Protein AF-A0A085WPI4-F1 (afdb_monomer)

Secondary structure (DSSP, 8-state):
---HHHHHHHHHHHHHTT-HHHHHHHHHHHHHHHHHTT-HHHHHHHHHHHHHH-TT-HHHHHHHHHHHHTTS-----PPPPPP-------------PPPPHHHHHHHHHHHHHHHHTT--S-PPPHHHHHHT-----TT-PPPHHHHHHHHHHHHHHHHHHHHHHHTTS----------------------------------------------------------------------------------------------------------------------EEPPTTS--B-TTT--BHHHH--EEEPTTS-EEEHHHHHHHHHHHT--------------SSTTSSSPPPPS-HHHHHHHHHHHHTT--EEEEEE-TTSSHHHHHHHHHHTTS-EE--HHHHHTT-S-SEEEE--GGGS-HHHHHHHHHHHHH-TTSEEEEEEE--PPPPSEEEEETTEEEEE--HHHHHHHTTT-S-HHHHTT-SEEEEPPPPPHHHHHHHHHHHHGGGTTTEEE-HHHHHHHHHHHHHSTTTHHHHHHHHHHSPSEEE------S--------PPPPP---------------

Mean predicted aligned error: 23.07 Å

Radius of gyration: 43.55 Å; Cα contacts (8 Å, |Δi|>4): 488; chains: 1; bounding box: 149×111×118 Å

Organism: NCBI:txid394096

InterPro domains:
  IPR010603 ATP-dependent Clp protease ATP-binding subunit ClpX, zinc ribbon domain [PF06689] (297-330)
  IPR010603 ATP-dependent Clp protease ATP-binding subunit ClpX, zinc ribbon domain [SM00994] (295-335)
  IPR011990 Tetratricopeptide-like helical domain superfamily [SSF48452] (3-64)
  IPR027417 P-loop containing nucleoside triphosphate hydrolase [SSF52540] (354-553)
  IPR038366 Zinc finger, ClpX C4-type superfamily [G3DSA:6.20.220.10] (290-332)
  IPR059188 ClpX-like, zinc ribbon domain [PS51902] (285-340)

Sequence (592 aa):
MSNPREHIRAAQAAELRGDKPGAIAELRRASALYRRAGNPARAIQLLRHAQSLDPSREDVAAELRRVEGLAVPSLQQTLPGEESEASEGAVVLELRPAPDELTERQRLIEEALRQASGSEEGGPSQEEGARWQVEAPPGGGLQPVDIQEASRRAFEWARKHLQDQEERAPREWSVEEEEGTSGGLEMRPVEEPEPQANATHEGHVHLRARPADVGLEVKALVAQDMTALVAEVISPTAASEEAPQGYRLSPGDFRAYEEQVSPSAHEEPPARNEARSEERALIERGPTRADPAIDAWCSFCCRPRAEVGELVAGPTGSFICATCVGESSGLLGLEEAAPGRARPSRRKETQAEVAGLVGQQEARELLERALQVGARRVLVVGPVGTGKSAWFRQLERQERGTLMTLETLEQGAGGPVVLVENVDRLSPEAQERLSSFLARHPERTVLMSARGSLGAPKLLLQGAEGSLPVLSTRALSEGVLNSVSVSLLEQIQLAIPLQVPTREEFMEIARQLLGPRAPLLALSDDLLAAIASEAAVSPRAGHELLALLARVPEGSWSLVTAGKGTAAQKKKKSAPKPKARSAGRGRRKGTK

Nearest PDB structures (foldseek):
  1pc2-assembly1_A  TM=5.134E-01  e=1.630E+00  Homo sapiens

Foldseek 3Di:
DDDLVVLCVQLVVCVVVVNLVRNLVSLQVSLVVCVVVVNLVSSLVSLVVNCVSPVVPVVSVVVSVVSVVVPPPDPDDDDDDDDDDDDDDDDDPPPPDDDDPVVVVVVVVVVVVVVVVPPPPDDDDVVVVVVLDPDDDVPDDDDPVSVVVSVVVVVVVVVVVVVVVVVVPDPDDDDDDPPDDDDDDDDDDDDDDDDDDDDDDDDDDDDDDDDDDDDDDDDDDDDDDDDDDDDDDDDDDDDDDDDDDDDDDDDDDDDDDDDDDDDDDDDDDDDDDDDDPDDPPPPCPDFAKDDPVDFAAQPPPRHTCVPQPTWTADPVRHTHGPVVVVVVCVVVVVPDPDDDDDDPPDDPPVLLQFDAQFDPPVLVVQVVLCVVVPFQFEEEEEFAQLCPVVHLSVCVVVVVWDEDDLVCVVVVDIDLEYEYEALLPDDQVSLVSVLVSCVVCVRGRYYYYAYFAADDAPDWDADPSGIAGDDDLVRVCVRRVVSHDSSNSVSHPHYGYRDQDDLVSQLVSLCRSCVVVVVFEAEDSQVSSVLSVVLSPDSNRNVSSVVVSVPDDTDYDYDDDPDDDDDDPPDPDDDDDDDDDDDDDDDDDDDD

Structure (mmCIF, N/CA/C/O backbone):
data_AF-A0A085WPI4-F1
#
_entry.id   AF-A0A085WPI4-F1
#
loop_
_atom_site.group_PDB
_atom_site.id
_atom_site.type_symbol
_atom_site.label_atom_id
_atom_site.label_alt_id
_atom_site.label_comp_id
_atom_site.label_asym_id
_atom_site.label_entity_id
_atom_site.label_seq_id
_atom_site.pdbx_PDB_ins_code
_atom_site.Cartn_x
_atom_site.Cartn_y
_atom_site.Cartn_z
_atom_site.occupancy
_atom_site.B_iso_or_equiv
_atom_site.auth_seq_id
_atom_site.auth_comp_id
_atom_site.auth_asym_id
_atom_site.auth_atom_id
_atom_site.pdbx_PDB_model_num
ATOM 1 N N . MET A 1 1 ? -21.046 40.110 -10.459 1.00 60.25 1 MET A N 1
ATOM 2 C CA . MET A 1 1 ? -19.700 39.708 -9.982 1.00 60.25 1 MET A CA 1
ATOM 3 C C . MET A 1 1 ? -19.045 38.896 -11.090 1.00 60.25 1 MET A C 1
ATOM 5 O O . MET A 1 1 ? -19.745 38.069 -11.657 1.00 60.25 1 MET A O 1
ATOM 9 N N . SER A 1 2 ? -17.777 39.139 -11.436 1.00 80.62 2 SER A N 1
ATOM 10 C CA . SER A 1 2 ? -17.108 38.429 -12.543 1.00 80.62 2 SER A CA 1
ATOM 11 C C . SER A 1 2 ? -16.937 36.937 -12.247 1.00 80.62 2 SER A C 1
ATOM 13 O O . SER A 1 2 ? -16.614 36.562 -11.118 1.00 80.62 2 SER A O 1
ATOM 15 N N . ASN A 1 3 ? -17.147 36.080 -13.248 1.00 93.94 3 ASN A N 1
ATOM 16 C CA . ASN A 1 3 ? -17.117 34.631 -13.067 1.00 93.94 3 ASN A CA 1
ATOM 17 C C . ASN A 1 3 ? -15.666 34.103 -13.134 1.00 93.94 3 ASN A C 1
ATOM 19 O O . ASN A 1 3 ? -14.992 34.320 -14.144 1.00 93.94 3 ASN A O 1
ATOM 23 N N . PRO A 1 4 ? -15.165 33.337 -12.141 1.00 94.00 4 PRO A N 1
ATOM 24 C CA . PRO A 1 4 ? -13.816 32.759 -12.194 1.00 94.00 4 PRO A CA 1
ATOM 25 C C . PRO A 1 4 ? -13.545 31.921 -13.456 1.00 94.00 4 PRO A C 1
ATOM 27 O O . PRO A 1 4 ? -12.412 31.859 -13.934 1.00 94.00 4 PRO A O 1
ATOM 30 N N . ARG A 1 5 ? -14.586 31.298 -14.032 1.00 94.75 5 ARG A N 1
ATOM 31 C CA . ARG A 1 5 ? -14.493 30.493 -15.264 1.00 94.75 5 ARG A CA 1
ATOM 32 C C . ARG A 1 5 ? -14.294 31.330 -16.532 1.00 94.75 5 ARG A C 1
ATOM 34 O O . ARG A 1 5 ? -13.882 30.784 -17.552 1.00 94.75 5 ARG A O 1
ATOM 41 N N . GLU A 1 6 ? -14.603 32.624 -16.517 1.00 97.19 6 GLU A N 1
ATOM 42 C CA . GLU A 1 6 ? -14.316 33.530 -17.642 1.00 97.19 6 GLU A CA 1
ATOM 43 C C . GLU A 1 6 ? -12.833 33.877 -17.677 1.00 97.19 6 GLU A C 1
ATOM 45 O O . GLU A 1 6 ? -12.202 33.697 -18.712 1.00 97.19 6 GLU A O 1
ATOM 50 N N . HIS A 1 7 ? -12.252 34.225 -16.527 1.00 97.56 7 HIS A N 1
ATOM 51 C CA . HIS A 1 7 ? -10.814 34.463 -16.394 1.00 97.56 7 HIS A CA 1
ATOM 52 C C . HIS A 1 7 ? -9.978 33.225 -16.767 1.00 97.56 7 HIS A C 1
ATOM 54 O O . HIS A 1 7 ? -9.003 33.350 -17.497 1.00 97.56 7 HIS A O 1
ATOM 60 N N . ILE A 1 8 ? -10.385 32.008 -16.377 1.00 97.25 8 ILE A N 1
ATOM 61 C CA . ILE A 1 8 ? -9.679 30.781 -16.807 1.00 97.25 8 ILE A CA 1
ATOM 62 C C . ILE A 1 8 ? -9.741 30.592 -18.335 1.00 97.25 8 ILE A C 1
ATOM 64 O O . ILE A 1 8 ? -8.718 30.299 -18.950 1.00 97.25 8 ILE A O 1
ATOM 68 N N . ARG A 1 9 ? -10.906 30.800 -18.967 1.00 97.69 9 ARG A N 1
ATOM 69 C CA . ARG A 1 9 ? -11.042 30.703 -20.434 1.00 97.69 9 ARG A CA 1
ATOM 70 C C . ARG A 1 9 ? -10.246 31.793 -21.159 1.00 97.69 9 ARG A C 1
ATOM 72 O O . ARG A 1 9 ? -9.628 31.514 -22.182 1.00 97.69 9 ARG A O 1
ATOM 79 N N . ALA A 1 10 ? -10.219 33.011 -20.618 1.00 97.19 10 ALA A N 1
ATOM 80 C CA . ALA A 1 10 ? -9.412 34.112 -21.137 1.00 97.19 10 ALA A CA 1
ATOM 81 C C . ALA A 1 10 ? -7.907 33.815 -21.028 1.00 97.19 10 ALA A C 1
ATOM 83 O O . ALA A 1 10 ? -7.179 34.054 -21.991 1.00 97.19 10 ALA A O 1
ATOM 84 N N . ALA A 1 11 ? -7.460 33.219 -19.915 1.00 98.06 11 ALA A N 1
ATOM 85 C CA . ALA A 1 11 ? -6.078 32.784 -19.732 1.00 98.06 11 ALA A CA 1
ATOM 86 C C . ALA A 1 11 ? -5.658 31.748 -20.785 1.00 98.06 11 ALA A C 1
ATOM 88 O O . ALA A 1 11 ? -4.660 31.946 -21.470 1.00 98.06 11 ALA A O 1
ATOM 89 N N . GLN A 1 12 ? -6.463 30.695 -20.973 1.00 97.69 12 GLN A N 1
ATOM 90 C CA . GLN A 1 12 ? -6.222 29.662 -21.990 1.00 97.69 12 GLN A CA 1
ATOM 91 C C . GLN A 1 12 ? -6.200 30.249 -23.409 1.00 97.69 12 GLN A C 1
ATOM 93 O O . GLN A 1 12 ? -5.351 29.896 -24.222 1.00 97.69 12 GLN A O 1
ATOM 98 N N . ALA A 1 13 ? -7.100 31.188 -23.714 1.00 97.38 13 ALA A N 1
ATOM 99 C CA . ALA A 1 13 ? -7.123 31.859 -25.010 1.00 97.38 13 ALA A CA 1
ATOM 100 C C . ALA A 1 13 ? -5.902 32.774 -25.235 1.00 97.38 13 ALA A C 1
ATOM 102 O O . ALA A 1 13 ? -5.471 32.930 -26.375 1.00 97.38 13 ALA A O 1
ATOM 103 N N . ALA A 1 14 ? -5.347 33.384 -24.183 1.00 97.19 14 ALA A N 1
ATOM 104 C CA . ALA A 1 14 ? -4.103 34.151 -24.257 1.00 97.19 14 ALA A CA 1
ATOM 105 C C . ALA A 1 14 ? -2.884 33.230 -24.436 1.00 97.19 14 ALA A C 1
ATOM 107 O O . ALA A 1 14 ? -2.060 33.474 -25.315 1.00 97.19 14 ALA A O 1
ATOM 108 N N . GLU A 1 15 ? -2.830 32.119 -23.699 1.00 97.56 15 GLU A N 1
ATOM 109 C CA . GLU A 1 15 ? -1.790 31.090 -23.810 1.00 97.56 15 GLU A CA 1
ATOM 110 C C . GLU A 1 15 ? -1.718 30.494 -25.228 1.00 97.56 15 GLU A C 1
ATOM 112 O O . GLU A 1 15 ? -0.643 30.458 -25.823 1.00 97.56 15 GLU A O 1
ATOM 117 N N . LEU A 1 16 ? -2.866 30.150 -25.828 1.00 97.25 16 LEU A N 1
ATOM 118 C CA . LEU A 1 16 ? -2.960 29.681 -27.221 1.00 97.25 16 LEU A CA 1
ATOM 119 C C . LEU A 1 16 ? -2.498 30.719 -28.261 1.00 97.25 16 LEU A C 1
ATOM 121 O O . LEU A 1 16 ? -2.109 30.344 -29.364 1.00 97.25 16 LEU A O 1
ATOM 125 N N . ARG A 1 17 ? -2.527 32.016 -27.929 1.00 97.44 17 ARG A N 1
ATOM 126 C CA . ARG A 1 17 ? -1.981 33.102 -28.766 1.00 97.44 17 ARG A CA 1
ATOM 127 C C . ARG A 1 17 ? -0.504 33.405 -28.479 1.00 97.44 17 ARG A C 1
ATOM 129 O O . ARG A 1 17 ? 0.049 34.310 -29.094 1.00 97.44 17 ARG A O 1
ATOM 136 N N . GLY A 1 18 ? 0.129 32.698 -27.539 1.00 97.19 18 GLY A N 1
ATOM 137 C CA . GLY A 1 18 ? 1.488 32.984 -27.067 1.00 97.19 18 GLY A CA 1
ATOM 138 C C . GLY A 1 18 ? 1.598 34.190 -26.121 1.00 97.19 18 GLY A C 1
ATOM 139 O O . GLY A 1 18 ? 2.701 34.536 -25.699 1.00 97.19 18 GLY A O 1
ATOM 140 N N . ASP A 1 19 ? 0.478 34.812 -25.742 1.00 98.06 19 ASP A N 1
ATOM 141 C CA . ASP A 1 19 ? 0.416 35.946 -24.814 1.00 98.06 19 ASP A CA 1
ATOM 142 C C . ASP A 1 19 ? 0.514 35.457 -23.358 1.00 98.06 19 ASP A C 1
ATOM 144 O O . ASP A 1 19 ? -0.460 35.404 -22.601 1.00 98.06 19 ASP A O 1
ATOM 148 N N . LYS A 1 20 ? 1.733 35.066 -22.967 1.00 97.62 20 LYS A N 1
ATOM 149 C CA . LYS A 1 20 ? 2.050 34.658 -21.592 1.00 97.62 20 LYS A CA 1
ATOM 150 C C . LYS A 1 20 ? 1.724 35.746 -20.551 1.00 97.62 20 LYS A C 1
ATOM 152 O O . LYS A 1 20 ? 1.133 35.387 -19.530 1.00 97.62 20 LYS A O 1
ATOM 157 N N . PRO A 1 21 ? 2.042 37.045 -20.756 1.00 97.88 21 PRO A N 1
ATOM 158 C CA . PRO A 1 21 ? 1.683 38.091 -19.796 1.00 97.88 21 PRO A CA 1
ATOM 159 C C . PRO A 1 21 ? 0.169 38.211 -19.579 1.00 97.88 21 PRO A C 1
ATOM 161 O O . PRO A 1 21 ? -0.275 38.298 -18.431 1.00 97.88 21 PRO A O 1
ATOM 164 N N . GLY A 1 22 ? -0.629 38.154 -20.652 1.00 97.31 22 GLY A N 1
ATOM 165 C CA . GLY A 1 22 ? -2.089 38.135 -20.575 1.00 97.31 22 GLY A CA 1
ATOM 166 C C . GLY A 1 22 ? -2.620 36.905 -19.838 1.00 97.31 22 GLY A C 1
ATOM 167 O O . GLY A 1 22 ? -3.445 37.041 -18.930 1.00 97.31 22 GLY A O 1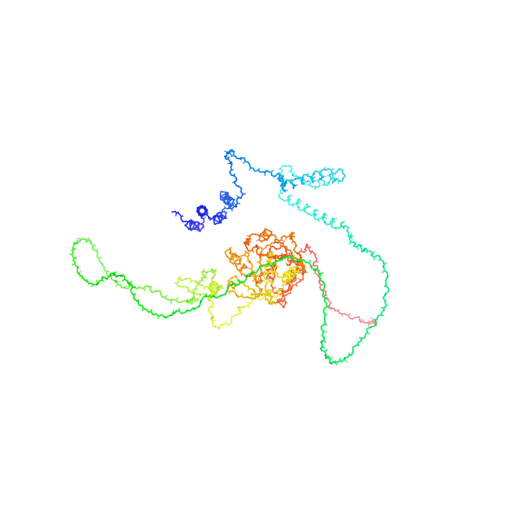
ATOM 168 N N . ALA A 1 23 ? -2.091 35.716 -20.143 1.00 98.06 23 ALA A N 1
ATOM 169 C CA . ALA A 1 23 ? -2.467 34.475 -19.464 1.00 98.06 23 ALA A CA 1
ATOM 170 C C . ALA A 1 23 ? -2.200 34.532 -17.948 1.00 98.06 23 ALA A C 1
ATOM 172 O O . ALA A 1 23 ? -3.081 34.218 -17.144 1.00 98.06 23 ALA A O 1
ATOM 173 N N . ILE A 1 24 ? -1.021 35.014 -17.543 1.00 98.19 24 ILE A N 1
ATOM 174 C CA . ILE A 1 24 ? -0.636 35.195 -16.134 1.00 98.19 24 ILE A CA 1
ATOM 175 C C . ILE A 1 24 ? -1.561 36.198 -15.427 1.00 98.19 24 ILE A C 1
ATOM 177 O O . ILE A 1 24 ? -2.008 35.939 -14.305 1.00 98.19 24 ILE A O 1
ATOM 181 N N . ALA A 1 25 ? -1.890 37.323 -16.069 1.00 98.06 25 ALA A N 1
ATOM 182 C CA . ALA A 1 25 ? -2.790 38.326 -15.500 1.00 98.06 25 ALA A CA 1
ATOM 183 C C . ALA A 1 25 ? -4.198 37.761 -15.232 1.00 98.06 25 ALA A C 1
ATOM 185 O O . ALA A 1 25 ? -4.779 38.018 -14.174 1.00 98.06 25 ALA A O 1
ATOM 186 N N . GLU A 1 26 ? -4.731 36.951 -16.150 1.00 98.31 26 GLU A N 1
ATOM 187 C CA . GLU A 1 26 ? -6.036 36.308 -15.981 1.00 98.31 26 GLU A CA 1
ATOM 188 C C . GLU A 1 26 ? -6.026 35.183 -14.932 1.00 98.31 26 GLU A C 1
ATOM 190 O O . GLU A 1 26 ? -6.950 35.095 -14.119 1.00 98.31 26 GLU A O 1
ATOM 195 N N . LEU A 1 27 ? -4.965 34.369 -14.860 1.00 98.00 27 LEU A N 1
ATOM 196 C CA . LEU A 1 27 ? -4.816 33.345 -13.813 1.00 98.00 27 LEU A CA 1
ATOM 197 C C . LEU A 1 27 ? -4.781 33.960 -12.405 1.00 98.00 27 LEU A C 1
ATOM 199 O O . LEU A 1 27 ? -5.393 33.416 -11.481 1.00 98.00 27 LEU A O 1
ATOM 203 N N . ARG A 1 28 ? -4.139 35.124 -12.234 1.00 98.12 28 ARG A N 1
ATOM 204 C CA . ARG A 1 28 ? -4.151 35.874 -10.964 1.00 98.12 28 ARG A CA 1
ATOM 205 C C . ARG A 1 28 ? -5.535 36.427 -10.628 1.00 98.12 28 ARG A C 1
ATOM 207 O O . ARG A 1 28 ? -5.972 36.292 -9.485 1.00 98.12 28 ARG A O 1
ATOM 214 N N . ARG A 1 29 ? -6.269 36.970 -11.611 1.00 98.12 29 ARG A N 1
ATOM 215 C CA . ARG A 1 29 ? -7.673 37.393 -11.426 1.00 98.12 29 ARG A CA 1
ATOM 216 C C . ARG A 1 29 ? -8.561 36.225 -10.983 1.00 98.12 29 ARG A C 1
ATOM 218 O O . ARG A 1 29 ? -9.291 36.356 -10.001 1.00 98.12 29 ARG A O 1
ATOM 225 N N . ALA A 1 30 ? -8.442 35.066 -11.633 1.00 97.88 30 ALA A N 1
ATOM 226 C CA . ALA A 1 30 ? -9.151 33.850 -11.236 1.00 97.88 30 ALA A CA 1
ATOM 227 C C . ALA A 1 30 ? -8.775 33.397 -9.810 1.00 97.88 30 ALA A C 1
ATOM 229 O O . ALA A 1 30 ? -9.661 33.112 -9.003 1.00 97.88 30 ALA A O 1
ATOM 230 N N . SER A 1 31 ? -7.480 33.381 -9.474 1.00 97.88 31 SER A N 1
ATOM 231 C CA . SER A 1 31 ? -6.977 33.023 -8.140 1.00 97.88 31 SER A CA 1
ATOM 232 C C . SER A 1 31 ? -7.552 33.922 -7.038 1.00 97.88 31 SER A C 1
ATOM 234 O O . SER A 1 31 ? -8.085 33.423 -6.044 1.00 97.88 31 SER A O 1
ATOM 236 N N . ALA A 1 32 ? -7.551 35.244 -7.240 1.00 97.38 32 ALA A N 1
ATOM 237 C CA . ALA A 1 32 ? -8.115 36.201 -6.290 1.00 97.38 32 ALA A CA 1
ATOM 238 C C . ALA A 1 32 ? -9.617 35.972 -6.023 1.00 97.38 32 ALA A C 1
ATOM 240 O O . ALA A 1 32 ? -10.066 36.121 -4.884 1.00 97.38 32 ALA A O 1
ATOM 241 N N . LEU A 1 33 ? -10.390 35.569 -7.038 1.00 97.06 33 LEU A N 1
ATOM 242 C CA . LEU A 1 33 ? -11.804 35.221 -6.868 1.00 97.06 33 LEU A CA 1
ATOM 243 C C . LEU A 1 33 ? -11.989 33.907 -6.092 1.00 97.06 33 LEU A C 1
ATOM 245 O O . LEU A 1 33 ? -12.811 33.865 -5.181 1.00 97.06 33 LEU A O 1
ATOM 249 N N . TYR A 1 34 ? -11.198 32.864 -6.378 1.00 96.31 34 TYR A N 1
ATOM 250 C CA . TYR A 1 34 ? -11.249 31.608 -5.612 1.00 96.31 34 TYR A CA 1
ATOM 251 C C . TYR A 1 34 ? -10.852 31.792 -4.140 1.00 96.31 34 TYR A C 1
ATOM 253 O O . TYR A 1 34 ? -11.477 31.191 -3.269 1.00 96.31 34 TYR A O 1
ATOM 261 N N . ARG A 1 35 ? -9.894 32.682 -3.841 1.00 95.56 35 ARG A N 1
ATOM 262 C CA . ARG A 1 35 ? -9.556 33.068 -2.457 1.00 95.56 35 ARG A CA 1
ATOM 263 C C . ARG A 1 35 ? -10.734 33.721 -1.738 1.00 95.56 35 ARG A C 1
ATOM 265 O O . ARG A 1 35 ? -11.046 33.327 -0.621 1.00 95.56 35 ARG A O 1
ATOM 272 N N . ARG A 1 36 ? -11.408 34.686 -2.379 1.00 96.12 36 ARG A N 1
ATOM 273 C CA . ARG A 1 36 ? -12.607 35.344 -1.819 1.00 96.12 36 ARG A CA 1
ATOM 274 C C . ARG A 1 36 ? -13.774 34.373 -1.615 1.00 96.12 36 ARG A C 1
ATOM 276 O O . ARG A 1 36 ? -14.568 34.580 -0.711 1.00 96.12 36 ARG A O 1
ATOM 283 N N . ALA A 1 37 ? -13.851 33.319 -2.425 1.00 93.75 37 ALA A N 1
ATOM 284 C CA . ALA A 1 37 ? -14.834 32.243 -2.305 1.00 93.75 37 ALA A CA 1
ATOM 285 C C . ALA A 1 37 ? -14.426 31.120 -1.322 1.00 93.75 37 ALA A C 1
ATOM 287 O O . ALA A 1 37 ? -15.033 30.053 -1.344 1.00 93.75 37 ALA A O 1
ATOM 288 N N . GLY A 1 38 ? -13.386 31.312 -0.499 1.00 93.19 38 GLY A N 1
ATOM 289 C CA . GLY A 1 38 ? -12.975 30.333 0.515 1.00 93.19 38 GLY A CA 1
ATOM 290 C C . GLY A 1 38 ? -12.280 29.076 -0.027 1.00 93.19 38 GLY A C 1
ATOM 291 O O . GLY A 1 38 ? -12.172 28.090 0.692 1.00 93.19 38 GLY A O 1
ATOM 292 N N . ASN A 1 39 ? -11.788 29.083 -1.273 1.00 94.19 39 ASN A N 1
ATOM 293 C CA . ASN A 1 39 ? -11.096 27.942 -1.885 1.00 94.19 39 ASN A CA 1
ATOM 294 C C . ASN A 1 39 ? -9.602 28.254 -2.146 1.00 94.19 39 ASN A C 1
ATOM 296 O O . ASN A 1 39 ? -9.210 28.557 -3.282 1.00 94.19 39 ASN A O 1
ATOM 300 N N . PRO A 1 40 ? -8.741 28.201 -1.106 1.00 93.56 40 PRO A N 1
ATOM 301 C CA . PRO A 1 40 ? -7.319 28.516 -1.236 1.00 93.56 40 PRO A CA 1
ATOM 302 C C . PRO A 1 40 ? -6.561 27.480 -2.077 1.00 93.56 40 PRO A C 1
ATOM 304 O O . PRO A 1 40 ? -5.682 27.856 -2.849 1.00 93.56 40 PRO A O 1
ATOM 307 N N . ALA A 1 41 ? -6.933 26.197 -2.015 1.00 90.94 41 ALA A N 1
ATOM 308 C CA . ALA A 1 41 ? -6.273 25.133 -2.774 1.00 90.94 41 ALA A CA 1
ATOM 309 C C . ALA A 1 41 ? -6.344 25.372 -4.295 1.00 90.94 41 ALA A C 1
ATOM 311 O O . ALA A 1 41 ? -5.330 25.289 -4.995 1.00 90.94 41 ALA A O 1
ATOM 312 N N . ARG A 1 42 ? -7.520 25.755 -4.819 1.00 95.94 42 ARG A N 1
ATOM 313 C CA . ARG A 1 42 ? -7.672 26.082 -6.245 1.00 95.94 42 ARG A CA 1
ATOM 314 C C . ARG A 1 42 ? -6.933 27.365 -6.629 1.00 95.94 42 ARG A C 1
ATOM 316 O O . ARG A 1 42 ? -6.399 27.449 -7.733 1.00 95.94 42 ARG A O 1
ATOM 323 N N . ALA A 1 43 ? -6.863 28.342 -5.728 1.00 96.94 43 ALA A N 1
ATOM 324 C CA . ALA A 1 43 ? -6.108 29.574 -5.938 1.00 96.94 43 ALA A CA 1
ATOM 325 C C . ALA A 1 43 ? -4.586 29.339 -6.023 1.00 96.94 43 ALA A C 1
ATOM 327 O O . ALA A 1 43 ? -3.932 29.881 -6.916 1.00 96.94 43 ALA A O 1
ATOM 328 N N . ILE A 1 44 ? -4.040 28.482 -5.152 1.00 96.69 44 ILE A N 1
ATOM 329 C CA . ILE A 1 44 ? -2.636 28.036 -5.171 1.00 96.69 44 ILE A CA 1
ATOM 330 C C . ILE A 1 44 ? -2.320 27.332 -6.496 1.00 96.69 44 ILE A C 1
ATOM 332 O O . ILE A 1 44 ? -1.329 27.659 -7.146 1.00 96.69 44 ILE A O 1
ATOM 336 N N . GLN A 1 45 ? -3.193 26.428 -6.956 1.00 97.25 45 GLN A N 1
ATOM 337 C CA . GLN A 1 45 ? -3.017 25.737 -8.239 1.00 97.25 45 GLN A CA 1
ATOM 338 C C . GLN A 1 45 ? -2.923 26.712 -9.429 1.00 97.25 45 GLN A C 1
ATOM 340 O O . GLN A 1 45 ? -2.075 26.535 -10.302 1.00 97.25 45 GLN A O 1
ATOM 345 N N . LEU A 1 46 ? -3.762 27.754 -9.457 1.00 97.75 46 LEU A N 1
ATOM 346 C CA . LEU A 1 46 ? -3.741 28.775 -10.513 1.00 97.75 46 LEU A CA 1
ATOM 347 C C . LEU A 1 46 ? -2.470 29.641 -10.466 1.00 97.75 46 LEU A C 1
ATOM 349 O O . LEU A 1 46 ? -1.939 29.989 -11.519 1.00 97.75 46 LEU A O 1
ATOM 353 N N . LEU A 1 47 ? -1.951 29.948 -9.272 1.00 97.75 47 LEU A N 1
ATOM 354 C CA . LEU A 1 47 ? -0.694 30.691 -9.107 1.00 97.75 47 LEU A CA 1
ATOM 355 C C . LEU A 1 47 ? 0.535 29.856 -9.494 1.00 97.75 47 LEU A C 1
ATOM 357 O O . LEU A 1 47 ? 1.425 30.377 -10.160 1.00 97.75 47 LEU A O 1
ATOM 361 N N . ARG A 1 48 ? 0.559 28.554 -9.175 1.00 97.75 48 ARG A N 1
ATOM 362 C CA . ARG A 1 48 ? 1.605 27.631 -9.656 1.00 97.75 48 ARG A CA 1
ATOM 363 C C . ARG A 1 48 ? 1.606 27.523 -11.184 1.00 97.75 48 ARG A C 1
ATOM 365 O O . ARG A 1 48 ? 2.674 27.544 -11.785 1.00 97.75 48 ARG A O 1
ATOM 372 N N . HIS A 1 49 ? 0.428 27.486 -11.816 1.00 97.94 49 HIS A N 1
ATOM 373 C CA . HIS A 1 49 ? 0.326 27.508 -13.279 1.00 97.94 49 HIS A CA 1
ATOM 374 C C . HIS A 1 49 ? 0.833 28.836 -13.874 1.00 97.94 49 HIS A C 1
ATOM 376 O O . HIS A 1 49 ? 1.602 28.835 -14.834 1.00 97.94 49 HIS A O 1
ATOM 382 N N . ALA A 1 50 ? 0.487 29.973 -13.262 1.00 98.00 50 ALA A N 1
ATOM 383 C CA . ALA A 1 50 ? 1.024 31.271 -13.667 1.00 98.00 50 ALA A CA 1
ATOM 384 C C . ALA A 1 50 ? 2.563 31.324 -13.548 1.00 98.00 50 ALA A C 1
ATOM 386 O O . ALA A 1 50 ? 3.227 31.842 -14.442 1.00 98.00 50 ALA A O 1
ATOM 387 N N . GLN A 1 51 ? 3.135 30.733 -12.493 1.00 97.50 51 GLN A N 1
ATOM 388 C CA . GLN A 1 51 ? 4.586 30.658 -12.300 1.00 97.50 51 GLN A CA 1
ATOM 389 C C . GLN A 1 51 ? 5.279 29.726 -13.309 1.00 97.50 51 GLN A C 1
ATOM 391 O O . GLN A 1 51 ? 6.404 30.004 -13.712 1.00 97.50 51 GLN A O 1
ATOM 396 N N . SER A 1 52 ? 4.635 28.643 -13.764 1.00 97.69 52 SER A N 1
ATOM 397 C CA . SER A 1 52 ? 5.223 27.771 -14.794 1.00 97.69 52 SER A CA 1
ATOM 398 C C . SER A 1 52 ? 5.231 28.394 -16.195 1.00 97.69 52 SER A C 1
ATOM 400 O O . SER A 1 52 ? 6.068 28.022 -17.015 1.00 97.69 52 SER A O 1
ATOM 402 N N . LEU A 1 53 ? 4.335 29.349 -16.482 1.00 97.06 53 LEU A N 1
ATOM 403 C CA . LEU A 1 53 ? 4.328 30.074 -17.760 1.00 97.06 53 LEU A CA 1
ATOM 404 C C . LEU A 1 53 ? 5.527 31.031 -17.888 1.00 97.06 53 LEU A C 1
ATOM 406 O O . LEU A 1 53 ? 6.097 31.148 -18.982 1.00 97.06 53 LEU A O 1
ATOM 410 N N . ASP A 1 54 ? 5.921 31.670 -16.782 1.00 97.00 54 ASP A N 1
ATOM 411 C CA . ASP A 1 54 ? 7.110 32.520 -16.669 1.00 97.00 54 ASP A CA 1
ATOM 412 C C . ASP A 1 54 ? 7.749 32.426 -15.261 1.00 97.00 54 ASP A C 1
ATOM 414 O O . ASP A 1 54 ? 7.343 33.145 -14.340 1.00 97.00 54 ASP A O 1
ATOM 418 N N . PRO A 1 55 ? 8.778 31.572 -15.084 1.00 95.81 55 PRO A N 1
ATOM 419 C CA . PRO A 1 55 ? 9.472 31.413 -13.806 1.00 95.81 55 PRO A CA 1
ATOM 420 C C . PRO A 1 55 ? 10.236 32.655 -13.323 1.00 95.81 55 PRO A C 1
ATOM 422 O O . PRO A 1 55 ? 10.604 32.705 -12.151 1.00 95.81 55 PRO A O 1
ATOM 425 N N . SER A 1 56 ? 10.484 33.648 -14.190 1.00 95.56 56 SER A N 1
ATOM 426 C CA . SER A 1 56 ? 11.232 34.867 -13.836 1.00 95.56 56 SER A CA 1
ATOM 427 C C . SER A 1 56 ? 10.393 35.902 -13.072 1.00 95.56 56 SER A C 1
ATOM 429 O O . SER A 1 56 ? 10.925 36.863 -12.515 1.00 95.56 56 SER A O 1
ATOM 431 N N . ARG A 1 57 ? 9.068 35.708 -13.007 1.00 94.75 57 ARG A N 1
ATOM 432 C CA . ARG A 1 57 ? 8.119 36.622 -12.358 1.00 94.75 57 ARG A CA 1
ATOM 433 C C . ARG A 1 57 ? 8.102 36.455 -10.838 1.00 94.75 57 ARG A C 1
ATOM 435 O O . ARG A 1 57 ? 7.250 35.765 -10.271 1.00 94.75 57 ARG A O 1
ATOM 442 N N . GLU A 1 58 ? 9.007 37.161 -10.162 1.00 94.44 58 GLU A N 1
ATOM 443 C CA . GLU A 1 58 ? 9.081 37.191 -8.694 1.00 94.44 58 GLU A CA 1
ATOM 444 C C . GLU A 1 58 ? 7.769 37.612 -8.015 1.00 94.44 58 GLU A C 1
ATOM 446 O O . GLU A 1 58 ? 7.468 37.134 -6.923 1.00 94.44 58 GLU A O 1
ATOM 451 N N . ASP A 1 59 ? 6.954 38.459 -8.651 1.00 95.75 59 ASP A N 1
ATOM 452 C CA . ASP A 1 59 ? 5.676 38.914 -8.098 1.00 95.75 59 ASP A CA 1
ATOM 453 C C . ASP A 1 59 ? 4.623 37.795 -8.022 1.00 95.75 59 ASP A C 1
ATOM 455 O O . ASP A 1 59 ? 3.845 37.746 -7.067 1.00 95.75 59 ASP A O 1
ATOM 459 N N . VAL A 1 60 ? 4.635 36.860 -8.978 1.00 95.69 60 VAL A N 1
ATOM 460 C CA . VAL A 1 60 ? 3.806 35.644 -8.945 1.00 95.69 60 VAL A CA 1
ATOM 461 C C . VAL A 1 60 ? 4.306 34.697 -7.853 1.00 95.69 60 VAL A C 1
ATOM 463 O O . VAL A 1 60 ? 3.505 34.182 -7.075 1.00 95.69 60 VAL A O 1
ATOM 466 N N . ALA A 1 61 ? 5.626 34.517 -7.737 1.00 94.62 61 ALA A N 1
ATOM 467 C CA . ALA A 1 61 ? 6.233 33.676 -6.705 1.00 94.62 61 ALA A CA 1
ATOM 468 C C . ALA A 1 61 ? 6.003 34.227 -5.281 1.00 94.62 61 ALA A C 1
ATOM 470 O O . ALA A 1 61 ? 5.745 33.468 -4.346 1.00 94.62 61 ALA A O 1
ATOM 471 N N . ALA A 1 62 ? 6.059 35.550 -5.103 1.00 95.12 62 ALA A N 1
ATOM 472 C CA . ALA A 1 62 ? 5.773 36.218 -3.837 1.00 95.12 62 ALA A CA 1
ATOM 473 C C . ALA A 1 62 ? 4.284 36.135 -3.459 1.00 95.12 62 ALA A C 1
ATOM 475 O O . ALA A 1 62 ? 3.963 35.957 -2.282 1.00 95.12 62 ALA A O 1
ATOM 476 N N . GLU A 1 63 ? 3.372 36.224 -4.434 1.00 95.88 63 GLU A N 1
ATOM 477 C CA . GLU A 1 63 ? 1.944 35.999 -4.192 1.00 95.88 63 GLU A CA 1
ATOM 478 C C . GLU A 1 63 ? 1.656 34.532 -3.843 1.00 95.88 63 GLU A C 1
ATOM 480 O O . GLU A 1 63 ? 0.931 34.281 -2.882 1.00 95.88 63 GLU A O 1
ATOM 485 N N . LEU A 1 64 ? 2.274 33.571 -4.541 1.00 96.88 64 LEU A N 1
ATOM 486 C CA . LEU A 1 64 ? 2.151 32.144 -4.231 1.00 96.88 64 LEU A CA 1
ATOM 487 C C . LEU A 1 64 ? 2.581 31.845 -2.788 1.00 96.88 64 LEU A C 1
ATOM 489 O O . LEU A 1 64 ? 1.768 31.333 -2.022 1.00 96.88 64 LEU A O 1
ATOM 493 N N . ARG A 1 65 ? 3.793 32.259 -2.384 1.00 96.69 65 ARG A N 1
ATOM 494 C CA . ARG A 1 65 ? 4.291 32.085 -1.004 1.00 96.69 65 ARG A CA 1
ATOM 495 C C . ARG A 1 65 ? 3.349 32.690 0.041 1.00 96.69 65 ARG A C 1
ATOM 497 O O . ARG A 1 65 ? 3.120 32.087 1.085 1.00 96.69 65 ARG A O 1
ATOM 504 N N . ARG A 1 66 ? 2.766 33.862 -0.241 1.00 95.25 66 ARG A N 1
ATOM 505 C CA . ARG A 1 66 ? 1.799 34.519 0.656 1.00 95.25 66 ARG A CA 1
ATOM 506 C C . ARG A 1 66 ? 0.509 33.710 0.805 1.00 95.25 66 ARG A C 1
ATOM 508 O O . ARG A 1 66 ? -0.027 33.632 1.904 1.00 95.25 66 ARG A O 1
ATOM 515 N N . VAL A 1 67 ? -0.013 33.138 -0.280 1.00 91.75 67 VAL A N 1
ATOM 516 C CA . VAL A 1 67 ? -1.256 32.348 -0.243 1.00 91.75 67 VAL A CA 1
ATOM 517 C C . VAL A 1 67 ? -1.019 30.965 0.368 1.00 91.75 67 VAL A C 1
ATOM 519 O O . VAL A 1 67 ? -1.870 30.497 1.117 1.00 91.75 67 VAL A O 1
ATOM 522 N N . GLU A 1 68 ? 0.133 30.342 0.116 1.00 90.88 68 GLU A N 1
ATOM 523 C CA . GLU A 1 68 ? 0.529 29.077 0.748 1.00 90.88 68 GLU A CA 1
ATOM 524 C C . GLU A 1 68 ? 0.741 29.242 2.262 1.00 90.88 68 GLU A C 1
ATOM 526 O O . GLU A 1 68 ? 0.213 28.445 3.032 1.00 90.88 68 GLU A O 1
ATOM 531 N N . GLY A 1 69 ? 1.401 30.319 2.709 1.00 82.06 69 GLY A N 1
ATOM 532 C CA . GLY A 1 69 ? 1.567 30.618 4.139 1.00 82.06 69 GLY A CA 1
ATOM 533 C C . GLY A 1 69 ? 0.252 30.892 4.883 1.00 82.06 69 GLY A C 1
ATOM 534 O O . GLY A 1 69 ? 0.123 30.530 6.046 1.00 82.06 69 GLY A O 1
ATOM 535 N N . LEU A 1 70 ? -0.752 31.464 4.207 1.00 72.50 70 LEU A N 1
ATOM 536 C CA . LEU A 1 70 ? -2.103 31.664 4.758 1.00 72.50 70 LEU A CA 1
ATOM 537 C C . LEU A 1 70 ? -2.977 30.396 4.737 1.00 72.50 70 LEU A C 1
ATOM 539 O O . LEU A 1 70 ? -4.054 30.398 5.328 1.00 72.50 70 LEU A O 1
ATOM 543 N N . ALA A 1 71 ? -2.557 29.339 4.036 1.00 57.78 71 ALA A N 1
ATOM 544 C CA . ALA A 1 71 ? -3.271 28.062 3.979 1.00 57.78 71 ALA A CA 1
ATOM 545 C C . ALA A 1 71 ? -2.823 27.072 5.071 1.00 57.78 71 ALA A C 1
ATOM 547 O O . ALA A 1 71 ? -3.428 26.009 5.214 1.00 57.78 71 ALA A O 1
ATOM 548 N N . VAL A 1 72 ? -1.793 27.416 5.851 1.00 46.81 72 VAL A N 1
ATOM 549 C CA . VAL A 1 72 ? -1.428 26.700 7.078 1.00 46.81 72 VAL A CA 1
ATOM 550 C C . VAL A 1 72 ? -2.348 27.184 8.208 1.00 46.81 72 VAL A C 1
ATOM 552 O O . VAL A 1 72 ? -2.412 28.394 8.440 1.00 46.81 72 VAL A O 1
ATOM 555 N N . PRO A 1 73 ? -3.057 26.298 8.935 1.00 41.47 73 PRO A N 1
ATOM 556 C CA . PRO A 1 73 ? -3.845 26.700 10.096 1.00 41.47 73 PRO A CA 1
ATOM 557 C C . PRO A 1 73 ? -2.910 27.128 11.235 1.00 41.47 73 PRO A C 1
ATOM 559 O O . PRO A 1 73 ? -2.425 26.311 12.015 1.00 41.47 73 PRO A O 1
ATOM 562 N N . SER A 1 74 ? -2.638 28.431 11.311 1.00 37.50 74 SER A N 1
ATOM 563 C CA . SER A 1 74 ? -1.785 29.024 12.339 1.00 37.50 74 SER A CA 1
ATOM 564 C C . SER A 1 74 ? -2.507 29.060 13.688 1.00 37.50 74 SER A C 1
ATOM 566 O O . SER A 1 74 ? -3.142 30.054 14.043 1.00 37.50 74 SER A O 1
ATOM 568 N N . LEU A 1 75 ? -2.373 27.981 14.461 1.00 44.28 75 LEU A N 1
ATOM 569 C CA . LEU A 1 75 ? -2.639 27.949 15.902 1.00 44.28 75 LEU A CA 1
ATOM 570 C C . LEU A 1 75 ? -1.630 28.843 16.648 1.00 44.28 75 LEU A C 1
ATOM 572 O O . LEU A 1 75 ? -0.715 28.331 17.279 1.00 44.28 75 LEU A O 1
ATOM 576 N N . GLN A 1 76 ? -1.781 30.168 16.529 1.00 42.75 76 GLN A N 1
ATOM 577 C CA . GLN A 1 76 ? -1.230 31.207 17.416 1.00 42.75 76 GLN A CA 1
ATOM 578 C C . GLN A 1 76 ? -1.575 32.603 16.865 1.00 42.75 76 GLN A C 1
ATOM 580 O O . GLN A 1 76 ? -0.832 33.178 16.073 1.00 42.75 76 GLN A O 1
ATOM 585 N N . GLN A 1 77 ? -2.698 33.165 17.316 1.00 36.72 77 GLN A N 1
ATOM 586 C CA . GLN A 1 77 ? -2.875 34.615 17.454 1.00 36.72 77 GLN A CA 1
ATOM 587 C C . GLN A 1 77 ? -3.638 34.885 18.752 1.00 36.72 77 GLN A C 1
ATOM 589 O O . GLN A 1 77 ? -4.861 35.000 18.774 1.00 36.72 77 GLN A O 1
ATOM 594 N N . THR A 1 78 ? -2.896 34.954 19.855 1.00 35.09 78 THR A N 1
ATOM 595 C CA . THR A 1 78 ? -3.368 35.574 21.093 1.00 35.09 78 THR A CA 1
ATOM 596 C C . THR A 1 78 ? -3.446 37.084 20.881 1.00 35.09 78 THR A C 1
ATOM 598 O O . THR A 1 78 ? -2.441 37.713 20.546 1.00 35.09 78 THR A O 1
ATOM 601 N N . LEU A 1 79 ? -4.632 37.660 21.070 1.00 35.53 79 LEU A N 1
ATOM 602 C CA . LEU A 1 79 ? -4.819 39.110 21.121 1.00 35.53 79 LEU A CA 1
ATOM 603 C C . LEU A 1 79 ? -4.101 39.682 22.362 1.00 35.53 79 LEU A C 1
ATOM 605 O O . LEU A 1 79 ? -4.098 39.017 23.401 1.00 35.53 79 LEU A O 1
ATOM 609 N N . PRO A 1 80 ? -3.507 40.889 22.294 1.00 42.28 80 PRO A N 1
ATOM 610 C CA . PRO A 1 80 ? -3.054 41.591 23.490 1.00 42.28 80 PRO A CA 1
ATOM 611 C C . PRO A 1 80 ? -4.275 42.037 24.308 1.00 42.28 80 PRO A C 1
ATOM 613 O O . PRO A 1 80 ? -5.273 42.479 23.740 1.00 42.28 80 PRO A O 1
ATOM 616 N N . GLY A 1 81 ? -4.207 41.867 25.628 1.00 34.59 81 GLY A N 1
ATOM 617 C CA . GLY A 1 81 ? -5.347 42.077 26.519 1.00 34.59 81 GLY A CA 1
ATOM 618 C C . GLY A 1 81 ? -5.652 43.545 26.813 1.00 34.59 81 GLY A C 1
ATOM 619 O O . GLY A 1 81 ? -4.753 44.384 26.849 1.00 34.59 81 GLY A O 1
ATOM 620 N N . GLU A 1 82 ? -6.925 43.816 27.093 1.00 37.19 82 GLU A N 1
ATOM 621 C CA . GLU A 1 82 ? -7.351 44.979 27.871 1.00 37.19 82 GLU A CA 1
ATOM 622 C C . GLU A 1 82 ? -7.436 44.570 29.348 1.00 37.19 82 GLU A C 1
ATOM 624 O O . GLU A 1 82 ? -7.884 43.469 29.681 1.00 37.19 82 GLU A O 1
ATOM 629 N N . GLU A 1 83 ? -6.955 45.439 30.232 1.00 48.75 83 GLU A N 1
ATOM 630 C CA . GLU A 1 83 ? -6.856 45.181 31.668 1.00 48.75 83 GLU A CA 1
ATOM 631 C C . GLU A 1 83 ? -8.230 45.313 32.344 1.00 48.75 83 GLU A C 1
ATOM 633 O O . GLU A 1 83 ? -8.952 46.289 32.135 1.00 48.75 83 GLU A O 1
ATOM 638 N N . SER A 1 84 ? -8.590 44.355 33.203 1.00 34.78 84 SER A N 1
ATOM 639 C CA . SER A 1 84 ? -9.716 44.505 34.128 1.00 34.78 84 SER A CA 1
ATOM 640 C C . SER A 1 84 ? -9.417 43.768 35.431 1.00 34.78 84 SER A C 1
ATOM 642 O O . SER A 1 84 ? -9.173 42.561 35.439 1.00 34.78 84 SER A O 1
ATOM 644 N N . GLU A 1 85 ? -9.365 44.527 36.523 1.00 47.41 85 GLU A N 1
ATOM 645 C CA . GLU A 1 85 ? -9.064 44.036 37.866 1.00 47.41 85 GLU A CA 1
ATOM 646 C C . GLU A 1 85 ? -10.280 43.376 38.547 1.00 47.41 85 GLU A C 1
ATOM 648 O O . GLU A 1 85 ? -11.425 43.558 38.141 1.00 47.41 85 GLU A O 1
ATOM 653 N N . ALA A 1 86 ? -9.994 42.708 39.671 1.00 37.53 86 ALA A N 1
ATOM 654 C CA . ALA A 1 86 ? -10.922 42.255 40.713 1.00 37.53 86 ALA A CA 1
ATOM 655 C C . ALA A 1 86 ? -11.830 41.038 40.420 1.00 37.53 86 ALA A C 1
ATOM 657 O O . ALA A 1 86 ? -12.934 41.154 39.898 1.00 37.53 86 ALA A O 1
ATOM 658 N N . SER A 1 87 ? -11.435 39.883 40.970 1.00 33.84 87 SER A N 1
ATOM 659 C CA . SER A 1 87 ? -12.282 39.131 41.916 1.00 33.84 87 SER A CA 1
ATOM 660 C C . SER A 1 87 ? -11.445 38.094 42.678 1.00 33.84 87 SER A C 1
ATOM 662 O O . SER A 1 87 ? -10.616 37.401 42.091 1.00 33.84 87 SER A O 1
ATOM 664 N N . GLU A 1 88 ? -11.645 37.997 43.989 1.00 39.38 88 GLU A N 1
ATOM 665 C CA . GLU A 1 88 ? -10.899 37.109 44.888 1.00 39.38 88 GLU A CA 1
ATOM 666 C C . GLU A 1 88 ? -11.426 35.659 44.867 1.00 39.38 88 GLU A C 1
ATOM 668 O O . GLU A 1 88 ? -12.594 35.409 44.571 1.00 39.38 88 GLU A O 1
ATOM 673 N N . GLY A 1 89 ? -10.592 34.706 45.309 1.00 45.62 89 GLY A N 1
ATOM 674 C CA . GLY A 1 89 ? -11.087 33.462 45.918 1.00 45.62 89 GLY A CA 1
ATOM 675 C C . GLY A 1 89 ? -10.979 32.165 45.106 1.00 45.62 89 GLY A C 1
ATOM 676 O O . GLY A 1 89 ? -11.988 31.510 44.860 1.00 45.62 89 GLY A O 1
ATOM 677 N N . ALA A 1 90 ? -9.759 31.708 44.805 1.00 31.58 90 ALA A N 1
ATOM 678 C CA . ALA A 1 90 ? -9.504 30.299 44.479 1.00 31.58 90 ALA A CA 1
ATOM 679 C C . ALA A 1 90 ? -8.171 29.821 45.081 1.00 31.58 90 ALA A C 1
ATOM 681 O O . ALA A 1 90 ? -7.160 30.518 45.012 1.00 31.58 90 ALA A O 1
ATOM 682 N N . VAL A 1 91 ? -8.175 28.630 45.687 1.00 38.38 91 VAL A N 1
ATOM 683 C CA . VAL A 1 91 ? -6.997 28.031 46.333 1.00 38.38 91 VAL A CA 1
ATOM 684 C C . VAL A 1 91 ? -5.985 27.599 45.272 1.00 38.38 91 VAL A C 1
ATOM 686 O O . VAL A 1 91 ? -6.232 26.656 44.521 1.00 38.38 91 VAL A O 1
ATOM 689 N N . VAL A 1 92 ? -4.827 28.261 45.236 1.00 29.08 92 VAL A N 1
ATOM 690 C CA . VAL A 1 92 ? -3.703 27.865 44.381 1.00 29.08 92 VAL A CA 1
ATOM 691 C C . VAL A 1 92 ? -2.944 26.717 45.046 1.00 29.08 92 VAL A C 1
ATOM 693 O O . VAL A 1 92 ? -2.180 26.914 45.987 1.00 29.08 92 VAL A O 1
ATOM 696 N N . LEU A 1 93 ? -3.133 25.507 44.523 1.00 33.69 93 LEU A N 1
ATOM 697 C CA . LEU A 1 93 ? -2.123 24.457 44.618 1.00 33.69 93 LEU A CA 1
ATOM 698 C C . LEU A 1 93 ? -0.985 24.831 43.662 1.00 33.69 93 LEU A C 1
ATOM 700 O O . LEU A 1 93 ? -1.192 24.850 42.449 1.00 33.69 93 LEU A O 1
ATOM 704 N N . GLU A 1 94 ? 0.203 25.129 44.195 1.00 31.72 94 GLU A N 1
ATOM 705 C CA . GLU A 1 94 ? 1.403 25.411 43.396 1.00 31.72 94 GLU A CA 1
ATOM 706 C C . GLU A 1 94 ? 1.904 24.148 42.673 1.00 31.72 94 GLU A C 1
ATOM 708 O O . GLU A 1 94 ? 2.886 23.507 43.052 1.00 31.72 94 GLU A O 1
ATOM 713 N N . LEU A 1 95 ? 1.238 23.797 41.574 1.00 33.09 95 LEU A N 1
ATOM 714 C CA . LEU A 1 95 ? 1.788 22.913 40.557 1.00 33.09 95 LEU A CA 1
ATOM 715 C C . LEU A 1 95 ? 2.859 23.679 39.781 1.00 33.09 95 LEU A C 1
ATOM 717 O O . LEU A 1 95 ? 2.591 24.352 38.787 1.00 33.09 95 LEU A O 1
ATOM 721 N N . ARG A 1 96 ? 4.094 23.568 40.275 1.00 33.44 96 ARG A N 1
ATOM 722 C CA . ARG A 1 96 ? 5.311 24.013 39.594 1.00 33.44 96 ARG A CA 1
ATOM 723 C C . ARG A 1 96 ? 5.312 23.433 38.168 1.00 33.44 96 ARG A C 1
ATOM 725 O O . ARG A 1 96 ? 5.351 22.207 38.045 1.00 33.44 96 ARG A O 1
ATOM 732 N N . PRO A 1 97 ? 5.248 24.255 37.103 1.00 39.59 97 PRO A N 1
ATOM 733 C CA . PRO A 1 97 ? 5.227 23.731 35.744 1.00 39.59 97 PRO A CA 1
ATOM 734 C C . PRO A 1 97 ? 6.531 22.978 35.472 1.00 39.59 97 PRO A C 1
ATOM 736 O O . PRO A 1 97 ? 7.614 23.441 35.842 1.00 39.59 97 PRO A O 1
ATOM 739 N N . ALA A 1 98 ? 6.417 21.805 34.846 1.00 50.75 98 ALA A N 1
ATOM 740 C CA . ALA A 1 98 ? 7.580 21.080 34.352 1.00 50.75 98 ALA A CA 1
ATOM 741 C C . ALA A 1 98 ? 8.340 21.968 33.346 1.00 50.75 98 ALA A C 1
ATOM 743 O O . ALA A 1 98 ? 7.695 22.717 32.604 1.00 50.75 98 ALA A O 1
ATOM 744 N N . PRO A 1 99 ? 9.686 21.929 33.324 1.00 50.38 99 PRO A N 1
ATOM 745 C CA . PRO A 1 99 ? 10.446 22.667 32.326 1.00 50.38 99 PRO A CA 1
ATOM 746 C C . PRO A 1 99 ? 10.055 22.193 30.923 1.00 50.38 99 PRO A C 1
ATOM 748 O O . PRO A 1 99 ? 9.841 21.004 30.696 1.00 50.38 99 PRO A O 1
ATOM 751 N N . ASP A 1 100 ? 9.956 23.136 29.990 1.00 69.38 100 ASP A N 1
ATOM 752 C CA . ASP A 1 100 ? 9.682 22.848 28.58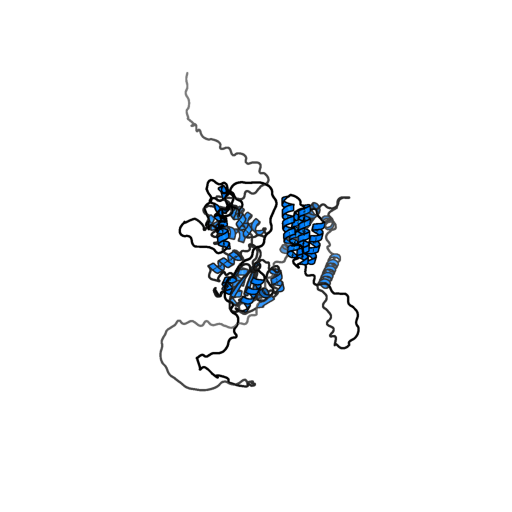4 1.00 69.38 100 ASP A CA 1
ATOM 753 C C . ASP A 1 100 ? 10.777 21.915 28.024 1.00 69.38 100 ASP A C 1
ATOM 755 O O . ASP A 1 100 ? 11.970 22.163 28.246 1.00 69.38 100 ASP A O 1
ATOM 759 N N . GLU A 1 101 ? 10.396 20.856 27.295 1.00 60.47 101 GLU A N 1
ATOM 760 C CA . GLU A 1 101 ? 11.333 19.884 26.696 1.00 60.47 101 GLU A CA 1
ATOM 761 C C . GLU A 1 101 ? 12.398 20.591 25.846 1.00 60.47 101 GLU A C 1
ATOM 763 O O . GLU A 1 101 ? 13.541 20.136 25.754 1.00 60.47 101 GLU A O 1
ATOM 768 N N . LEU A 1 102 ? 12.043 21.731 25.243 1.00 55.84 102 LEU A N 1
ATOM 769 C CA . LEU A 1 102 ? 12.968 22.570 24.491 1.00 55.84 102 LEU A CA 1
ATOM 770 C C . LEU A 1 102 ? 14.065 23.167 25.383 1.00 55.84 102 LEU A C 1
ATOM 772 O O . LEU A 1 102 ? 15.231 23.132 25.001 1.00 55.84 102 LEU A O 1
ATOM 776 N N . THR A 1 103 ? 13.728 23.653 26.581 1.00 71.12 103 THR A N 1
ATOM 777 C CA . THR A 1 103 ? 14.691 24.193 27.556 1.00 71.12 103 THR A CA 1
ATOM 778 C C . THR A 1 103 ? 15.588 23.099 28.133 1.00 71.12 103 THR A C 1
ATOM 780 O O . THR A 1 103 ? 16.796 23.303 28.262 1.00 71.12 103 THR A O 1
ATOM 783 N N . GLU A 1 104 ? 15.032 21.926 28.442 1.00 68.44 104 GLU A N 1
ATOM 784 C CA . GLU A 1 104 ? 15.820 20.791 28.934 1.00 68.44 104 GLU A CA 1
ATOM 785 C C . GLU A 1 104 ? 16.778 20.267 27.852 1.00 68.44 104 GLU A C 1
ATOM 787 O O . GLU A 1 104 ? 17.968 20.078 28.110 1.00 68.44 104 GLU A O 1
ATOM 792 N N . ARG A 1 105 ? 16.315 20.168 26.601 1.00 59.28 105 ARG A N 1
ATOM 793 C CA . ARG A 1 105 ? 17.158 19.840 25.444 1.00 59.28 105 ARG A CA 1
ATOM 794 C C . ARG A 1 105 ? 18.237 20.893 25.177 1.00 59.28 105 ARG A C 1
ATOM 796 O O . ARG A 1 105 ? 19.370 20.516 24.886 1.00 59.28 105 ARG A O 1
ATOM 803 N N . GLN A 1 106 ? 17.920 22.186 25.284 1.00 70.38 106 GLN A N 1
ATOM 804 C CA . GLN A 1 106 ? 18.896 23.275 25.138 1.00 70.38 106 GLN A CA 1
ATOM 805 C C . GLN A 1 106 ? 20.010 23.136 26.187 1.00 70.38 106 GLN A C 1
ATOM 807 O O . GLN A 1 106 ? 21.192 23.145 25.847 1.00 70.38 106 GLN A O 1
ATOM 812 N N . ARG A 1 107 ? 19.625 22.905 27.449 1.00 81.88 107 ARG A N 1
ATOM 813 C CA . ARG A 1 107 ? 20.552 22.705 28.566 1.00 81.88 107 ARG A CA 1
ATOM 814 C C . ARG A 1 107 ? 21.422 21.460 28.383 1.00 81.88 107 ARG A C 1
ATOM 816 O O . ARG A 1 107 ? 22.614 21.533 28.651 1.00 81.88 107 ARG A O 1
ATOM 823 N N . LEU A 1 108 ? 20.867 20.344 27.907 1.00 76.50 108 LEU A N 1
ATOM 824 C CA . LEU A 1 108 ? 21.637 19.127 27.611 1.00 76.50 108 LEU A CA 1
ATOM 825 C C . LEU A 1 108 ? 22.653 19.338 26.476 1.00 76.50 108 LEU A C 1
ATOM 827 O O . LEU A 1 108 ? 23.760 18.810 26.546 1.00 76.50 108 LEU A O 1
ATOM 831 N N . ILE A 1 109 ? 22.315 20.140 25.460 1.00 70.69 109 ILE A N 1
ATOM 832 C CA . ILE A 1 109 ? 23.249 20.520 24.387 1.00 70.69 109 ILE A CA 1
ATOM 833 C C . ILE A 1 109 ? 24.382 21.398 24.941 1.00 70.69 109 ILE A C 1
ATOM 835 O O . ILE A 1 109 ? 25.548 21.141 24.650 1.00 70.69 109 ILE A O 1
ATOM 839 N N . GLU A 1 110 ? 24.071 22.395 25.772 1.00 75.38 110 GLU A N 1
ATOM 840 C CA . GLU A 1 110 ? 25.082 23.245 26.417 1.00 75.38 110 GLU A CA 1
ATOM 841 C C . GLU A 1 110 ? 25.969 22.465 27.403 1.00 75.38 110 GLU A C 1
ATOM 843 O O . GLU A 1 110 ? 27.172 22.705 27.466 1.00 75.38 110 GLU A O 1
ATOM 848 N N . GLU A 1 111 ? 25.409 21.502 28.141 1.00 73.44 111 GLU A N 1
ATOM 849 C CA . GLU A 1 111 ? 26.145 20.582 29.019 1.00 73.44 111 GLU A CA 1
ATOM 850 C C . GLU A 1 111 ? 27.125 19.712 28.215 1.00 73.44 111 GLU A C 1
ATOM 852 O O . GLU A 1 111 ? 28.308 19.650 28.551 1.00 73.44 111 GLU A O 1
ATOM 857 N N . ALA A 1 112 ? 26.665 19.112 27.111 1.00 66.62 112 ALA A N 1
ATOM 858 C CA . ALA A 1 112 ? 27.489 18.281 26.234 1.00 66.62 112 ALA A CA 1
ATOM 859 C C . ALA A 1 112 ? 28.607 19.080 25.542 1.00 66.62 112 ALA A C 1
ATOM 861 O O . ALA A 1 112 ? 29.746 18.619 25.482 1.00 66.62 112 ALA A O 1
ATOM 862 N N . LEU A 1 113 ? 28.319 20.300 25.071 1.00 66.12 113 LEU A N 1
ATOM 863 C CA . LEU A 1 113 ? 29.333 21.197 24.504 1.00 66.12 113 LEU A CA 1
ATOM 864 C C . LEU A 1 113 ? 30.373 21.608 25.555 1.00 66.12 113 LEU A C 1
ATOM 866 O O . LEU A 1 113 ? 31.567 21.614 25.258 1.00 66.12 113 LEU A O 1
ATOM 870 N N . ARG A 1 114 ? 29.946 21.886 26.794 1.00 71.75 114 ARG A N 1
ATOM 871 C CA . ARG A 1 114 ? 30.852 22.221 27.903 1.00 71.75 114 ARG A CA 1
ATOM 872 C C . ARG A 1 114 ? 31.768 21.049 28.258 1.00 71.75 114 ARG A C 1
ATOM 874 O O . ARG A 1 114 ? 32.967 21.255 28.424 1.00 71.75 114 ARG A O 1
ATOM 881 N N . GLN A 1 115 ? 31.226 19.831 28.317 1.00 67.25 115 GLN A N 1
ATOM 882 C CA . GLN A 1 115 ? 32.002 18.607 28.552 1.00 67.25 115 GLN A CA 1
ATOM 883 C C . GLN A 1 115 ? 32.997 18.339 27.412 1.00 67.25 115 GLN A C 1
ATOM 885 O O . GLN A 1 115 ? 34.167 18.085 27.686 1.00 67.25 115 GLN A O 1
ATOM 890 N N . ALA A 1 116 ? 32.583 18.500 26.150 1.00 60.34 116 ALA A N 1
ATOM 891 C CA . ALA A 1 116 ? 33.468 18.376 24.989 1.00 60.34 116 ALA A CA 1
ATOM 892 C C . ALA A 1 116 ? 34.594 19.431 24.962 1.00 60.34 116 ALA A C 1
ATOM 894 O O . ALA A 1 116 ? 35.674 19.161 24.446 1.00 60.34 116 ALA A O 1
ATOM 895 N N . SER A 1 117 ? 34.368 20.620 25.536 1.00 62.56 117 SER A N 1
ATOM 896 C CA . SER A 1 117 ? 35.405 21.651 25.704 1.00 62.56 117 SER A CA 1
ATOM 897 C C . SER A 1 117 ? 36.282 21.487 26.954 1.00 62.56 117 SER A C 1
ATOM 899 O O . SER A 1 117 ? 37.252 22.226 27.101 1.00 62.56 117 SER A O 1
ATOM 901 N N . GLY A 1 118 ? 35.933 20.571 27.866 1.00 48.22 118 GLY A N 1
ATOM 902 C CA . GLY A 1 118 ? 36.527 20.466 29.205 1.00 48.22 118 GLY A CA 1
ATOM 903 C C . GLY A 1 118 ? 37.435 19.255 29.445 1.00 48.22 118 GLY A C 1
ATOM 904 O O . GLY A 1 118 ? 38.026 19.162 30.517 1.00 48.22 118 GLY A O 1
ATOM 905 N N . SER A 1 119 ? 37.557 18.319 28.498 1.00 42.78 119 SER A N 1
ATOM 906 C CA . SER A 1 119 ? 38.463 17.172 28.636 1.00 42.78 119 SER A CA 1
ATOM 907 C C . SER A 1 119 ? 39.899 17.549 28.244 1.00 42.78 119 SER A C 1
ATOM 909 O O . SER A 1 119 ? 40.282 17.428 27.079 1.00 42.78 119 SER A O 1
ATOM 911 N N . GLU A 1 120 ? 40.707 17.985 29.214 1.00 50.66 120 GLU A N 1
ATOM 912 C CA . GLU A 1 120 ? 42.129 18.323 28.995 1.00 50.66 120 GLU A CA 1
ATOM 913 C C . GLU A 1 120 ? 43.033 17.101 28.716 1.00 50.66 120 GLU A C 1
ATOM 915 O O . GLU A 1 120 ? 44.193 17.262 28.341 1.00 50.66 120 GLU A O 1
ATOM 920 N N . GLU A 1 121 ? 42.510 15.874 28.817 1.00 49.50 121 GLU A N 1
ATOM 921 C CA . GLU A 1 121 ? 43.232 14.642 28.483 1.00 49.50 121 GLU A CA 1
ATOM 922 C C . GLU A 1 121 ? 42.676 14.001 27.199 1.00 49.50 121 GLU A C 1
ATOM 924 O O . GLU A 1 121 ? 41.679 13.283 27.220 1.00 49.50 121 GLU A O 1
ATOM 929 N N . GLY A 1 122 ? 43.352 14.239 26.067 1.00 53.19 122 GLY A N 1
ATOM 930 C CA . GLY A 1 122 ? 43.118 13.491 24.821 1.00 53.19 122 GLY A CA 1
ATOM 931 C C . GLY A 1 122 ? 42.292 14.184 23.731 1.00 53.19 122 GLY A C 1
ATOM 932 O O . GLY A 1 122 ? 41.666 13.496 22.926 1.00 53.19 122 GLY A O 1
ATOM 933 N N . GLY A 1 123 ? 42.302 15.519 23.653 1.00 46.28 123 GLY A N 1
ATOM 934 C CA . GLY A 1 123 ? 41.787 16.221 22.469 1.00 46.28 123 GLY A CA 1
ATOM 935 C C . GLY A 1 123 ? 42.520 15.801 21.176 1.00 46.28 123 GLY A C 1
ATOM 936 O O . GLY A 1 123 ? 43.715 15.491 21.234 1.00 46.28 123 GLY A O 1
ATOM 937 N N . PRO A 1 124 ? 41.844 15.792 20.007 1.00 44.44 124 PRO A N 1
ATOM 938 C CA . PRO A 1 124 ? 42.482 15.482 18.727 1.00 44.44 124 PRO A CA 1
ATOM 939 C C . PRO A 1 124 ? 43.645 16.445 18.471 1.00 44.44 124 PRO A C 1
ATOM 941 O O . PRO A 1 124 ? 43.575 17.627 18.824 1.00 44.44 124 PRO A O 1
ATOM 944 N N . SER A 1 125 ? 44.728 15.950 17.867 1.00 52.12 125 SER A N 1
ATOM 945 C CA . SER A 1 125 ? 45.925 16.771 17.658 1.00 52.12 125 SER A CA 1
ATOM 946 C C . SER A 1 125 ? 45.604 18.001 16.795 1.00 52.12 125 SER A C 1
ATOM 948 O O . SER A 1 125 ? 44.683 17.984 15.973 1.00 52.12 125 SER A O 1
ATOM 950 N N . GLN A 1 126 ? 46.390 19.077 16.925 1.00 49.91 126 GLN A N 1
ATOM 951 C CA . GLN A 1 126 ? 46.225 20.256 16.059 1.00 49.91 126 GLN A CA 1
ATOM 952 C C . GLN A 1 126 ? 46.305 19.905 14.558 1.00 49.91 126 GLN A C 1
ATOM 954 O O . GLN A 1 126 ? 45.692 20.595 13.747 1.00 49.91 126 GLN A O 1
ATOM 959 N N . GLU A 1 127 ? 46.981 18.811 14.187 1.00 50.06 127 GLU A N 1
ATOM 960 C CA . GLU A 1 127 ? 47.001 18.284 12.817 1.00 50.06 127 GLU A CA 1
ATOM 961 C C . GLU A 1 127 ? 45.648 17.699 12.378 1.00 50.06 127 GLU A C 1
ATOM 963 O O . GLU A 1 127 ? 45.230 17.911 11.239 1.00 50.06 127 GLU A O 1
ATOM 968 N N . GLU A 1 128 ? 44.920 17.006 13.262 1.00 53.34 128 GLU A N 1
ATOM 969 C CA . GLU A 1 128 ? 43.562 16.539 12.960 1.00 53.34 128 GLU A CA 1
ATOM 970 C C . GLU A 1 128 ? 42.568 17.700 12.879 1.00 53.34 128 GLU A C 1
ATOM 972 O O . GLU A 1 128 ? 41.732 17.713 11.978 1.00 53.34 128 GLU A O 1
ATOM 977 N N . GLY A 1 129 ? 42.698 18.717 13.737 1.00 49.31 129 GLY A N 1
ATOM 978 C CA . GLY A 1 129 ? 41.911 19.951 13.630 1.00 49.31 129 GLY A CA 1
ATOM 979 C C . GLY A 1 129 ? 42.164 20.708 12.318 1.00 49.31 129 GLY A C 1
ATOM 980 O O . GLY A 1 129 ? 41.218 21.145 11.661 1.00 49.31 129 GLY A O 1
ATOM 981 N N . ALA A 1 130 ? 43.427 20.810 11.892 1.00 53.78 130 ALA A N 1
ATOM 982 C CA . ALA A 1 130 ? 43.809 21.434 10.624 1.00 53.78 130 ALA A CA 1
ATOM 983 C C . ALA A 1 130 ? 43.281 20.663 9.400 1.00 53.78 130 ALA A C 1
ATOM 985 O O . ALA A 1 130 ? 42.888 21.273 8.407 1.00 53.78 130 ALA A O 1
ATOM 986 N N . ARG A 1 131 ? 43.188 19.328 9.478 1.00 52.38 131 ARG A N 1
ATOM 987 C CA . ARG A 1 131 ? 42.685 18.462 8.395 1.00 52.38 131 ARG A CA 1
ATOM 988 C C . ARG A 1 131 ? 41.236 18.752 7.975 1.00 52.38 131 ARG A C 1
ATOM 990 O O . ARG A 1 131 ? 40.856 18.403 6.856 1.00 52.38 131 ARG A O 1
ATOM 997 N N . TRP A 1 132 ? 40.437 19.364 8.850 1.00 52.38 132 TRP A N 1
ATOM 998 C CA . TRP A 1 132 ? 39.025 19.682 8.606 1.00 52.38 132 TRP A CA 1
ATOM 999 C C . TRP A 1 132 ? 38.761 21.151 8.247 1.00 52.38 132 TRP A C 1
ATOM 1001 O O . TRP A 1 132 ? 37.620 21.503 7.944 1.00 52.38 132 TRP A O 1
ATOM 1011 N N . GLN A 1 133 ? 39.786 22.009 8.230 1.00 55.12 133 GLN A N 1
ATOM 1012 C CA . GLN A 1 133 ? 39.632 23.386 7.765 1.00 55.12 133 GLN A CA 1
ATOM 1013 C C . GLN A 1 133 ? 39.613 23.421 6.234 1.00 55.12 133 GLN A C 1
ATOM 1015 O O . GLN A 1 133 ? 40.608 23.145 5.568 1.00 55.12 133 GLN A O 1
ATOM 1020 N N . VAL A 1 134 ? 38.459 23.771 5.662 1.00 53.16 134 VAL A N 1
ATOM 1021 C CA . VAL A 1 134 ? 38.353 24.077 4.231 1.00 53.16 134 VAL A CA 1
ATOM 1022 C C . VAL A 1 134 ? 38.857 25.504 4.029 1.00 53.16 134 VAL A C 1
ATOM 1024 O O . VAL A 1 134 ? 38.116 26.464 4.238 1.00 53.16 134 VAL A O 1
ATOM 1027 N N . GLU A 1 135 ? 40.130 25.646 3.660 1.00 50.47 135 GLU A N 1
ATOM 1028 C CA . GLU A 1 135 ? 40.722 26.946 3.337 1.00 50.47 135 GLU A CA 1
ATOM 1029 C C . GLU A 1 135 ? 39.987 27.581 2.147 1.00 50.47 135 GLU A C 1
ATOM 1031 O O . GLU A 1 135 ? 40.085 27.124 1.007 1.00 50.47 135 GLU A O 1
ATOM 1036 N N . ALA A 1 136 ? 39.233 28.651 2.408 1.00 45.03 136 ALA A N 1
ATOM 1037 C CA . ALA A 1 136 ? 38.637 29.450 1.348 1.00 45.03 136 ALA A CA 1
ATOM 1038 C C . ALA A 1 136 ? 39.746 30.229 0.612 1.00 45.03 136 ALA A C 1
ATOM 1040 O O . ALA A 1 136 ? 40.560 30.886 1.270 1.00 45.03 136 ALA A O 1
ATOM 1041 N N . PRO A 1 137 ? 39.794 30.205 -0.733 1.00 50.66 137 PRO A N 1
ATOM 1042 C CA . PRO A 1 137 ? 40.807 30.944 -1.475 1.00 50.66 137 PRO A CA 1
ATOM 1043 C C . PRO A 1 137 ? 40.659 32.454 -1.213 1.00 50.66 137 PRO A C 1
ATOM 1045 O O . PRO A 1 137 ? 39.535 32.969 -1.209 1.00 50.66 137 PRO A O 1
ATOM 1048 N N . PRO A 1 138 ? 41.763 33.201 -1.020 1.00 45.97 138 PRO A N 1
ATOM 1049 C CA . PRO A 1 138 ? 41.694 34.620 -0.687 1.00 45.97 138 PRO A CA 1
ATOM 1050 C C . PRO A 1 138 ? 41.002 35.411 -1.808 1.00 45.97 138 PRO A C 1
ATOM 1052 O O . PRO A 1 138 ? 41.552 35.596 -2.892 1.00 45.97 138 PRO A O 1
ATOM 1055 N N . GLY A 1 139 ? 39.782 35.879 -1.529 1.00 58.16 139 GLY A N 1
ATOM 1056 C CA . GLY A 1 139 ? 38.945 36.644 -2.460 1.00 58.16 139 GLY A CA 1
ATOM 1057 C C . GLY A 1 139 ? 37.819 35.864 -3.155 1.00 58.16 139 GLY A C 1
ATOM 1058 O O . GLY A 1 139 ? 37.102 36.465 -3.953 1.00 58.16 139 GLY A O 1
ATOM 1059 N N . GLY A 1 140 ? 37.618 34.572 -2.864 1.00 55.69 140 GLY A N 1
ATOM 1060 C CA . GLY A 1 140 ? 36.537 33.764 -3.445 1.00 55.69 140 GLY A CA 1
ATOM 1061 C C . GLY A 1 140 ? 35.747 32.978 -2.398 1.00 55.69 140 GLY A C 1
ATOM 1062 O O . GLY A 1 140 ? 36.322 32.233 -1.610 1.00 55.69 140 GLY A O 1
ATOM 1063 N N . GLY A 1 141 ? 34.418 33.113 -2.404 1.00 53.66 141 GLY A N 1
ATOM 1064 C CA . GLY A 1 141 ? 33.545 32.259 -1.593 1.00 53.66 141 GLY A CA 1
ATOM 1065 C C . GLY A 1 141 ? 33.612 30.794 -2.041 1.00 53.66 141 GLY A C 1
ATOM 1066 O O . GLY A 1 141 ? 33.723 30.521 -3.242 1.00 53.66 141 GLY A O 1
ATOM 1067 N N . LEU A 1 142 ? 33.524 29.873 -1.073 1.00 56.72 142 LEU A N 1
ATOM 1068 C CA . LEU A 1 142 ? 33.539 28.421 -1.295 1.00 56.72 142 LEU A CA 1
ATOM 1069 C C . LEU A 1 142 ? 32.530 28.027 -2.380 1.00 56.72 142 LEU A C 1
ATOM 1071 O O . LEU A 1 142 ? 31.354 28.396 -2.303 1.00 56.72 142 LEU A O 1
ATOM 1075 N N . GLN A 1 143 ? 32.976 27.280 -3.390 1.00 73.12 143 GLN A N 1
ATOM 1076 C CA . GLN A 1 143 ? 32.073 26.814 -4.434 1.00 73.12 143 GLN A CA 1
ATOM 1077 C C . GLN A 1 143 ? 31.196 25.675 -3.891 1.00 73.12 143 GLN A C 1
ATOM 1079 O O . GLN A 1 143 ? 31.625 24.920 -3.014 1.00 73.12 143 GLN A O 1
ATOM 1084 N N . PRO A 1 144 ? 29.983 25.465 -4.440 1.00 61.94 144 PRO A N 1
ATOM 1085 C CA . PRO A 1 144 ? 29.122 24.351 -4.033 1.00 61.94 144 PRO A CA 1
ATOM 1086 C C . PRO A 1 144 ? 29.801 22.973 -4.121 1.00 61.94 144 PRO A C 1
ATOM 1088 O O . PRO A 1 144 ? 29.467 22.072 -3.356 1.00 61.94 144 PRO A O 1
ATOM 1091 N N . VAL A 1 145 ? 30.776 22.823 -5.025 1.00 65.38 145 VAL A N 1
ATOM 1092 C CA . VAL A 1 145 ? 31.578 21.601 -5.199 1.00 65.38 145 VAL A CA 1
ATOM 1093 C C . VAL A 1 145 ? 32.500 21.350 -3.999 1.00 65.38 145 VAL A C 1
ATOM 1095 O O . VAL A 1 145 ? 32.592 20.214 -3.540 1.00 65.38 145 VAL A O 1
ATOM 1098 N N . ASP A 1 146 ? 33.114 22.394 -3.435 1.00 69.69 146 ASP A N 1
ATOM 1099 C CA . ASP A 1 146 ? 34.012 22.282 -2.275 1.00 69.69 146 ASP A CA 1
ATOM 1100 C C . ASP A 1 146 ? 33.232 21.849 -1.022 1.00 69.69 146 ASP A C 1
ATOM 1102 O O . ASP A 1 146 ? 33.666 20.981 -0.263 1.00 69.69 146 ASP A O 1
ATOM 1106 N N . ILE A 1 147 ? 32.021 22.395 -0.855 1.00 61.62 147 ILE A N 1
ATOM 1107 C CA . ILE A 1 147 ? 31.092 22.053 0.233 1.00 61.62 147 ILE A CA 1
ATOM 1108 C C . ILE A 1 147 ? 30.609 20.596 0.107 1.00 61.62 147 ILE A C 1
ATOM 1110 O O . ILE A 1 147 ? 30.512 19.882 1.109 1.00 61.62 147 ILE A O 1
ATOM 1114 N N . GLN A 1 148 ? 30.330 20.127 -1.114 1.00 60.66 148 GLN A N 1
ATOM 1115 C CA . GLN A 1 148 ? 29.949 18.734 -1.378 1.00 60.66 148 GLN A CA 1
ATOM 1116 C C . GLN A 1 148 ? 31.107 17.753 -1.139 1.00 60.66 148 GLN A C 1
ATOM 1118 O O . GLN A 1 148 ? 30.902 16.711 -0.516 1.00 60.66 148 GLN A O 1
ATOM 1123 N N . GLU A 1 149 ? 32.324 18.082 -1.578 1.00 65.62 149 GLU A N 1
ATOM 1124 C CA . GLU A 1 149 ? 33.525 17.265 -1.356 1.00 65.62 149 GLU A CA 1
ATOM 1125 C C . GLU A 1 149 ? 33.865 17.163 0.145 1.00 65.62 149 GLU A C 1
ATOM 1127 O O . GLU A 1 149 ? 34.148 16.068 0.637 1.00 65.62 149 GLU A O 1
ATOM 1132 N N . ALA A 1 150 ? 33.752 18.264 0.900 1.00 63.16 150 ALA A N 1
ATOM 1133 C CA . ALA A 1 150 ? 33.917 18.272 2.356 1.00 63.16 150 ALA A CA 1
ATOM 1134 C C . ALA A 1 150 ? 32.846 17.424 3.068 1.00 63.16 150 ALA A C 1
ATOM 1136 O O . ALA A 1 150 ? 33.166 16.600 3.928 1.00 63.16 150 ALA A O 1
ATOM 1137 N N . SER A 1 151 ? 31.584 17.555 2.649 1.00 59.28 151 SER A N 1
ATOM 1138 C CA . SER A 1 151 ? 30.459 16.782 3.188 1.00 59.28 151 SER A CA 1
ATOM 1139 C C . SER A 1 151 ? 30.614 15.279 2.924 1.00 59.28 151 SER A C 1
ATOM 1141 O O . SER A 1 151 ? 30.357 14.468 3.815 1.00 59.28 151 SER A O 1
ATOM 1143 N N . ARG A 1 152 ? 31.108 14.884 1.738 1.00 69.69 152 ARG A N 1
ATOM 1144 C CA . ARG A 1 152 ? 31.397 13.475 1.424 1.00 69.69 152 ARG A CA 1
ATOM 1145 C C . ARG A 1 152 ? 32.478 12.904 2.347 1.00 69.69 152 ARG A C 1
ATOM 1147 O O . ARG A 1 152 ? 32.294 11.817 2.886 1.00 69.69 152 ARG A O 1
ATOM 1154 N N . ARG A 1 153 ? 33.562 13.651 2.592 1.00 65.88 153 ARG A N 1
ATOM 1155 C CA . ARG A 1 153 ? 34.659 13.232 3.489 1.00 65.88 153 ARG A CA 1
ATOM 1156 C C . ARG A 1 153 ? 34.214 13.092 4.944 1.00 65.88 153 ARG A C 1
ATOM 1158 O O . ARG A 1 153 ? 34.602 12.127 5.597 1.00 65.88 153 ARG A O 1
ATOM 1165 N N . ALA A 1 154 ? 33.381 14.010 5.438 1.00 58.78 154 ALA A N 1
ATOM 1166 C CA . ALA A 1 154 ? 32.807 13.915 6.781 1.00 58.78 154 ALA A CA 1
ATOM 1167 C C . ALA A 1 154 ? 31.919 12.664 6.932 1.00 58.78 154 ALA A C 1
ATOM 1169 O O . ALA A 1 154 ? 32.029 11.940 7.921 1.00 58.78 154 ALA A O 1
ATOM 1170 N N . PHE A 1 155 ? 31.098 12.359 5.922 1.00 57.91 155 PHE A N 1
ATOM 1171 C CA . PHE A 1 155 ? 30.232 11.176 5.917 1.00 57.91 155 PHE A CA 1
ATOM 1172 C C . PHE A 1 155 ? 31.024 9.858 5.822 1.00 57.91 155 PHE A C 1
ATOM 1174 O O . PHE A 1 155 ? 30.742 8.909 6.553 1.00 57.91 155 PHE A O 1
ATOM 1181 N N . GLU A 1 156 ? 32.051 9.800 4.967 1.00 65.94 156 GLU A N 1
ATOM 1182 C CA . GLU A 1 156 ? 32.963 8.650 4.852 1.00 65.94 156 GLU A CA 1
ATOM 1183 C C . GLU A 1 156 ? 33.721 8.383 6.169 1.00 65.94 156 GLU A C 1
ATOM 1185 O O . GLU A 1 156 ? 33.841 7.227 6.583 1.00 65.94 156 GLU A O 1
ATOM 1190 N N . TRP A 1 157 ? 34.179 9.437 6.858 1.00 82.88 157 TRP A N 1
ATOM 1191 C CA . TRP A 1 157 ? 34.831 9.339 8.170 1.00 82.88 157 TRP A CA 1
ATOM 1192 C C . TRP A 1 157 ? 33.870 8.849 9.257 1.00 82.88 157 TRP A C 1
ATOM 1194 O O . TRP A 1 157 ? 34.190 7.886 9.952 1.00 82.88 157 TRP A O 1
ATOM 1204 N N . ALA A 1 158 ? 32.671 9.436 9.357 1.00 59.50 158 ALA A N 1
ATOM 1205 C CA . ALA A 1 158 ? 31.668 9.039 10.346 1.00 59.50 158 ALA A CA 1
ATOM 1206 C C . ALA A 1 158 ? 31.260 7.566 10.181 1.00 59.50 158 ALA A C 1
ATOM 1208 O O . ALA A 1 158 ? 31.186 6.827 11.162 1.00 59.50 158 ALA A O 1
ATOM 1209 N N . ARG A 1 159 ? 31.081 7.107 8.932 1.00 72.50 159 ARG A N 1
ATOM 1210 C CA . ARG A 1 159 ? 30.777 5.701 8.634 1.00 72.50 159 ARG A CA 1
ATOM 1211 C C . ARG A 1 159 ? 31.897 4.762 9.082 1.00 72.50 159 ARG A C 1
ATOM 1213 O O . ARG A 1 159 ? 31.610 3.697 9.619 1.00 72.50 159 ARG A O 1
ATOM 1220 N N . LYS A 1 160 ? 33.161 5.147 8.870 1.00 69.88 160 LYS A N 1
ATOM 1221 C CA . LYS A 1 160 ? 34.307 4.354 9.333 1.00 69.88 160 LYS A CA 1
ATOM 1222 C C . LYS A 1 160 ? 34.370 4.310 10.863 1.00 69.88 160 LYS A C 1
ATOM 1224 O O . LYS A 1 160 ? 34.570 3.242 11.420 1.00 69.88 160 LYS A O 1
ATOM 1229 N N . HIS A 1 161 ? 34.146 5.436 11.536 1.00 69.50 161 HIS A N 1
ATOM 1230 C CA . HIS A 1 161 ? 34.206 5.493 12.997 1.00 69.50 161 HIS A CA 1
ATOM 1231 C C . HIS A 1 161 ? 33.104 4.684 13.689 1.00 69.50 161 HIS A C 1
ATOM 1233 O O . HIS A 1 161 ? 33.347 4.138 14.762 1.00 69.50 161 HIS A O 1
ATOM 1239 N N . LEU A 1 162 ? 31.919 4.590 13.074 1.00 62.50 162 LEU A N 1
ATOM 1240 C CA . LEU A 1 162 ? 30.839 3.723 13.547 1.00 62.50 162 LEU A CA 1
ATOM 1241 C C . LEU A 1 162 ? 31.242 2.243 13.446 1.00 62.50 162 LEU A C 1
ATOM 1243 O O . LEU A 1 162 ? 31.107 1.500 14.410 1.00 62.50 162 LEU A O 1
ATOM 1247 N N . GLN A 1 163 ? 31.827 1.849 12.311 1.00 68.06 163 GLN A N 1
ATOM 1248 C CA . GLN A 1 163 ? 32.330 0.492 12.091 1.00 68.06 163 GLN A CA 1
ATOM 1249 C C . GLN A 1 163 ? 33.480 0.143 13.061 1.00 68.06 163 GLN A C 1
ATOM 1251 O O . GLN A 1 163 ? 33.468 -0.920 13.676 1.00 68.06 163 GLN A O 1
ATOM 1256 N N . ASP A 1 164 ? 34.419 1.070 13.284 1.00 69.19 164 ASP A N 1
ATOM 1257 C CA . ASP A 1 164 ? 35.506 0.916 14.263 1.00 69.19 164 ASP A CA 1
ATOM 1258 C C . ASP A 1 164 ? 34.976 0.850 15.725 1.00 69.19 164 ASP A C 1
ATOM 1260 O O . ASP A 1 164 ? 35.670 0.326 16.599 1.00 69.19 164 ASP A O 1
ATOM 1264 N N . GLN A 1 165 ? 33.768 1.362 16.022 1.00 67.06 165 GLN A N 1
ATOM 1265 C CA . GLN A 1 165 ? 33.088 1.171 17.318 1.00 67.06 165 GLN A CA 1
ATOM 1266 C C . GLN A 1 165 ? 32.384 -0.189 17.414 1.00 67.06 165 GLN A C 1
ATOM 1268 O O . GLN A 1 165 ? 32.523 -0.859 18.436 1.00 67.06 165 GLN A O 1
ATOM 1273 N N . GLU A 1 166 ? 31.679 -0.627 16.367 1.00 66.56 166 GLU A N 1
ATOM 1274 C CA . GLU A 1 166 ? 31.040 -1.952 16.311 1.00 66.56 166 GLU A CA 1
ATOM 1275 C C . GLU A 1 166 ? 32.069 -3.090 16.429 1.00 66.56 166 GLU A C 1
ATOM 1277 O O . GLU A 1 166 ? 31.823 -4.079 17.118 1.00 66.56 166 GLU A O 1
ATOM 1282 N N . GLU A 1 167 ? 33.255 -2.934 15.831 1.00 70.50 167 GLU A N 1
ATOM 1283 C CA . GLU A 1 167 ? 34.366 -3.892 15.950 1.00 70.50 167 GLU A CA 1
ATOM 1284 C C . GLU A 1 167 ? 35.062 -3.860 17.328 1.00 70.50 167 GLU A C 1
ATOM 1286 O O . GLU A 1 167 ? 35.727 -4.828 17.700 1.00 70.50 167 GLU A O 1
ATOM 1291 N N . ARG A 1 168 ? 34.903 -2.778 18.108 1.00 60.56 168 ARG A N 1
ATOM 1292 C CA . ARG A 1 168 ? 35.451 -2.633 19.473 1.00 60.56 168 ARG A CA 1
ATOM 1293 C C . ARG A 1 168 ? 34.459 -2.963 20.588 1.00 60.56 168 ARG A C 1
ATOM 1295 O O . ARG A 1 168 ? 34.876 -3.038 21.744 1.00 60.56 168 ARG A O 1
ATOM 1302 N N . ALA A 1 169 ? 33.179 -3.153 20.278 1.00 57.03 169 ALA A N 1
ATOM 1303 C CA . ALA A 1 169 ? 32.190 -3.580 21.258 1.00 57.03 169 ALA A CA 1
ATOM 1304 C C . ALA A 1 169 ? 32.539 -4.999 21.767 1.00 57.03 169 ALA A C 1
ATOM 1306 O O . ALA A 1 169 ? 32.655 -5.923 20.954 1.00 57.03 169 ALA A O 1
ATOM 1307 N N . PRO A 1 170 ? 32.735 -5.207 23.085 1.00 48.41 170 PRO A N 1
ATOM 1308 C CA . PRO A 1 170 ? 33.149 -6.503 23.611 1.00 48.41 170 PRO A CA 1
ATOM 1309 C C . PRO A 1 170 ? 32.059 -7.557 23.382 1.00 48.41 170 PRO A C 1
ATOM 1311 O O . PRO A 1 170 ? 30.924 -7.418 23.837 1.00 48.41 170 PRO A O 1
ATOM 1314 N N . ARG A 1 171 ? 32.414 -8.638 22.680 1.00 52.16 171 ARG A N 1
ATOM 1315 C CA . ARG A 1 171 ? 31.533 -9.787 22.419 1.00 52.16 171 ARG A CA 1
ATOM 1316 C C . ARG A 1 171 ? 31.507 -10.759 23.601 1.00 52.16 171 ARG A C 1
ATOM 1318 O O . ARG A 1 171 ? 31.862 -11.920 23.439 1.00 52.16 171 ARG A O 1
ATOM 1325 N N . GLU A 1 172 ? 31.080 -10.295 24.769 1.00 41.12 172 GLU A N 1
ATOM 1326 C CA . GLU A 1 172 ? 30.938 -11.149 25.954 1.00 41.12 172 GLU A CA 1
ATOM 1327 C C . GLU A 1 172 ? 29.717 -10.741 26.791 1.00 41.12 172 GLU A C 1
ATOM 1329 O O . GLU A 1 172 ? 29.778 -9.904 27.684 1.00 41.12 172 GLU A O 1
ATOM 1334 N N . TRP A 1 173 ? 28.588 -11.386 26.486 1.00 38.19 173 TRP A N 1
ATOM 1335 C CA . TRP A 1 173 ? 27.531 -11.665 27.457 1.00 38.19 173 TRP A CA 1
ATOM 1336 C C . TRP A 1 173 ? 27.307 -13.179 27.467 1.00 38.19 173 TRP A C 1
ATOM 1338 O O . TRP A 1 173 ? 26.348 -13.707 26.904 1.00 38.19 173 TRP A O 1
ATOM 1348 N N . SER A 1 174 ? 28.250 -13.897 28.074 1.00 37.62 174 SER A N 1
ATOM 1349 C CA . SER A 1 174 ? 27.978 -15.231 28.596 1.00 37.62 174 SER A CA 1
ATOM 1350 C C . SER A 1 174 ? 27.035 -15.077 29.785 1.00 37.62 174 SER A C 1
ATOM 1352 O O . SER A 1 174 ? 27.391 -14.450 30.781 1.00 37.62 174 SER A O 1
ATOM 1354 N N . VAL A 1 175 ? 25.827 -15.624 29.668 1.00 38.75 175 VAL A N 1
ATOM 1355 C CA . VAL A 1 175 ? 24.940 -15.804 30.818 1.00 38.75 175 VAL A CA 1
ATOM 1356 C C . VAL A 1 175 ? 25.584 -16.867 31.702 1.00 38.75 175 VAL A C 1
ATOM 1358 O O . VAL A 1 175 ? 25.665 -18.026 31.303 1.00 38.75 175 VAL A O 1
ATOM 1361 N N . GLU A 1 176 ? 26.078 -16.467 32.870 1.00 37.84 176 GLU A N 1
ATOM 1362 C CA . GLU A 1 176 ? 26.458 -17.415 33.914 1.00 37.84 176 GLU A CA 1
ATOM 1363 C C . GLU A 1 176 ? 25.167 -18.017 34.485 1.00 37.84 176 GLU A C 1
ATOM 1365 O O . GLU A 1 176 ? 24.361 -17.324 35.106 1.00 37.84 176 GLU A O 1
ATOM 1370 N N . GLU A 1 177 ? 24.935 -19.304 34.219 1.00 42.59 177 GLU A N 1
ATOM 1371 C CA . GLU A 1 177 ? 23.887 -20.069 34.891 1.00 42.59 177 GLU A CA 1
ATOM 1372 C C . GLU A 1 177 ? 24.316 -20.285 36.350 1.00 42.59 177 GLU A C 1
ATOM 1374 O O . GLU A 1 177 ? 25.319 -20.949 36.614 1.00 42.59 177 GLU A O 1
ATOM 1379 N N . GLU A 1 178 ? 23.581 -19.716 37.312 1.00 40.34 178 GLU A N 1
ATOM 1380 C CA . GLU A 1 178 ? 23.865 -19.940 38.732 1.00 40.34 178 GLU A CA 1
ATOM 1381 C C . GLU A 1 178 ? 23.625 -21.415 39.103 1.00 40.34 178 GLU A C 1
ATOM 1383 O O . GLU A 1 178 ? 22.493 -21.908 39.081 1.00 40.34 178 GLU A O 1
ATOM 1388 N N . GLU A 1 179 ? 24.693 -22.121 39.490 1.00 39.75 179 GLU A N 1
ATOM 1389 C CA . GLU A 1 179 ? 24.625 -23.505 39.969 1.00 39.75 179 GLU A CA 1
ATOM 1390 C C . GLU A 1 179 ? 23.857 -23.605 41.302 1.00 39.75 179 GLU A C 1
ATOM 1392 O O . GLU A 1 179 ? 24.401 -23.500 42.406 1.00 39.75 179 GLU A O 1
ATOM 1397 N N . GLY A 1 180 ? 22.552 -23.862 41.197 1.00 37.56 180 GLY A N 1
ATOM 1398 C CA . GLY A 1 180 ? 21.658 -24.135 42.320 1.00 37.56 180 GLY A CA 1
ATOM 1399 C C . GLY A 1 180 ? 21.963 -25.456 43.037 1.00 37.56 180 GLY A C 1
ATOM 1400 O O . GLY A 1 180 ? 21.353 -26.477 42.741 1.00 37.56 180 GLY A O 1
ATOM 1401 N N . THR A 1 181 ? 22.889 -25.398 43.999 1.00 38.88 181 THR A N 1
ATOM 1402 C CA . THR A 1 181 ? 23.153 -26.318 45.132 1.00 38.88 181 THR A CA 1
ATOM 1403 C C . THR A 1 181 ? 22.440 -27.685 45.144 1.00 38.88 181 THR A C 1
ATOM 1405 O O . THR A 1 181 ? 21.229 -27.800 45.330 1.00 38.88 181 THR A O 1
ATOM 1408 N N . SER A 1 182 ? 23.243 -28.750 45.144 1.00 38.75 182 SER A N 1
ATOM 1409 C CA . SER A 1 182 ? 22.818 -30.145 45.305 1.00 38.75 182 SER A CA 1
ATOM 1410 C C . SER A 1 182 ? 22.042 -30.437 46.604 1.00 38.75 182 SER A C 1
ATOM 1412 O O . SER A 1 182 ? 22.592 -30.316 47.701 1.00 38.75 182 SER A O 1
ATOM 1414 N N . GLY A 1 183 ? 20.823 -30.969 46.476 1.00 33.56 183 GLY A N 1
ATOM 1415 C CA . GLY A 1 183 ? 20.080 -31.649 47.545 1.00 33.56 183 GLY A CA 1
ATOM 1416 C C . GLY A 1 183 ? 19.580 -33.007 47.051 1.00 33.56 183 GLY A C 1
ATOM 1417 O O . GLY A 1 183 ? 18.644 -33.069 46.262 1.00 33.56 183 GLY A O 1
ATOM 1418 N N . GLY A 1 184 ? 20.236 -34.096 47.458 1.00 43.12 184 GLY A N 1
ATOM 1419 C CA . GLY A 1 184 ? 19.958 -35.429 46.915 1.00 43.12 184 GLY A CA 1
ATOM 1420 C C . GLY A 1 184 ? 18.708 -36.094 47.498 1.00 43.12 184 GLY A C 1
ATOM 1421 O O . GLY A 1 184 ? 18.514 -36.094 48.712 1.00 43.12 184 GLY A O 1
ATOM 1422 N N . LEU A 1 185 ? 17.925 -36.752 46.638 1.00 34.50 185 LEU A N 1
ATOM 1423 C CA . LEU A 1 185 ? 16.985 -37.808 47.022 1.00 34.50 185 LEU A CA 1
ATOM 1424 C C . LEU A 1 185 ? 17.053 -38.962 46.010 1.00 34.50 185 LEU A C 1
ATOM 1426 O O . LEU A 1 185 ? 17.104 -38.741 44.802 1.00 34.50 185 LEU A O 1
ATOM 1430 N N . GLU A 1 186 ? 17.064 -40.195 46.517 1.00 38.16 186 GLU A N 1
ATOM 1431 C CA . GLU A 1 186 ? 17.080 -41.416 45.708 1.00 38.16 186 GLU A CA 1
ATOM 1432 C C . GLU A 1 186 ? 15.797 -41.577 44.880 1.00 38.16 186 GLU A C 1
ATOM 1434 O O . GLU A 1 186 ? 14.690 -41.513 45.413 1.00 38.16 186 GLU A O 1
ATOM 1439 N N . MET A 1 187 ? 15.954 -41.921 43.600 1.00 30.39 187 MET A N 1
ATOM 1440 C CA . MET A 1 187 ? 14.884 -42.470 42.767 1.00 30.39 187 MET A CA 1
ATOM 1441 C C . MET A 1 187 ? 15.171 -43.948 42.492 1.00 30.39 187 MET A C 1
ATOM 1443 O O . MET A 1 187 ? 16.134 -44.289 41.804 1.00 30.39 187 MET A O 1
ATOM 1447 N N . ARG A 1 188 ? 14.318 -44.836 43.014 1.00 35.16 188 ARG A N 1
ATOM 1448 C CA . ARG A 1 188 ? 14.235 -46.230 42.551 1.00 35.16 188 ARG A CA 1
ATOM 1449 C C . ARG A 1 188 ? 13.424 -46.289 41.251 1.00 35.16 188 ARG A C 1
ATOM 1451 O O . ARG A 1 188 ? 12.430 -45.570 41.153 1.00 35.16 188 ARG A O 1
ATOM 1458 N N . PRO A 1 189 ? 13.771 -47.163 40.292 1.00 39.50 189 PRO A N 1
ATOM 1459 C CA . PRO A 1 189 ? 12.906 -47.424 39.151 1.00 39.50 189 PRO A CA 1
ATOM 1460 C C . PRO A 1 189 ? 11.677 -48.226 39.602 1.00 39.50 189 PRO A C 1
ATOM 1462 O O . PRO A 1 189 ? 11.796 -49.169 40.387 1.00 39.50 189 PRO A O 1
ATOM 1465 N N . VAL A 1 190 ? 10.506 -47.858 39.086 1.00 36.47 190 VAL A N 1
ATOM 1466 C CA . VAL A 1 190 ? 9.284 -48.669 39.138 1.00 36.47 190 VAL A CA 1
ATOM 1467 C C . VAL A 1 190 ? 8.925 -49.014 37.699 1.00 36.47 190 VAL A C 1
ATOM 1469 O O . VAL A 1 190 ? 8.916 -48.136 36.839 1.00 36.47 190 VAL A O 1
ATOM 1472 N N . GLU A 1 191 ? 8.705 -50.299 37.444 1.00 38.41 191 GLU A N 1
ATOM 1473 C CA . GLU A 1 191 ? 8.462 -50.853 36.112 1.00 38.41 191 GLU A CA 1
ATOM 1474 C C . GLU A 1 191 ? 7.057 -50.504 35.592 1.00 38.41 191 GLU A C 1
ATOM 1476 O O . GLU A 1 191 ? 6.084 -50.469 36.349 1.00 38.41 191 GLU A O 1
ATOM 1481 N N . GLU A 1 192 ? 6.950 -50.292 34.280 1.00 42.28 192 GLU A N 1
ATOM 1482 C CA . GLU A 1 192 ? 5.673 -50.262 33.561 1.00 42.28 192 GLU A CA 1
ATOM 1483 C C . GLU A 1 192 ? 5.067 -51.673 33.465 1.00 42.28 192 GLU A C 1
ATOM 1485 O O . GLU A 1 192 ? 5.796 -52.643 33.235 1.00 42.28 192 GLU A O 1
ATOM 1490 N N . PRO A 1 193 ? 3.731 -51.799 33.529 1.00 45.41 193 PRO A N 1
ATOM 1491 C CA . PRO A 1 193 ? 3.039 -52.942 32.949 1.00 45.41 193 PRO A CA 1
ATOM 1492 C C . PRO A 1 193 ? 2.038 -52.535 31.853 1.00 45.41 193 PRO A C 1
ATOM 1494 O O . PRO A 1 193 ? 1.173 -51.678 32.045 1.00 45.41 193 PRO A O 1
ATOM 1497 N N . GLU A 1 194 ? 2.127 -53.222 30.714 1.00 36.88 194 GLU A N 1
ATOM 1498 C CA . GLU A 1 194 ? 1.150 -53.177 29.618 1.00 36.88 194 GLU A CA 1
ATOM 1499 C C . GLU A 1 194 ? -0.167 -53.941 29.947 1.00 36.88 194 GLU A C 1
ATOM 1501 O O . GLU A 1 194 ? -0.253 -54.638 30.964 1.00 36.88 194 GLU A O 1
ATOM 1506 N N . PRO A 1 195 ? -1.241 -53.786 29.139 1.00 59.62 195 PRO A N 1
ATOM 1507 C CA . PRO A 1 195 ? -2.617 -53.877 29.634 1.00 59.62 195 PRO A CA 1
ATOM 1508 C C . PRO A 1 195 ? -3.323 -55.217 29.375 1.00 59.62 195 PRO A C 1
ATOM 1510 O O . PRO A 1 195 ? -3.068 -55.887 28.376 1.00 59.62 195 PRO A O 1
ATOM 1513 N N . GLN A 1 196 ? -4.348 -55.530 30.184 1.00 33.34 196 GLN A N 1
ATOM 1514 C CA . GLN A 1 196 ? -5.442 -56.437 29.798 1.00 33.34 196 GLN A CA 1
ATOM 1515 C C . GLN A 1 196 ? -6.811 -55.965 30.316 1.00 33.34 196 GLN A C 1
ATOM 1517 O O . GLN A 1 196 ? -6.919 -55.267 31.322 1.00 33.34 196 GLN A O 1
ATOM 1522 N N . ALA A 1 197 ? -7.863 -56.338 29.584 1.00 39.97 197 ALA A N 1
ATOM 1523 C CA . ALA A 1 197 ? -9.240 -55.890 29.780 1.00 39.97 197 ALA A CA 1
ATOM 1524 C C . ALA A 1 197 ? -10.085 -56.866 30.619 1.00 39.97 197 ALA A C 1
ATOM 1526 O O . ALA A 1 197 ? -9.880 -58.075 30.534 1.00 39.97 197 ALA A O 1
ATOM 1527 N N . ASN A 1 198 ? -11.121 -56.360 31.304 1.00 34.06 198 ASN A N 1
ATOM 1528 C CA . ASN A 1 198 ? -12.517 -56.778 31.072 1.00 34.06 198 ASN A CA 1
ATOM 1529 C C . ASN A 1 198 ? -13.534 -55.969 31.903 1.00 34.06 198 ASN A C 1
ATOM 1531 O O . ASN A 1 198 ? -13.166 -55.150 32.739 1.00 34.06 198 ASN A O 1
ATOM 1535 N N . ALA A 1 199 ? -14.821 -56.159 31.598 1.00 36.03 199 ALA A N 1
ATOM 1536 C CA . ALA A 1 199 ? -15.930 -55.290 31.997 1.00 36.03 199 ALA A CA 1
ATOM 1537 C C . ALA A 1 199 ? -16.878 -55.886 33.069 1.00 36.03 199 ALA A C 1
ATOM 1539 O O . ALA A 1 199 ? -16.761 -57.053 33.438 1.00 36.03 199 ALA A O 1
ATOM 1540 N N . THR A 1 200 ? -17.913 -55.093 33.401 1.00 35.03 200 THR A N 1
ATOM 1541 C CA . THR A 1 200 ? -19.271 -55.439 33.909 1.00 35.03 200 THR A CA 1
ATOM 1542 C C . THR A 1 200 ? -19.621 -55.234 35.400 1.00 35.03 200 THR A C 1
ATOM 1544 O O . THR A 1 200 ? -18.787 -55.397 36.281 1.00 35.03 200 THR A O 1
ATOM 1547 N N . HIS A 1 201 ? -20.915 -54.909 35.604 1.00 32.88 201 HIS A N 1
ATOM 1548 C CA . HIS A 1 201 ? -21.727 -54.785 36.838 1.00 32.88 201 HIS A CA 1
ATOM 1549 C C . HIS A 1 201 ? -21.352 -53.657 37.834 1.00 32.88 201 HIS A C 1
ATOM 1551 O O . HIS A 1 201 ? -20.236 -53.594 38.326 1.00 32.88 201 HIS A O 1
ATOM 1557 N N . GLU A 1 202 ? -22.169 -52.606 38.037 1.00 32.34 202 GLU A N 1
ATOM 1558 C CA . GLU A 1 202 ? -23.551 -52.481 38.594 1.00 32.34 202 GLU A CA 1
ATOM 1559 C C . GLU A 1 202 ? -23.569 -52.228 40.121 1.00 32.34 202 GLU A C 1
ATOM 1561 O O . GLU A 1 202 ? -22.800 -52.841 40.851 1.00 32.34 202 GLU A O 1
ATOM 1566 N N . GLY A 1 203 ? -24.494 -51.383 40.621 1.00 29.50 203 GLY A N 1
ATOM 1567 C CA . GLY A 1 203 ? -24.890 -51.403 42.050 1.00 29.50 203 GLY A CA 1
ATOM 1568 C C . GLY A 1 203 ? -24.897 -50.084 42.853 1.00 29.50 203 GLY A C 1
ATOM 1569 O O . GLY A 1 203 ? -24.092 -49.898 43.754 1.00 29.50 203 GLY A O 1
ATOM 1570 N N . HIS A 1 204 ? -25.856 -49.202 42.563 1.00 30.91 204 HIS A N 1
ATOM 1571 C CA . HIS A 1 204 ? -26.521 -48.211 43.444 1.00 30.91 204 HIS A CA 1
ATOM 1572 C C . HIS A 1 204 ? -26.119 -47.991 44.948 1.00 30.91 204 HIS A C 1
ATOM 1574 O O . HIS A 1 204 ? -26.271 -48.891 45.764 1.00 30.91 204 HIS A O 1
ATOM 1580 N N . VAL A 1 205 ? -25.957 -46.693 45.320 1.00 30.86 205 VAL A N 1
ATOM 1581 C CA . VAL A 1 205 ? -26.653 -45.964 46.446 1.00 30.86 205 VAL A CA 1
ATOM 1582 C C . VAL A 1 205 ? -26.191 -46.245 47.911 1.00 30.86 205 VAL A C 1
ATOM 1584 O O . VAL A 1 205 ? -26.233 -47.378 48.357 1.00 30.86 205 VAL A O 1
ATOM 1587 N N . HIS A 1 206 ? -25.772 -45.291 48.779 1.00 27.69 206 HIS A N 1
ATOM 1588 C CA . HIS A 1 206 ? -26.468 -44.080 49.293 1.00 27.69 206 HIS A CA 1
ATOM 1589 C C . HIS A 1 206 ? -25.553 -43.163 50.183 1.00 27.69 206 HIS A C 1
ATOM 1591 O O . HIS A 1 206 ? -24.772 -43.667 50.978 1.00 27.69 206 HIS A O 1
ATOM 1597 N N . LEU A 1 207 ? -25.770 -41.831 50.147 1.00 28.33 207 LEU A N 1
ATOM 1598 C CA . LEU A 1 207 ? -25.712 -40.826 51.255 1.00 28.33 207 LEU A CA 1
ATOM 1599 C C . LEU A 1 207 ? -24.585 -40.813 52.339 1.00 28.33 207 LEU A C 1
ATOM 1601 O O . LEU A 1 207 ? -24.662 -41.577 53.299 1.00 28.33 207 LEU A O 1
ATOM 1605 N N . ARG A 1 208 ? -23.775 -39.726 52.394 1.00 26.28 208 ARG A N 1
ATOM 1606 C CA . ARG A 1 208 ? -23.850 -38.614 53.407 1.00 26.28 208 ARG A CA 1
ATOM 1607 C C . ARG A 1 208 ? -22.674 -37.601 53.349 1.00 26.28 208 ARG A C 1
ATOM 1609 O O . ARG A 1 208 ? -21.558 -38.017 53.105 1.00 26.28 208 ARG A O 1
ATOM 1616 N N . ALA A 1 209 ? -22.982 -36.322 53.661 1.00 27.34 209 ALA A N 1
ATOM 1617 C CA . ALA A 1 209 ? -22.218 -35.259 54.385 1.00 27.34 209 ALA A CA 1
ATOM 1618 C C . ALA A 1 209 ? -20.666 -35.164 54.272 1.00 27.34 209 ALA A C 1
ATOM 1620 O O . ALA A 1 209 ? -19.984 -36.170 54.343 1.00 27.34 209 ALA A O 1
ATOM 1621 N N . ARG A 1 210 ? -19.989 -34.000 54.274 1.00 29.34 210 ARG A N 1
ATOM 1622 C CA . ARG A 1 210 ? -20.303 -32.571 54.555 1.00 29.34 210 ARG A CA 1
ATOM 1623 C C . ARG A 1 210 ? -19.075 -31.731 54.103 1.00 29.34 210 ARG A C 1
ATOM 1625 O O . ARG A 1 210 ? -17.968 -32.226 54.302 1.00 29.34 210 ARG A O 1
ATOM 1632 N N . PRO A 1 211 ? -19.207 -30.472 53.647 1.00 35.59 211 PRO A N 1
ATOM 1633 C CA . PRO A 1 211 ? -18.114 -29.491 53.681 1.00 35.59 211 PRO A CA 1
ATOM 1634 C C . PRO A 1 211 ? -18.320 -28.431 54.786 1.00 35.59 211 PRO A C 1
ATOM 1636 O O . PRO A 1 211 ? -19.456 -28.144 55.157 1.00 35.59 211 PRO A O 1
ATOM 1639 N N . ALA A 1 212 ? -17.220 -27.863 55.288 1.00 37.06 212 ALA A N 1
ATOM 1640 C CA . ALA A 1 212 ? -17.157 -26.671 56.149 1.00 37.06 212 ALA A CA 1
ATOM 1641 C C . ALA A 1 212 ? -16.624 -25.505 55.283 1.00 37.06 212 ALA A C 1
ATOM 1643 O O . ALA A 1 212 ? -15.681 -25.708 54.523 1.00 37.06 212 ALA A O 1
ATOM 1644 N N . ASP A 1 213 ? -17.335 -24.384 55.149 1.00 32.00 213 ASP A N 1
ATOM 1645 C CA . ASP A 1 213 ? -17.374 -23.217 56.057 1.00 32.00 213 ASP A CA 1
ATOM 1646 C C . ASP A 1 213 ? -16.086 -22.367 56.083 1.00 32.00 213 ASP A C 1
ATOM 1648 O O . ASP A 1 213 ? -15.268 -22.521 56.983 1.00 32.00 213 ASP A O 1
ATOM 1652 N N . VAL A 1 214 ? -15.972 -21.421 55.133 1.00 34.75 214 VAL A N 1
ATOM 1653 C CA . VAL A 1 214 ? -15.708 -19.970 55.340 1.00 34.75 214 VAL A CA 1
ATOM 1654 C C . VAL A 1 214 ? -16.266 -19.239 54.091 1.00 34.75 214 VAL A C 1
ATOM 1656 O O . VAL A 1 214 ? -15.990 -19.677 52.982 1.00 34.75 214 VAL A O 1
ATOM 1659 N N . GLY A 1 215 ? -17.044 -18.151 54.124 1.00 30.81 215 GLY A N 1
ATOM 1660 C CA . GLY A 1 215 ? -17.644 -17.444 55.255 1.00 30.81 215 GLY A CA 1
ATOM 1661 C C . GLY A 1 215 ? -17.480 -15.919 55.180 1.00 30.81 215 GLY A C 1
ATOM 1662 O O . GLY A 1 215 ? -16.675 -15.396 55.940 1.00 30.81 215 GLY A O 1
ATOM 1663 N N . LEU A 1 216 ? -18.234 -15.218 54.313 1.00 32.38 216 LEU A N 1
ATOM 1664 C CA . LEU A 1 216 ? -18.667 -13.815 54.513 1.00 32.38 216 LEU A CA 1
ATOM 1665 C C . LEU A 1 216 ? -19.671 -13.350 53.434 1.00 32.38 216 LEU A C 1
ATOM 1667 O O . LEU A 1 216 ? -19.400 -13.414 52.238 1.00 32.38 216 LEU A O 1
ATOM 1671 N N . GLU A 1 217 ? -20.840 -12.885 53.883 1.00 33.97 217 GLU A N 1
ATOM 1672 C CA . GLU A 1 217 ? -21.912 -12.291 53.063 1.00 33.97 217 GLU A CA 1
ATOM 1673 C C . GLU A 1 217 ? -21.622 -10.785 52.792 1.00 33.97 217 GLU A C 1
ATOM 1675 O O . GLU A 1 217 ? -20.631 -10.248 53.278 1.00 33.97 217 GLU A O 1
ATOM 1680 N N . VAL A 1 218 ? -22.414 -10.020 52.024 1.00 29.72 218 VAL A N 1
ATOM 1681 C CA . VAL A 1 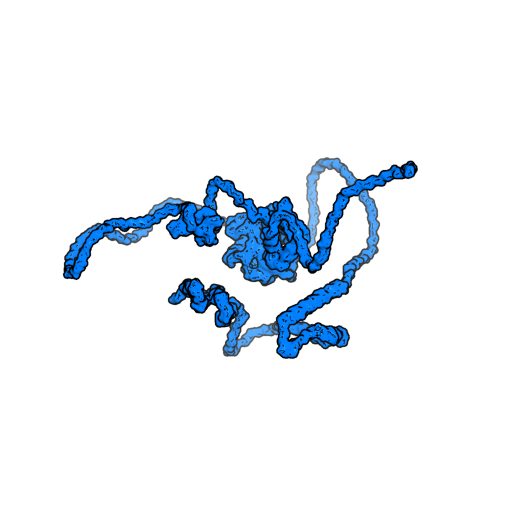218 ? -23.686 -9.428 52.497 1.00 29.72 218 VAL A CA 1
ATOM 1682 C C . VAL A 1 218 ? -24.576 -8.939 51.330 1.00 29.72 218 VAL A C 1
ATOM 1684 O O . VAL A 1 218 ? -24.216 -8.029 50.593 1.00 29.72 218 VAL A O 1
ATOM 1687 N N . LYS A 1 219 ? -25.798 -9.497 51.304 1.00 30.64 219 LYS A N 1
ATOM 1688 C CA . LYS A 1 219 ? -27.108 -8.964 50.846 1.00 30.64 219 LYS A CA 1
ATOM 1689 C C . LYS A 1 219 ? -27.377 -8.601 49.373 1.00 30.64 219 LYS A C 1
ATOM 1691 O O . LYS A 1 219 ? -26.881 -7.632 48.814 1.00 30.64 219 LYS A O 1
ATOM 1696 N N . ALA A 1 220 ? -28.376 -9.314 48.850 1.00 33.72 220 ALA A N 1
ATOM 1697 C CA . ALA A 1 220 ? -29.193 -8.979 47.687 1.00 33.72 220 ALA A CA 1
ATOM 1698 C C . ALA A 1 220 ? -30.342 -8.000 48.018 1.00 33.72 220 ALA A C 1
ATOM 1700 O O . ALA A 1 220 ? -30.674 -7.790 49.186 1.00 33.72 220 ALA A O 1
ATOM 1701 N N . LEU A 1 221 ? -31.042 -7.529 46.978 1.00 28.27 221 LEU A N 1
ATOM 1702 C CA . LEU A 1 221 ? -32.479 -7.228 47.042 1.00 28.27 221 LEU A CA 1
ATOM 1703 C C . LEU A 1 221 ? -33.149 -7.472 45.677 1.00 28.27 221 LEU A C 1
ATOM 1705 O O . LEU A 1 221 ? -32.499 -7.409 44.636 1.00 28.27 221 LEU A O 1
ATOM 1709 N N . VAL A 1 222 ? -34.435 -7.830 45.713 1.00 32.53 222 VAL A N 1
ATOM 1710 C CA . VAL A 1 222 ? -35.207 -8.461 44.626 1.00 32.53 222 VAL A CA 1
ATOM 1711 C C . VAL A 1 222 ? -36.422 -7.610 44.243 1.00 32.53 222 VAL A C 1
ATOM 1713 O O . VAL A 1 222 ? -37.132 -7.159 45.136 1.00 32.53 222 VAL A O 1
ATOM 1716 N N . ALA A 1 223 ? -36.694 -7.490 42.939 1.00 29.59 223 ALA A N 1
ATOM 1717 C CA . ALA A 1 223 ? -38.022 -7.402 42.296 1.00 29.59 223 ALA A CA 1
ATOM 1718 C C . ALA A 1 223 ? -37.785 -7.540 40.771 1.00 29.59 223 ALA A C 1
ATOM 1720 O O . ALA A 1 223 ? -36.919 -6.844 40.251 1.00 29.59 223 ALA A O 1
ATOM 1721 N N . GLN A 1 224 ? -38.277 -8.529 40.016 1.00 32.38 224 GLN A N 1
ATOM 1722 C CA . GLN A 1 224 ? -39.642 -9.027 39.745 1.00 32.38 224 GLN A CA 1
ATOM 1723 C C . GLN A 1 224 ? -40.550 -8.100 38.911 1.00 32.38 224 GLN A C 1
ATOM 1725 O O . GLN A 1 224 ? -40.805 -6.963 39.282 1.00 32.38 224 GLN A O 1
ATOM 1730 N N . ASP A 1 225 ? -41.045 -8.706 37.821 1.00 32.31 225 ASP A N 1
ATOM 1731 C CA . ASP A 1 225 ? -42.162 -8.373 36.922 1.00 32.31 225 ASP A CA 1
ATOM 1732 C C . ASP A 1 225 ? -42.239 -7.024 36.184 1.00 32.31 225 ASP A C 1
ATOM 1734 O O . ASP A 1 225 ? -42.431 -5.964 36.765 1.00 32.31 225 ASP A O 1
ATOM 1738 N N . MET A 1 226 ? -42.326 -7.124 34.849 1.00 27.47 226 MET A N 1
ATOM 1739 C CA . MET A 1 226 ? -43.581 -6.821 34.138 1.00 27.47 226 MET A CA 1
ATOM 1740 C C . MET A 1 226 ? -43.633 -7.525 32.769 1.00 27.47 226 MET A C 1
ATOM 1742 O O . MET A 1 226 ? -42.786 -7.292 31.909 1.00 27.47 226 MET A O 1
ATOM 1746 N N . THR A 1 227 ? -44.676 -8.332 32.543 1.00 32.16 227 THR A N 1
ATOM 1747 C CA . THR A 1 227 ? -45.006 -8.927 31.234 1.00 32.16 227 THR A CA 1
ATOM 1748 C C . THR A 1 227 ? -46.481 -8.665 30.896 1.00 32.16 227 THR A C 1
ATOM 1750 O O . THR A 1 227 ? -47.330 -8.824 31.766 1.00 32.16 227 THR A O 1
ATOM 1753 N N . ALA A 1 228 ? -46.761 -8.375 29.618 1.00 29.62 228 ALA A N 1
ATOM 1754 C CA . ALA A 1 228 ? -48.069 -8.394 28.931 1.00 29.62 228 ALA A CA 1
ATOM 1755 C C . ALA A 1 228 ? -49.128 -7.302 29.235 1.00 29.62 228 ALA A C 1
ATOM 1757 O O . ALA A 1 228 ? -49.458 -7.039 30.382 1.00 29.62 228 ALA A O 1
ATOM 1758 N N . LEU A 1 229 ? -49.680 -6.743 28.138 1.00 31.14 229 LEU A N 1
ATOM 1759 C CA . LEU A 1 229 ? -50.925 -5.961 27.903 1.00 31.14 229 LEU A CA 1
ATOM 1760 C C . LEU A 1 229 ? -50.691 -5.210 26.558 1.00 31.14 229 LEU A C 1
ATOM 1762 O O . LEU A 1 229 ? -49.692 -4.506 26.470 1.00 31.14 229 LEU A O 1
ATOM 1766 N N . VAL A 1 230 ? -51.465 -5.261 25.462 1.00 28.42 230 VAL A N 1
ATOM 1767 C CA . VAL A 1 230 ? -52.627 -6.051 24.971 1.00 28.42 230 VAL A CA 1
ATOM 1768 C C . VAL A 1 230 ? -52.445 -6.214 23.437 1.00 28.42 230 VAL A C 1
ATOM 1770 O O . VAL A 1 230 ? -51.698 -5.439 22.841 1.00 28.42 230 VAL A O 1
ATOM 1773 N N . ALA A 1 231 ? -53.122 -7.165 22.776 1.00 30.41 231 ALA A N 1
ATOM 1774 C CA . ALA A 1 231 ? -53.188 -7.268 21.309 1.00 30.41 231 ALA A CA 1
ATOM 1775 C C . ALA A 1 231 ? -54.632 -7.178 20.752 1.00 30.41 231 ALA A C 1
ATOM 1777 O O . ALA A 1 231 ? -55.558 -7.687 21.376 1.00 30.41 231 ALA A O 1
ATOM 1778 N N . GLU A 1 232 ? -54.743 -6.616 19.537 1.00 31.72 232 GLU A N 1
ATOM 1779 C CA . GLU A 1 232 ? -55.780 -6.826 18.494 1.00 31.72 232 GLU A CA 1
ATOM 1780 C C . GLU A 1 232 ? -57.238 -6.307 18.617 1.00 31.72 232 GLU A C 1
ATOM 1782 O O . GLU A 1 232 ? -57.734 -5.951 19.682 1.00 31.72 232 GLU A O 1
ATOM 1787 N N . VAL A 1 233 ? -57.911 -6.351 17.441 1.00 31.14 233 VAL A N 1
ATOM 1788 C CA . VAL A 1 233 ? -59.338 -6.078 17.113 1.00 31.14 233 VAL A CA 1
ATOM 1789 C C . VAL A 1 233 ? -59.627 -4.558 16.970 1.00 31.14 233 VAL A C 1
ATOM 1791 O O . VAL A 1 233 ? -59.470 -3.814 17.927 1.00 31.14 233 VAL A O 1
ATOM 1794 N N . ILE A 1 234 ? -59.970 -3.955 15.808 1.00 29.61 234 ILE A N 1
ATOM 1795 C CA . ILE A 1 234 ? -60.939 -4.276 14.721 1.00 29.61 234 ILE A CA 1
ATOM 1796 C C . ILE A 1 234 ? -60.459 -3.745 13.331 1.00 29.61 234 ILE A C 1
ATOM 1798 O O . ILE A 1 234 ? -59.704 -2.781 13.256 1.00 29.61 234 ILE A O 1
ATOM 1802 N N . SER A 1 235 ? -60.961 -4.304 12.216 1.00 31.38 235 SER A N 1
ATOM 1803 C CA . SER A 1 235 ? -60.959 -3.711 10.847 1.00 31.38 235 SER A CA 1
ATOM 1804 C C . SER A 1 235 ? -62.400 -3.679 10.257 1.00 31.38 235 SER A C 1
ATOM 1806 O O . SER A 1 235 ? -63.309 -4.191 10.903 1.00 31.38 235 SER A O 1
ATOM 1808 N N . PRO A 1 236 ? -62.657 -3.203 9.020 1.00 51.12 236 PRO A N 1
ATOM 1809 C CA . PRO A 1 236 ? -62.828 -1.804 8.592 1.00 51.12 236 PRO A CA 1
ATOM 1810 C C . PRO A 1 236 ? -64.251 -1.493 8.037 1.00 51.12 236 PRO A C 1
ATOM 1812 O O . PRO A 1 236 ? -64.939 -2.412 7.614 1.00 51.12 236 PRO A O 1
ATOM 1815 N N . THR A 1 237 ? -64.669 -0.218 7.904 1.00 28.75 237 THR A N 1
ATOM 1816 C CA . THR A 1 237 ? -65.561 0.260 6.798 1.00 28.75 237 THR A CA 1
ATOM 1817 C C . THR A 1 237 ? -65.637 1.797 6.696 1.00 28.75 237 THR A C 1
ATOM 1819 O O . THR A 1 237 ? -65.260 2.502 7.625 1.00 28.75 237 THR A O 1
ATOM 1822 N N . ALA A 1 238 ? -66.093 2.303 5.543 1.00 33.12 238 ALA A N 1
ATOM 1823 C CA . ALA A 1 238 ? -66.097 3.716 5.135 1.00 33.12 238 ALA A CA 1
ATOM 1824 C C . ALA A 1 238 ? -67.316 4.547 5.599 1.00 33.12 238 ALA A C 1
ATOM 1826 O O . ALA A 1 238 ? -68.398 3.981 5.734 1.00 33.12 238 ALA A O 1
ATOM 1827 N N . ALA A 1 239 ? -67.166 5.885 5.671 1.00 31.20 239 ALA A N 1
ATOM 1828 C CA . ALA A 1 239 ? -67.967 6.853 4.884 1.00 31.20 239 ALA A CA 1
ATOM 1829 C C . ALA A 1 239 ? -67.585 8.346 5.113 1.00 31.20 239 ALA A C 1
ATOM 1831 O O . ALA A 1 239 ? -67.585 8.805 6.245 1.00 31.20 239 ALA A O 1
ATOM 1832 N N . SER A 1 240 ? -67.396 9.065 3.993 1.00 32.03 240 SER A N 1
ATOM 1833 C CA . SER A 1 240 ? -67.814 10.457 3.680 1.00 32.03 240 SER A CA 1
ATOM 1834 C C . SER A 1 240 ? -67.317 11.720 4.430 1.00 32.03 240 SER A C 1
ATOM 1836 O O . SER A 1 240 ? -66.960 11.694 5.598 1.00 32.03 240 SER A O 1
ATOM 1838 N N . GLU A 1 241 ? -67.422 12.836 3.678 1.00 33.09 241 GLU A N 1
ATOM 1839 C CA . GLU A 1 241 ? -67.299 14.273 4.038 1.00 33.09 241 GLU A CA 1
ATOM 1840 C C . GLU A 1 241 ? -65.864 14.799 4.309 1.00 33.09 241 GLU A C 1
ATOM 1842 O O . GLU A 1 241 ? -65.078 14.175 5.009 1.00 33.09 241 GLU A O 1
ATOM 1847 N N . GLU A 1 242 ? -65.400 15.930 3.755 1.00 32.94 242 GLU A N 1
ATOM 1848 C CA . GLU A 1 242 ? -65.965 16.876 2.770 1.00 32.94 242 GLU A CA 1
ATOM 1849 C C . GLU A 1 242 ? -64.820 17.601 2.012 1.00 32.94 242 GLU A C 1
ATOM 1851 O O . GLU A 1 242 ? -63.691 17.662 2.500 1.00 32.94 242 GLU A O 1
ATOM 1856 N N . ALA A 1 243 ? -65.084 18.169 0.824 1.00 34.38 243 ALA A N 1
ATOM 1857 C CA . ALA A 1 243 ? -64.088 18.912 0.033 1.00 34.38 243 ALA A CA 1
ATOM 1858 C C . ALA A 1 243 ? -64.674 20.209 -0.573 1.00 34.38 243 ALA A C 1
ATOM 1860 O O . ALA A 1 243 ? -65.781 20.167 -1.117 1.00 34.38 243 ALA A O 1
ATOM 1861 N N . PRO A 1 244 ? -63.955 21.353 -0.544 1.00 48.09 244 PRO A N 1
ATOM 1862 C CA . PRO A 1 244 ? -64.444 22.611 -1.107 1.00 48.09 244 PRO A CA 1
ATOM 1863 C C . PRO A 1 244 ? -64.260 22.699 -2.633 1.00 48.09 244 PRO A C 1
ATOM 1865 O O . PRO A 1 244 ? -63.299 22.184 -3.205 1.00 48.09 244 PRO A O 1
ATOM 1868 N N . GLN A 1 245 ? -65.201 23.383 -3.291 1.00 36.09 245 GLN A N 1
ATOM 1869 C CA . GLN A 1 245 ? -65.336 23.482 -4.750 1.00 36.09 245 GLN A CA 1
ATOM 1870 C C . GLN A 1 245 ? -64.880 24.838 -5.325 1.00 36.09 245 GLN A C 1
ATOM 1872 O O . GLN A 1 245 ? -64.771 25.832 -4.612 1.00 36.09 245 GLN A O 1
ATOM 1877 N N . GLY A 1 246 ? -64.749 24.886 -6.657 1.00 29.36 246 GLY A N 1
ATOM 1878 C CA . GLY A 1 246 ? -64.509 26.091 -7.463 1.00 29.36 246 GLY A CA 1
ATOM 1879 C C . GLY A 1 246 ? -63.139 26.030 -8.146 1.00 29.36 246 GLY A C 1
ATOM 1880 O O . GLY A 1 246 ? -62.150 25.754 -7.485 1.00 29.36 246 GLY A O 1
ATOM 1881 N N . TYR A 1 247 ? -62.988 26.239 -9.456 1.00 33.69 247 TYR A N 1
ATOM 1882 C CA . TYR A 1 247 ? -63.847 26.944 -10.421 1.00 33.69 247 TYR A CA 1
ATOM 1883 C C . TYR A 1 247 ? -63.662 26.354 -11.836 1.00 33.69 247 TYR A C 1
ATOM 1885 O O . TYR A 1 247 ? -62.545 26.053 -12.252 1.00 33.69 247 TYR A O 1
ATOM 1893 N N . ARG A 1 248 ? -64.758 26.216 -12.598 1.00 31.66 248 ARG A N 1
ATOM 1894 C CA . ARG A 1 248 ? -64.744 25.912 -14.045 1.00 31.66 248 ARG A CA 1
ATOM 1895 C C . ARG A 1 248 ? -64.894 27.203 -14.849 1.00 31.66 248 ARG A C 1
ATOM 1897 O O . ARG A 1 248 ? -65.699 28.050 -14.475 1.00 31.66 248 ARG A O 1
ATOM 1904 N N . LEU A 1 249 ? -64.252 27.267 -16.014 1.00 34.09 249 LEU A N 1
ATOM 1905 C CA . LEU A 1 249 ? -64.687 28.109 -17.132 1.00 34.09 249 LEU A CA 1
ATOM 1906 C C . LEU A 1 249 ? -64.803 27.257 -18.403 1.00 34.09 249 LEU A C 1
ATOM 1908 O O . LEU A 1 249 ? -64.074 26.279 -18.573 1.00 34.09 249 LEU A O 1
ATOM 1912 N N . SER A 1 250 ? -65.762 27.619 -19.254 1.00 32.34 250 SER A N 1
ATOM 1913 C CA . SER A 1 250 ? -66.137 26.914 -20.489 1.00 32.34 250 SER A CA 1
ATOM 1914 C C . SER A 1 250 ? -65.651 27.672 -21.738 1.00 32.34 250 SER A C 1
ATOM 1916 O O . SER A 1 250 ? -65.378 28.869 -21.637 1.00 32.34 250 SER A O 1
ATOM 1918 N N . PRO A 1 251 ? -65.551 27.018 -22.911 1.00 46.38 251 PRO A N 1
ATOM 1919 C CA . PRO A 1 251 ? -65.067 27.639 -24.148 1.00 46.38 251 PRO A CA 1
ATOM 1920 C C . PRO A 1 251 ? -66.194 28.261 -24.997 1.00 46.38 251 PRO A C 1
ATOM 1922 O O . PRO A 1 251 ? -67.339 27.814 -24.923 1.00 46.38 251 PRO A O 1
ATOM 1925 N N . GLY A 1 252 ? -65.850 29.224 -25.864 1.00 31.30 252 GLY A N 1
ATOM 1926 C CA . GLY A 1 252 ? -66.733 29.710 -26.935 1.00 31.30 252 GLY A CA 1
ATOM 1927 C C . GLY A 1 252 ? -66.423 31.128 -27.440 1.00 31.30 252 GLY A C 1
ATOM 1928 O O . GLY A 1 252 ? -66.645 32.092 -26.721 1.00 31.30 252 GLY A O 1
ATOM 1929 N N . ASP A 1 253 ? -65.910 31.197 -28.672 1.00 30.44 253 ASP A N 1
ATOM 1930 C CA . ASP A 1 253 ? -65.956 32.252 -29.710 1.00 30.44 253 ASP A CA 1
ATOM 1931 C C . ASP A 1 253 ? -66.568 33.646 -29.419 1.00 30.44 253 ASP A C 1
ATOM 1933 O O . ASP A 1 253 ? -67.652 33.749 -28.857 1.00 30.44 253 ASP A O 1
ATOM 1937 N N . PHE A 1 254 ? -65.969 34.719 -29.978 1.00 29.03 254 PHE A N 1
ATOM 1938 C CA . PHE A 1 254 ? -66.518 35.469 -31.141 1.00 29.03 254 PHE A CA 1
ATOM 1939 C C . PHE A 1 254 ? -65.661 36.700 -31.567 1.00 29.03 254 PHE A C 1
ATOM 1941 O O . PHE A 1 254 ? -65.198 37.453 -30.722 1.00 29.03 254 PHE A O 1
ATOM 1948 N N . ARG A 1 255 ? -65.516 36.887 -32.899 1.00 31.47 255 ARG A N 1
ATOM 1949 C CA . ARG A 1 255 ? -65.284 38.112 -33.741 1.00 31.47 255 ARG A CA 1
ATOM 1950 C C . ARG A 1 255 ? -64.572 39.365 -33.157 1.00 31.47 255 ARG A C 1
ATOM 1952 O O . ARG A 1 255 ? -64.984 39.890 -32.139 1.00 31.47 255 ARG A O 1
ATOM 1959 N N . ALA A 1 256 ? -63.507 39.918 -33.759 1.00 33.81 256 ALA A N 1
ATOM 1960 C CA . ALA A 1 256 ? -63.315 40.510 -35.112 1.00 33.81 256 ALA A CA 1
ATOM 1961 C C . ALA A 1 256 ? -63.768 41.987 -35.278 1.00 33.81 256 ALA A C 1
ATOM 1963 O O . ALA A 1 256 ? -64.958 42.252 -35.175 1.00 33.81 256 ALA A O 1
ATOM 1964 N N . TYR A 1 257 ? -62.803 42.876 -35.585 1.00 35.84 257 TYR A N 1
ATOM 1965 C CA . TYR A 1 257 ? -62.818 44.216 -36.241 1.00 35.84 257 TYR A CA 1
ATOM 1966 C C . TYR A 1 257 ? -61.317 44.620 -36.338 1.00 35.84 257 TYR A C 1
ATOM 1968 O O . TYR A 1 257 ? -60.630 44.499 -35.328 1.00 35.84 257 TYR A O 1
ATOM 1976 N N . GLU A 1 258 ? -60.622 44.865 -37.460 1.00 36.19 258 GLU A N 1
ATOM 1977 C CA . GLU A 1 258 ? -60.797 45.742 -38.646 1.00 36.19 258 GLU A CA 1
ATOM 1978 C C . GLU A 1 258 ? -60.758 47.265 -38.396 1.00 36.19 258 GLU A C 1
ATOM 1980 O O . GLU A 1 258 ? -61.798 47.865 -38.168 1.00 36.19 258 GLU A O 1
ATOM 1985 N N . GLU A 1 259 ? -59.564 47.872 -38.553 1.00 32.47 259 GLU A N 1
ATOM 1986 C CA . GLU A 1 259 ? -59.306 49.219 -39.131 1.00 32.47 259 GLU A CA 1
ATOM 1987 C C . GLU A 1 259 ? -57.777 49.344 -39.417 1.00 32.47 259 GLU A C 1
ATOM 1989 O O . GLU A 1 259 ? -56.967 49.125 -38.521 1.00 32.47 259 GLU A O 1
ATOM 1994 N N . GLN A 1 260 ? -57.295 49.312 -40.673 1.00 32.09 260 GLN A N 1
ATOM 1995 C CA . GLN A 1 260 ? -56.991 50.449 -41.584 1.00 32.09 260 GLN A CA 1
ATOM 1996 C C . GLN A 1 260 ? -56.058 51.519 -40.949 1.00 32.09 260 GLN A C 1
ATOM 1998 O O . GLN A 1 260 ? -56.342 52.022 -39.873 1.00 32.09 260 GLN A O 1
ATOM 2003 N N . VAL A 1 261 ? -54.879 51.860 -41.504 1.00 32.31 261 VAL A N 1
ATOM 2004 C CA . VAL A 1 261 ? -54.628 52.638 -42.750 1.00 32.31 261 VAL A CA 1
ATOM 2005 C C . VAL A 1 261 ? -53.239 52.316 -43.375 1.00 32.31 261 VAL A C 1
ATOM 2007 O O . VAL A 1 261 ? -52.354 51.795 -42.703 1.00 32.31 261 VAL A O 1
ATOM 2010 N N . SER A 1 262 ? -53.049 52.611 -44.674 1.00 36.72 262 SER A N 1
ATOM 2011 C CA . SER A 1 262 ? -51.877 52.255 -45.519 1.00 36.72 262 SER A CA 1
ATOM 2012 C C . SER A 1 262 ? -51.016 53.494 -45.967 1.00 36.72 262 SER A C 1
ATOM 2014 O O . SER A 1 262 ? -50.931 54.432 -45.182 1.00 36.72 262 SER A O 1
ATOM 2016 N N . PRO A 1 263 ? -50.334 53.561 -47.145 1.00 55.75 263 PRO A N 1
ATOM 2017 C CA . PRO A 1 263 ? -48.926 53.142 -47.352 1.00 55.75 263 PRO A CA 1
ATOM 2018 C C . PRO A 1 263 ? -48.014 54.129 -48.155 1.00 55.75 263 PRO A C 1
ATOM 2020 O O . PRO A 1 263 ? -48.490 55.104 -48.731 1.00 55.75 263 PRO A O 1
ATOM 2023 N N . SER A 1 264 ? -46.725 53.788 -48.340 1.00 33.66 264 SER A N 1
ATOM 2024 C CA . SER A 1 264 ? -45.902 54.131 -49.536 1.00 33.66 264 SER A CA 1
ATOM 2025 C C . SER A 1 264 ? -44.719 53.140 -49.680 1.00 33.66 264 SER A C 1
ATOM 2027 O O . SER A 1 264 ? -44.007 52.892 -48.715 1.00 33.66 264 SER A O 1
ATOM 2029 N N . ALA A 1 265 ? -44.646 52.327 -50.748 1.00 38.50 265 ALA A N 1
ATOM 2030 C CA . ALA A 1 265 ? -43.910 52.554 -52.016 1.00 38.50 265 ALA A CA 1
ATOM 2031 C C . ALA A 1 265 ? -42.382 52.743 -51.809 1.00 38.50 265 ALA A C 1
ATOM 2033 O O . ALA A 1 265 ? -41.983 53.663 -51.106 1.00 38.50 265 ALA A O 1
ATOM 2034 N N . HIS A 1 266 ? -41.480 51.911 -52.357 1.00 35.25 266 HIS A N 1
ATOM 2035 C CA . HIS A 1 266 ? -41.349 51.507 -53.774 1.00 35.25 266 HIS A CA 1
ATOM 2036 C C . HIS A 1 266 ? -40.761 50.082 -54.017 1.00 35.25 266 HIS A C 1
ATOM 2038 O O . HIS A 1 266 ? -39.937 49.636 -53.230 1.00 35.25 266 HIS A O 1
ATOM 2044 N N . GLU A 1 267 ? -41.182 49.458 -55.139 1.00 35.91 267 GLU A N 1
ATOM 2045 C CA . GLU A 1 267 ? -40.485 48.545 -56.104 1.00 35.91 267 GLU A CA 1
ATOM 2046 C C . GLU A 1 267 ? -39.531 47.407 -55.638 1.00 35.91 267 GLU A C 1
ATOM 2048 O O . GLU A 1 267 ? -38.672 47.610 -54.792 1.00 35.91 267 GLU A O 1
ATOM 2053 N N . GLU A 1 268 ? -39.439 46.224 -56.275 1.00 35.78 268 GLU A N 1
ATOM 2054 C CA . GLU A 1 268 ? -40.367 45.285 -56.964 1.00 35.78 268 GLU A CA 1
ATOM 2055 C C . GLU A 1 268 ? -39.623 43.904 -57.106 1.00 35.78 268 GLU A C 1
ATOM 2057 O O . GLU A 1 268 ? -38.435 43.837 -56.778 1.00 35.78 268 GLU A O 1
ATOM 2062 N N . PRO A 1 269 ? -40.272 42.771 -57.481 1.00 54.25 269 PRO A N 1
ATOM 2063 C CA . PRO A 1 269 ? -39.835 41.404 -57.099 1.00 54.25 269 PRO A CA 1
ATOM 2064 C C . PRO A 1 269 ? -39.255 40.598 -58.322 1.00 54.25 269 PRO A C 1
ATOM 2066 O O . PRO A 1 269 ? -38.837 41.286 -59.252 1.00 54.25 269 PRO A O 1
ATOM 2069 N N . PRO A 1 270 ? -39.134 39.227 -58.421 1.00 48.78 270 PRO A N 1
ATOM 2070 C CA . PRO A 1 270 ? -40.089 38.164 -58.020 1.00 48.78 270 PRO A CA 1
ATOM 2071 C C . PRO A 1 270 ? -39.530 36.808 -57.474 1.00 48.78 270 PRO A C 1
ATOM 2073 O O . PRO A 1 270 ? -38.338 36.529 -57.475 1.00 48.78 270 PRO A O 1
ATOM 2076 N N . ALA A 1 271 ? -40.482 35.917 -57.135 1.00 34.38 271 ALA A N 1
ATOM 2077 C CA . ALA A 1 271 ? -40.400 34.442 -57.023 1.00 34.38 271 ALA A CA 1
ATOM 2078 C C . ALA A 1 271 ? -39.636 33.830 -55.816 1.00 34.38 271 ALA A C 1
ATOM 2080 O O . ALA A 1 271 ? -38.418 33.736 -55.793 1.00 34.38 271 ALA A O 1
ATOM 2081 N N . ARG A 1 272 ? -40.345 33.432 -54.746 1.00 34.97 272 ARG A N 1
ATOM 2082 C CA . ARG A 1 272 ? -41.087 32.150 -54.566 1.00 34.97 272 ARG A CA 1
ATOM 2083 C C . ARG A 1 272 ? -40.201 30.909 -54.342 1.00 34.97 272 ARG A C 1
ATOM 2085 O O . ARG A 1 272 ? -39.820 30.237 -55.293 1.00 34.97 272 ARG A O 1
ATOM 2092 N N . ASN A 1 273 ? -40.070 30.498 -53.080 1.00 36.38 273 ASN A N 1
ATOM 2093 C CA . ASN A 1 273 ? -40.914 29.412 -52.556 1.00 36.38 273 ASN A CA 1
ATOM 2094 C C . ASN A 1 273 ? -40.783 29.291 -51.030 1.00 36.38 273 ASN A C 1
ATOM 2096 O O . ASN A 1 273 ? -39.763 28.839 -50.517 1.00 36.38 273 ASN A O 1
ATOM 2100 N N . GLU A 1 274 ? -41.857 29.624 -50.317 1.00 40.88 274 GLU A N 1
ATOM 2101 C CA . GLU A 1 274 ? -42.077 29.111 -48.967 1.00 40.88 274 GLU A CA 1
ATOM 2102 C C . GLU A 1 274 ? -42.522 27.650 -49.075 1.00 40.88 274 GLU A C 1
ATOM 2104 O O . GLU A 1 274 ? -43.605 27.355 -49.578 1.00 40.88 274 GLU A O 1
ATOM 2109 N N . ALA A 1 275 ? -41.695 26.725 -48.598 1.00 35.69 275 ALA A N 1
ATOM 2110 C CA . ALA A 1 275 ? -42.130 25.383 -48.244 1.00 35.69 275 ALA A CA 1
ATOM 2111 C C . ALA A 1 275 ? -41.165 24.793 -47.215 1.00 35.69 275 ALA A C 1
ATOM 2113 O O . ALA A 1 275 ? -39.951 24.898 -47.367 1.00 35.69 275 ALA A O 1
ATOM 2114 N N . ARG A 1 276 ? -41.728 24.112 -46.210 1.00 41.81 276 ARG A N 1
ATOM 2115 C CA . ARG A 1 276 ? -41.014 23.270 -45.237 1.00 41.81 276 ARG A CA 1
ATOM 2116 C C . ARG A 1 276 ? -40.054 24.005 -44.296 1.00 41.81 276 ARG A C 1
ATOM 2118 O O . ARG A 1 276 ? -38.844 23.798 -44.281 1.00 41.81 276 ARG A O 1
ATOM 2125 N N . SER A 1 277 ? -40.684 24.671 -43.329 1.00 44.94 277 SER A N 1
ATOM 2126 C CA . SER A 1 277 ? -40.319 24.437 -41.928 1.00 44.94 277 SER A CA 1
ATOM 2127 C C . SER A 1 277 ? -40.522 22.945 -41.606 1.00 44.94 277 SER A C 1
ATOM 2129 O O . SER A 1 277 ? -41.554 22.542 -41.075 1.00 44.94 277 SER A O 1
ATOM 2131 N N . GLU A 1 278 ? -39.574 22.103 -42.024 1.00 43.66 278 GLU A N 1
ATOM 2132 C CA . GLU A 1 278 ? -39.464 20.733 -41.533 1.00 43.66 278 GLU A CA 1
ATOM 2133 C C . GLU A 1 278 ? -38.695 20.772 -40.216 1.00 43.66 278 GLU A C 1
ATOM 2135 O O . GLU A 1 278 ? -37.487 21.013 -40.169 1.00 43.66 278 GLU A O 1
ATOM 2140 N N . GLU A 1 279 ? -39.456 20.570 -39.140 1.00 39.44 279 GLU A N 1
ATOM 2141 C CA . GLU A 1 279 ? -39.102 19.700 -38.024 1.00 39.44 279 GLU A CA 1
ATOM 2142 C C . GLU A 1 279 ? -37.735 19.025 -38.222 1.00 39.44 279 GLU A C 1
ATOM 2144 O O . GLU A 1 279 ? -37.600 18.035 -38.946 1.00 39.44 279 GLU A O 1
ATOM 2149 N N . ARG A 1 280 ? -36.695 19.573 -37.576 1.00 44.03 280 ARG A N 1
ATOM 2150 C CA . ARG A 1 280 ? -35.413 18.879 -37.432 1.00 44.03 280 ARG A CA 1
ATOM 2151 C C . ARG A 1 280 ? -35.628 17.712 -36.481 1.00 44.03 280 ARG A C 1
ATOM 2153 O O . ARG A 1 280 ? -35.247 17.783 -35.314 1.00 44.03 280 ARG A O 1
ATOM 2160 N N . ALA A 1 281 ? -36.239 16.652 -37.003 1.00 38.44 281 ALA A N 1
ATOM 2161 C CA . ALA A 1 281 ? -36.226 15.346 -36.388 1.00 38.44 281 ALA A CA 1
ATOM 2162 C C . ALA A 1 281 ? -34.791 15.077 -35.930 1.00 38.44 281 ALA A C 1
ATOM 2164 O O . ALA A 1 281 ? -33.846 15.206 -36.722 1.00 38.44 281 ALA A O 1
ATOM 2165 N N . LEU A 1 282 ? -34.620 14.716 -34.657 1.00 43.44 282 LEU A N 1
ATOM 2166 C CA . LEU A 1 282 ? -33.408 14.024 -34.256 1.00 43.44 282 LEU A CA 1
ATOM 2167 C C . LEU A 1 282 ? -33.419 12.717 -35.042 1.00 43.44 282 LEU A C 1
ATOM 2169 O O . LEU A 1 282 ? -34.071 11.754 -34.654 1.00 43.44 282 LEU A O 1
ATOM 2173 N N . ILE A 1 283 ? -32.746 12.711 -36.193 1.00 44.22 283 ILE A N 1
ATOM 2174 C CA . ILE A 1 283 ? -32.507 11.480 -36.925 1.00 44.22 283 ILE A CA 1
ATOM 2175 C C . ILE A 1 283 ? -31.627 10.660 -35.991 1.00 44.22 283 ILE A C 1
ATOM 2177 O O . ILE A 1 283 ? -30.449 10.988 -35.825 1.00 44.22 283 ILE A O 1
ATOM 2181 N N . GLU A 1 284 ? -32.204 9.629 -35.376 1.00 44.72 284 GLU A N 1
ATOM 2182 C CA . GLU A 1 284 ? -31.509 8.640 -34.555 1.00 44.72 284 GLU A CA 1
ATOM 2183 C C . GLU A 1 284 ? -30.565 7.818 -35.441 1.00 44.72 284 GLU A C 1
ATOM 2185 O O . GLU A 1 284 ? -30.763 6.642 -35.743 1.00 44.72 284 GLU A O 1
ATOM 2190 N N . ARG A 1 285 ? -29.499 8.473 -35.906 1.00 53.16 285 ARG A N 1
ATOM 2191 C CA . ARG A 1 285 ? -28.359 7.830 -36.538 1.00 53.16 285 ARG A CA 1
ATOM 2192 C C . ARG A 1 285 ? -27.565 7.186 -35.419 1.00 53.16 285 ARG A C 1
ATOM 2194 O O . ARG A 1 285 ? -26.681 7.812 -34.835 1.00 53.16 285 ARG A O 1
ATOM 2201 N N . GLY A 1 286 ? -27.918 5.937 -35.124 1.00 63.00 286 GLY A N 1
ATOM 2202 C CA . GLY A 1 286 ? -27.118 5.073 -34.268 1.00 63.00 286 GLY A CA 1
ATOM 2203 C C . GLY A 1 286 ? -25.647 5.046 -34.718 1.00 63.00 286 GLY A C 1
ATOM 2204 O O . GLY A 1 286 ? -25.343 5.378 -35.873 1.00 63.00 286 GLY A O 1
ATOM 2205 N N . PRO A 1 287 ? -24.719 4.675 -33.818 1.00 72.50 287 PRO A N 1
ATOM 2206 C CA . PRO A 1 287 ? -23.281 4.726 -34.072 1.00 72.50 287 PRO A CA 1
ATOM 2207 C C . PRO A 1 287 ? -22.921 4.014 -35.381 1.00 72.50 287 PRO A C 1
ATOM 2209 O O . PRO A 1 287 ? -23.004 2.792 -35.497 1.00 72.50 287 PRO A O 1
ATOM 2212 N N . THR A 1 288 ? -22.530 4.797 -36.386 1.00 76.94 288 THR A N 1
ATOM 2213 C CA . THR A 1 288 ? -22.276 4.302 -37.742 1.00 76.94 288 THR A CA 1
ATOM 2214 C C . THR A 1 288 ? -20.770 4.146 -37.935 1.00 76.94 288 THR A C 1
ATOM 2216 O O . THR A 1 288 ? -19.982 4.989 -37.501 1.00 76.94 288 THR A O 1
ATOM 2219 N N . ARG A 1 289 ? -20.332 3.053 -38.571 1.00 78.38 289 ARG A N 1
ATOM 2220 C CA . ARG A 1 289 ? -18.906 2.834 -38.867 1.00 78.38 289 ARG A CA 1
ATOM 2221 C C . ARG A 1 289 ? -18.386 3.936 -39.796 1.00 78.38 289 ARG A C 1
ATOM 2223 O O . ARG A 1 289 ? -19.032 4.245 -40.794 1.00 78.38 289 ARG A O 1
ATOM 2230 N N . ALA A 1 290 ? -17.218 4.498 -39.490 1.00 81.19 290 ALA A N 1
ATOM 2231 C CA . ALA A 1 290 ? -16.597 5.517 -40.329 1.00 81.19 290 ALA A CA 1
ATOM 2232 C C . ALA A 1 290 ? -16.119 4.925 -41.664 1.00 81.19 290 ALA A C 1
ATOM 2234 O O . ALA A 1 290 ? -15.391 3.922 -41.674 1.00 81.19 290 ALA A O 1
ATOM 2235 N N . ASP A 1 291 ? -16.471 5.588 -42.769 1.00 81.44 291 ASP A N 1
ATOM 2236 C CA . ASP A 1 291 ? -16.052 5.228 -44.128 1.00 81.44 291 ASP A CA 1
ATOM 2237 C C . ASP A 1 291 ? -14.526 4.982 -44.185 1.00 81.44 291 ASP A C 1
ATOM 2239 O O . ASP A 1 291 ? -13.757 5.821 -43.700 1.00 81.44 291 ASP A O 1
ATOM 2243 N N . PRO A 1 292 ? -14.059 3.827 -44.704 1.00 77.62 292 PRO A N 1
ATOM 2244 C CA . PRO A 1 292 ? -12.636 3.516 -44.824 1.00 77.62 292 PRO A CA 1
ATOM 2245 C C . PRO A 1 292 ? -11.812 4.487 -45.675 1.00 77.62 292 PRO A C 1
ATOM 2247 O O . PRO A 1 292 ? -10.597 4.510 -45.492 1.00 77.62 292 PRO A O 1
ATOM 2250 N N . ALA A 1 293 ? -12.426 5.280 -46.554 1.00 81.62 293 ALA A N 1
ATOM 2251 C CA . ALA A 1 293 ? -11.728 6.254 -47.391 1.00 81.62 293 ALA A CA 1
ATOM 2252 C C . ALA A 1 293 ? -11.416 7.589 -46.683 1.00 81.62 293 ALA A C 1
ATOM 2254 O O . ALA A 1 293 ? -10.638 8.383 -47.211 1.00 81.62 293 ALA A O 1
ATOM 2255 N N . ILE A 1 294 ? -12.006 7.858 -45.511 1.00 85.19 294 ILE A N 1
ATOM 2256 C CA . ILE A 1 294 ? -11.810 9.122 -44.785 1.00 85.19 294 ILE A CA 1
ATOM 2257 C C . ILE A 1 294 ? -10.596 9.013 -43.855 1.00 85.19 294 ILE A C 1
ATOM 2259 O O . ILE A 1 294 ? -10.576 8.181 -42.941 1.00 85.19 294 ILE A O 1
ATOM 2263 N N . ASP A 1 295 ? -9.614 9.897 -44.056 1.00 86.56 295 ASP A N 1
ATOM 2264 C CA . ASP A 1 295 ? -8.537 10.117 -43.090 1.00 86.56 295 ASP A CA 1
ATOM 2265 C C . ASP A 1 295 ? -9.083 10.890 -41.881 1.00 86.56 295 ASP A C 1
ATOM 2267 O O . ASP A 1 295 ? -9.692 11.954 -42.018 1.00 86.56 295 ASP A O 1
ATOM 2271 N N . ALA A 1 296 ? -8.949 10.295 -40.699 1.00 93.38 296 ALA A N 1
ATOM 2272 C CA . ALA A 1 296 ? -9.642 10.719 -39.491 1.00 93.38 296 ALA A CA 1
ATOM 2273 C C . ALA A 1 296 ? -8.851 10.348 -38.232 1.00 93.38 296 ALA A C 1
ATOM 2275 O O . ALA A 1 296 ? -8.137 9.342 -38.184 1.00 93.38 296 ALA A O 1
ATOM 2276 N N . TRP A 1 297 ? -9.043 11.137 -37.175 1.00 95.94 297 TRP A N 1
ATOM 2277 C CA . TRP A 1 297 ? -8.386 10.970 -35.879 1.00 95.94 297 TRP A CA 1
ATOM 2278 C C . TRP A 1 297 ? -9.406 10.668 -34.789 1.00 95.94 297 TRP A C 1
ATOM 2280 O O . TRP A 1 297 ? -10.481 11.266 -34.752 1.00 95.94 297 TRP A O 1
ATOM 2290 N N . CYS A 1 298 ? -9.053 9.781 -33.859 1.00 95.25 298 CYS A N 1
ATOM 2291 C CA . CYS A 1 298 ? -9.860 9.570 -32.662 1.00 95.25 298 CYS A CA 1
ATOM 2292 C C . CYS A 1 298 ? -9.858 10.843 -31.801 1.00 95.25 298 CYS A C 1
ATOM 2294 O O . CYS A 1 298 ? -8.807 11.255 -31.314 1.00 95.25 298 CYS A O 1
ATOM 2296 N N . SER A 1 299 ? -11.027 11.436 -31.556 1.00 95.38 299 SER A N 1
ATOM 2297 C CA . SER A 1 299 ? -11.185 12.683 -30.793 1.00 95.38 299 SER A CA 1
ATOM 2298 C C . SER A 1 299 ? -10.819 12.561 -29.304 1.00 95.38 299 SER A C 1
ATOM 2300 O O . SER A 1 299 ? -10.720 13.580 -28.629 1.00 95.38 299 SER A O 1
ATOM 2302 N N . PHE A 1 300 ? -10.620 11.340 -28.791 1.00 93.31 300 PHE A N 1
ATOM 2303 C CA . PHE A 1 300 ? -10.239 11.073 -27.397 1.00 93.31 300 PHE A CA 1
ATOM 2304 C C . PHE A 1 300 ? -8.730 10.860 -27.214 1.00 93.31 300 PHE A C 1
ATOM 2306 O O . PHE A 1 300 ? -8.124 11.494 -26.357 1.00 93.31 300 PHE A O 1
ATOM 2313 N N . CYS A 1 301 ? -8.107 9.981 -28.009 1.00 94.19 301 CYS A N 1
ATOM 2314 C CA . CYS A 1 301 ? -6.670 9.686 -27.898 1.00 94.19 301 CYS A CA 1
ATOM 2315 C C . CYS A 1 301 ? -5.790 10.421 -28.924 1.00 94.19 301 CYS A C 1
ATOM 2317 O O . CYS A 1 301 ? -4.576 10.223 -28.931 1.00 94.19 301 CYS A O 1
ATOM 2319 N N . CYS A 1 302 ? -6.390 11.240 -29.795 1.00 95.50 302 CYS A N 1
ATOM 2320 C CA . CYS A 1 302 ? -5.748 12.058 -30.833 1.00 95.50 302 CYS A CA 1
ATOM 2321 C C . CYS A 1 302 ? -4.896 11.293 -31.867 1.00 95.50 302 CYS A C 1
ATOM 2323 O O . CYS A 1 302 ? -4.144 11.908 -32.620 1.00 95.50 302 CYS A O 1
ATOM 2325 N N . ARG A 1 303 ? -5.014 9.961 -31.939 1.00 94.38 303 ARG A N 1
ATOM 2326 C CA . ARG A 1 303 ? -4.267 9.123 -32.892 1.00 94.38 303 ARG A CA 1
ATOM 2327 C C . ARG A 1 303 ? -5.013 8.942 -34.221 1.00 94.38 303 ARG A C 1
ATOM 2329 O O . ARG A 1 303 ? -6.248 8.855 -34.208 1.00 94.38 303 ARG A O 1
ATOM 2336 N N . PRO A 1 304 ? -4.292 8.857 -35.356 1.00 95.12 304 PRO A N 1
ATOM 2337 C CA . PRO A 1 304 ? -4.881 8.654 -36.678 1.00 95.12 304 PRO A CA 1
ATOM 2338 C C . PRO A 1 304 ? -5.439 7.237 -36.844 1.00 95.12 304 PRO A C 1
ATOM 2340 O O . PRO A 1 304 ? -4.945 6.280 -36.241 1.00 95.12 304 PRO A O 1
ATOM 2343 N N . ARG A 1 305 ? -6.426 7.087 -37.735 1.00 91.44 305 ARG A N 1
ATOM 2344 C CA . ARG A 1 305 ? -7.052 5.806 -38.113 1.00 91.44 305 ARG A CA 1
ATOM 2345 C C . ARG A 1 305 ? -6.033 4.696 -38.405 1.00 91.44 305 ARG A C 1
ATOM 2347 O O . ARG A 1 305 ? -6.235 3.559 -37.988 1.00 91.44 305 ARG A O 1
ATOM 2354 N N . ALA A 1 306 ? -4.927 5.028 -39.075 1.00 90.00 306 ALA A N 1
ATOM 2355 C CA . ALA A 1 306 ? -3.864 4.083 -39.420 1.00 90.00 306 ALA A CA 1
ATOM 2356 C C . ALA A 1 306 ? -3.220 3.388 -38.200 1.00 90.00 306 ALA A C 1
ATOM 2358 O O . ALA A 1 306 ? -2.762 2.255 -38.322 1.00 90.00 306 ALA A O 1
ATOM 2359 N N . GLU A 1 307 ? -3.214 4.030 -37.026 1.00 92.62 307 GLU A N 1
ATOM 2360 C CA . GLU A 1 307 ? -2.657 3.470 -35.785 1.00 92.62 307 GLU A CA 1
ATOM 2361 C C . GLU A 1 307 ? -3.699 2.752 -34.918 1.00 92.62 307 GLU A C 1
ATOM 2363 O O . GLU A 1 307 ? -3.382 1.760 -34.263 1.00 92.62 307 GLU A O 1
ATOM 2368 N N . VAL A 1 308 ? -4.935 3.266 -34.865 1.00 93.31 308 VAL A N 1
ATOM 2369 C CA . VAL A 1 308 ? -5.981 2.771 -33.942 1.00 93.31 308 VAL A CA 1
ATOM 2370 C C . VAL A 1 308 ? -6.993 1.821 -34.585 1.00 93.31 308 VAL A C 1
ATOM 2372 O O . VAL A 1 308 ? -7.795 1.213 -33.874 1.00 93.31 308 VAL A O 1
ATOM 2375 N N . GLY A 1 309 ? -6.954 1.660 -35.908 1.00 90.81 309 GLY A N 1
ATOM 2376 C CA . GLY A 1 309 ? -7.854 0.788 -36.655 1.00 90.81 309 GLY A CA 1
ATOM 2377 C C . GLY A 1 309 ? -9.223 1.419 -36.916 1.00 90.81 309 GLY A C 1
ATOM 2378 O O . GLY A 1 309 ? -9.328 2.586 -37.288 1.00 90.81 309 GLY A O 1
ATOM 2379 N N . GLU A 1 310 ? -10.289 0.625 -36.785 1.00 89.94 310 GLU A N 1
ATOM 2380 C CA . GLU A 1 310 ? -11.653 1.080 -37.078 1.00 89.94 310 GLU A CA 1
ATOM 2381 C C . GLU A 1 310 ? -12.105 2.202 -36.125 1.00 89.94 310 GLU A C 1
ATOM 2383 O O . GLU A 1 310 ? -11.959 2.114 -34.902 1.00 89.94 310 GLU A O 1
ATOM 2388 N N . LEU A 1 311 ? -12.702 3.241 -36.713 1.00 92.75 311 LEU A N 1
ATOM 2389 C CA . LEU A 1 311 ? -13.316 4.364 -36.012 1.00 92.75 311 LEU A CA 1
ATOM 2390 C C . LEU A 1 311 ? -14.844 4.293 -36.146 1.00 92.75 311 LEU A C 1
ATOM 2392 O O . LEU A 1 311 ? -15.378 3.947 -37.205 1.00 92.75 311 LEU A O 1
ATOM 2396 N N . VAL A 1 312 ? -15.549 4.656 -35.079 1.00 93.44 312 VAL A N 1
ATOM 2397 C CA . VAL A 1 312 ? -16.998 4.892 -35.080 1.00 93.44 312 VAL A CA 1
ATOM 2398 C C . VAL A 1 312 ? -17.229 6.387 -35.265 1.00 93.44 312 VAL A C 1
ATOM 2400 O O . VAL A 1 312 ? -16.616 7.190 -34.561 1.00 93.44 312 VAL A O 1
ATOM 2403 N N . ALA A 1 313 ? -18.086 6.759 -36.215 1.00 91.62 313 ALA A N 1
ATOM 2404 C CA . ALA A 1 313 ? -18.453 8.146 -36.470 1.00 91.62 313 ALA A CA 1
ATOM 2405 C C . ALA A 1 313 ? -19.627 8.559 -35.569 1.00 91.62 313 ALA A C 1
ATOM 2407 O O . ALA A 1 313 ? -20.676 7.909 -35.553 1.00 91.62 313 ALA A O 1
ATOM 2408 N N . GLY A 1 314 ? -19.447 9.650 -34.827 1.00 85.00 314 GLY A N 1
ATOM 2409 C CA . GLY A 1 314 ? -20.507 10.320 -34.083 1.00 85.00 314 GLY A CA 1
ATOM 2410 C C . GLY A 1 314 ? -21.328 11.261 -34.977 1.00 85.00 314 GLY A C 1
ATOM 2411 O O . GLY A 1 314 ? -20.842 11.717 -36.016 1.00 85.00 314 GLY A O 1
ATOM 2412 N N . PRO A 1 315 ? -22.559 11.622 -34.570 1.00 78.19 315 PRO A N 1
ATOM 2413 C CA . PRO A 1 315 ? -23.454 12.472 -35.366 1.00 78.19 315 PRO A CA 1
ATOM 2414 C C . PRO A 1 315 ? -22.914 13.893 -35.606 1.00 78.19 315 PRO A C 1
ATOM 2416 O O . PRO A 1 315 ? -23.375 14.579 -36.514 1.00 78.19 315 PRO A O 1
ATOM 2419 N N . THR A 1 316 ? -21.929 14.336 -34.821 1.00 82.94 316 THR A N 1
ATOM 2420 C CA . THR A 1 316 ? -21.265 15.644 -34.930 1.00 82.94 316 THR A CA 1
ATOM 2421 C C . THR A 1 316 ? -19.983 15.623 -35.774 1.00 82.94 316 THR A C 1
ATOM 2423 O O . THR A 1 316 ? -19.235 16.597 -35.762 1.00 82.94 316 THR A O 1
ATOM 2426 N N . GLY A 1 317 ? -19.694 14.528 -36.489 1.00 85.00 317 GLY A N 1
ATOM 2427 C CA . GLY A 1 317 ? -18.445 14.371 -37.249 1.00 85.00 317 GLY A CA 1
ATOM 2428 C C . GLY A 1 317 ? -17.214 14.094 -36.376 1.00 85.00 317 GLY A C 1
ATOM 2429 O O . GLY A 1 317 ? -16.087 14.158 -36.861 1.00 85.00 317 GLY A O 1
ATOM 2430 N N . SER A 1 318 ? -17.415 13.787 -35.092 1.00 91.88 318 SER A N 1
ATOM 2431 C CA . SER A 1 318 ? -16.377 13.231 -34.226 1.00 91.88 318 SER A CA 1
ATOM 2432 C C . SER A 1 318 ? -16.129 11.759 -34.555 1.00 91.88 318 SER A C 1
ATOM 2434 O O . SER A 1 318 ? -17.011 11.059 -35.056 1.00 91.88 318 SER A O 1
ATOM 2436 N N . PHE A 1 319 ? -14.935 11.267 -34.236 1.00 94.50 319 PHE A N 1
ATOM 2437 C CA . PHE A 1 319 ? -14.581 9.864 -34.421 1.00 94.50 319 PHE A CA 1
ATOM 2438 C C . PHE A 1 319 ? -14.025 9.296 -33.120 1.00 94.50 319 PHE A C 1
ATOM 2440 O O . PHE A 1 319 ? -13.206 9.933 -32.461 1.00 94.50 319 PHE A O 1
ATOM 2447 N N . ILE A 1 320 ? -14.434 8.085 -32.750 1.00 94.62 320 ILE A N 1
ATOM 2448 C CA . ILE A 1 320 ? -13.921 7.391 -31.564 1.00 94.62 320 ILE A CA 1
ATOM 2449 C C . ILE A 1 320 ? -13.408 6.001 -31.951 1.00 94.62 320 ILE A C 1
ATOM 2451 O O . ILE A 1 320 ? -14.051 5.277 -32.711 1.00 94.62 320 ILE A O 1
ATOM 2455 N N . CYS A 1 321 ? -12.217 5.637 -31.474 1.00 95.38 321 CYS A N 1
ATOM 2456 C CA . CYS A 1 321 ? -11.646 4.315 -31.721 1.00 95.38 321 CYS A CA 1
ATOM 2457 C C . CYS A 1 321 ? -12.182 3.280 -30.731 1.00 95.38 321 CYS A C 1
ATOM 2459 O O . CYS A 1 321 ? -12.559 3.614 -29.607 1.00 95.38 321 CYS A O 1
ATOM 2461 N N . ALA A 1 322 ? -12.157 2.007 -31.133 1.00 91.94 322 ALA A N 1
ATOM 2462 C CA . ALA A 1 322 ? -12.662 0.902 -30.318 1.00 91.94 322 ALA A CA 1
ATOM 2463 C C . ALA A 1 322 ? -12.053 0.846 -28.900 1.00 91.94 322 ALA A C 1
ATOM 2465 O O . ALA A 1 322 ? -12.752 0.488 -27.957 1.00 91.94 322 ALA A O 1
ATOM 2466 N N . THR A 1 323 ? -10.784 1.240 -28.730 1.00 92.19 323 THR A N 1
ATOM 2467 C CA . THR A 1 323 ? -10.128 1.303 -27.412 1.00 92.19 323 THR A CA 1
ATOM 2468 C C . THR A 1 323 ? -10.788 2.333 -26.495 1.00 92.19 323 THR A C 1
ATOM 2470 O O . THR A 1 323 ? -11.182 1.988 -25.388 1.00 92.19 323 THR A O 1
ATOM 2473 N N . CYS A 1 324 ? -10.984 3.570 -26.966 1.00 93.19 324 CYS A N 1
ATOM 2474 C CA . CYS A 1 324 ? -11.609 4.627 -26.166 1.00 93.19 324 CYS A CA 1
ATOM 2475 C C . CYS A 1 324 ? -13.105 4.377 -25.922 1.00 93.19 324 CYS A C 1
ATOM 2477 O O . CYS A 1 324 ? -13.617 4.790 -24.884 1.00 93.19 324 CYS A O 1
ATOM 2479 N N . VAL A 1 325 ? -13.799 3.677 -26.834 1.00 92.06 325 VAL A N 1
ATOM 2480 C CA . VAL A 1 325 ? -15.157 3.165 -26.570 1.00 92.06 325 VAL A CA 1
ATOM 2481 C C . VAL A 1 325 ? -15.123 2.179 -25.402 1.00 92.06 325 VAL A C 1
ATOM 2483 O O . VAL A 1 325 ? -15.850 2.382 -24.441 1.00 92.06 325 VAL A O 1
ATOM 2486 N N . GLY A 1 326 ? -14.245 1.169 -25.437 1.00 84.56 326 GLY A N 1
ATOM 2487 C CA . GLY A 1 326 ? -14.132 0.174 -24.364 1.00 84.56 326 GLY A CA 1
ATOM 2488 C C . GLY A 1 326 ? -13.762 0.779 -23.006 1.00 84.56 326 GLY A C 1
ATOM 2489 O O . GLY A 1 326 ? -14.389 0.457 -22.002 1.00 84.56 326 GLY A O 1
ATOM 2490 N N . GLU A 1 327 ? -12.801 1.707 -22.976 1.00 88.62 327 GLU A N 1
ATOM 2491 C CA . GLU A 1 327 ? -12.431 2.446 -21.759 1.00 88.62 327 GLU A CA 1
ATOM 2492 C C . GLU A 1 327 ? -13.612 3.267 -21.214 1.00 88.62 327 GLU A C 1
ATOM 2494 O O . GLU A 1 327 ? -13.887 3.229 -20.017 1.00 88.62 327 GLU A O 1
ATOM 2499 N N . SER A 1 328 ? -14.361 3.953 -22.085 1.00 83.38 328 SER A N 1
ATOM 2500 C CA . SER A 1 328 ? -15.546 4.724 -21.684 1.00 83.38 328 SER A CA 1
ATOM 2501 C C . SER A 1 328 ? -16.683 3.824 -21.188 1.00 83.38 328 SER A C 1
ATOM 2503 O O . SER A 1 328 ? -17.308 4.140 -20.181 1.00 83.38 328 SER A O 1
ATOM 2505 N N . SER A 1 329 ? -16.936 2.687 -21.844 1.00 82.81 329 SER A N 1
ATOM 2506 C CA . SER A 1 329 ? -17.948 1.710 -21.423 1.00 82.81 329 SER A CA 1
ATOM 2507 C C . SER A 1 329 ? -17.613 1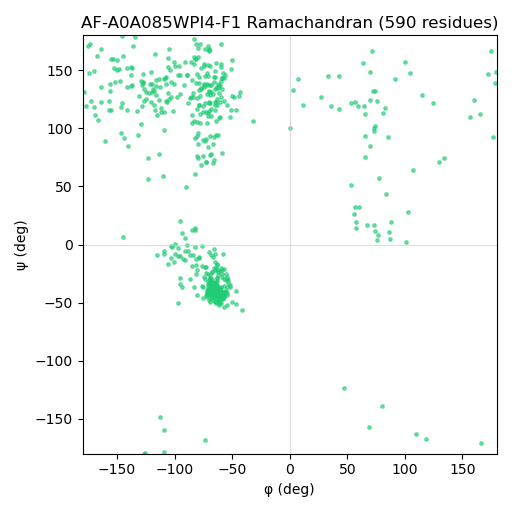.090 -20.065 1.00 82.81 329 SER A C 1
ATOM 2509 O O . SER A 1 329 ? -18.501 0.990 -19.223 1.00 82.81 329 SER A O 1
ATOM 2511 N N . GLY A 1 330 ? -16.341 0.754 -19.818 1.00 77.19 330 GLY A N 1
ATOM 2512 C CA . GLY A 1 330 ? -15.876 0.255 -18.521 1.00 77.19 330 GLY A CA 1
ATOM 2513 C C . GLY A 1 330 ? -15.983 1.295 -17.400 1.00 77.19 330 GLY A C 1
ATOM 2514 O O . GLY A 1 330 ? -16.370 0.954 -16.287 1.00 77.19 330 GLY A O 1
ATOM 2515 N N . LEU A 1 331 ? -15.724 2.576 -17.692 1.00 81.75 331 LEU A N 1
ATOM 2516 C CA . LEU A 1 331 ? -15.937 3.677 -16.739 1.00 81.75 331 LEU A CA 1
ATOM 2517 C C . LEU A 1 331 ? -17.422 3.955 -16.446 1.00 81.75 331 LEU A C 1
ATOM 2519 O O . LEU A 1 331 ? -17.740 4.477 -15.381 1.00 81.75 331 LEU A O 1
ATOM 2523 N N . LEU A 1 332 ? -18.320 3.632 -17.381 1.00 81.88 332 LEU A N 1
ATOM 2524 C CA . LEU A 1 332 ? -19.767 3.837 -17.254 1.00 81.88 332 LEU A CA 1
ATOM 2525 C C . LEU A 1 332 ? -20.530 2.584 -16.784 1.00 81.88 332 LEU A C 1
ATOM 2527 O O . LEU A 1 332 ? -21.743 2.655 -16.609 1.00 81.88 332 LEU A O 1
ATOM 2531 N N . GLY A 1 333 ? -19.854 1.444 -16.599 1.00 74.62 333 GLY A N 1
ATOM 2532 C CA . GLY A 1 333 ? -20.487 0.170 -16.231 1.00 74.62 333 GLY A CA 1
ATOM 2533 C C . GLY A 1 333 ? -21.389 -0.432 -17.319 1.00 74.62 333 GLY A C 1
ATOM 2534 O O . GLY A 1 333 ? -22.208 -1.298 -17.026 1.00 74.62 333 GLY A O 1
ATOM 2535 N N . LEU A 1 334 ? -21.259 0.017 -18.573 1.00 66.69 334 LEU A N 1
ATOM 2536 C CA . LEU A 1 334 ? -22.112 -0.377 -19.702 1.00 66.69 334 LEU A CA 1
ATOM 2537 C C . LEU A 1 334 ? -21.560 -1.607 -20.447 1.00 66.69 334 LEU A C 1
ATOM 2539 O O . LEU A 1 334 ? -21.429 -1.596 -21.673 1.00 66.69 334 LEU A O 1
ATOM 2543 N N . GLU A 1 335 ? -21.210 -2.669 -19.717 1.00 59.81 335 GLU A N 1
ATOM 2544 C CA . GLU A 1 335 ? -20.843 -3.959 -20.318 1.00 59.81 335 GLU A CA 1
ATOM 2545 C C . GLU A 1 335 ? -22.094 -4.768 -20.704 1.00 59.81 335 GLU A C 1
ATOM 2547 O O . GLU A 1 335 ? -22.461 -5.749 -20.058 1.00 59.81 335 GLU A O 1
ATOM 2552 N N . GLU A 1 336 ? -22.747 -4.389 -21.808 1.00 48.75 336 GLU A N 1
ATOM 2553 C CA . GLU A 1 336 ? -23.664 -5.309 -22.488 1.00 48.75 336 GLU A CA 1
ATOM 2554 C C . GLU A 1 336 ? -22.870 -6.450 -23.144 1.00 48.75 336 GLU A C 1
ATOM 2556 O O . GLU A 1 336 ? -21.995 -6.239 -23.990 1.00 48.75 336 GLU A O 1
ATOM 2561 N N . ALA A 1 337 ? -23.189 -7.685 -22.753 1.00 45.94 337 ALA A N 1
ATOM 2562 C CA . ALA A 1 337 ? -22.494 -8.892 -23.186 1.00 45.94 337 ALA A CA 1
ATOM 2563 C C . ALA A 1 337 ? -22.765 -9.232 -24.668 1.00 45.94 337 ALA A C 1
ATOM 2565 O O . ALA A 1 337 ? -23.611 -10.065 -24.999 1.00 45.94 337 ALA A O 1
ATOM 2566 N N . ALA A 1 338 ? -22.010 -8.614 -25.578 1.00 42.75 338 ALA A N 1
ATOM 2567 C CA . ALA A 1 338 ? -22.049 -8.939 -27.001 1.00 42.75 338 ALA A CA 1
ATOM 2568 C C . ALA A 1 338 ? -21.506 -10.364 -27.272 1.00 42.75 338 ALA A C 1
ATOM 2570 O O . ALA A 1 338 ? -20.392 -10.695 -26.850 1.00 42.75 338 ALA A O 1
ATOM 2571 N N . PRO A 1 339 ? -22.232 -11.225 -28.013 1.00 43.06 339 PRO A N 1
ATOM 2572 C CA . PRO A 1 339 ? -21.823 -12.608 -28.209 1.00 43.06 339 PRO A CA 1
ATOM 2573 C C . PRO A 1 339 ? -20.725 -12.759 -29.274 1.00 43.06 339 PRO A C 1
ATOM 2575 O O . PRO A 1 339 ? -20.851 -12.308 -30.411 1.00 43.06 339 PRO A O 1
ATOM 2578 N N . GLY A 1 340 ? -19.689 -13.531 -28.941 1.00 51.25 340 GLY A N 1
ATOM 2579 C CA . GLY A 1 340 ? -19.047 -14.408 -29.923 1.00 51.25 340 GLY A CA 1
ATOM 2580 C C . GLY A 1 340 ? -18.089 -13.786 -30.946 1.00 51.25 340 GLY A C 1
ATOM 2581 O O . GLY A 1 340 ? -18.198 -14.073 -32.137 1.00 51.25 340 GLY A O 1
ATOM 2582 N N . ARG A 1 341 ? -17.032 -13.095 -30.499 1.00 38.16 341 ARG A N 1
ATOM 2583 C CA . ARG A 1 341 ? -15.717 -13.229 -31.162 1.00 38.16 341 ARG A CA 1
ATOM 2584 C C . ARG A 1 341 ? -14.612 -13.439 -30.139 1.00 38.16 341 ARG A C 1
ATOM 2586 O O . ARG A 1 341 ? -14.288 -12.537 -29.376 1.00 38.16 341 ARG A O 1
ATOM 2593 N N . ALA A 1 342 ? -13.990 -14.616 -30.186 1.00 46.94 342 ALA A N 1
ATOM 2594 C CA . ALA A 1 342 ? -12.788 -14.921 -29.423 1.00 46.94 342 ALA A CA 1
ATOM 2595 C C . ALA A 1 342 ? -11.629 -14.016 -29.881 1.00 46.94 342 ALA A C 1
ATOM 2597 O O . ALA A 1 342 ? -10.932 -14.307 -30.854 1.00 46.94 342 ALA A O 1
ATOM 2598 N N . ARG A 1 343 ? -11.435 -12.894 -29.183 1.00 40.91 343 ARG A N 1
ATOM 2599 C CA . ARG A 1 343 ? -10.199 -12.107 -29.217 1.00 40.91 343 ARG A CA 1
ATOM 2600 C C . ARG A 1 343 ? -9.314 -12.528 -28.036 1.00 40.91 343 ARG A C 1
ATOM 2602 O O . ARG A 1 343 ? -9.844 -12.828 -26.969 1.00 40.91 343 ARG A O 1
ATOM 2609 N N . PRO A 1 344 ? -7.978 -12.536 -28.186 1.00 41.00 344 PRO A N 1
ATOM 2610 C CA . PRO A 1 344 ? -7.057 -12.908 -27.114 1.00 41.00 344 PRO A CA 1
ATOM 2611 C C . PRO A 1 344 ? -6.897 -11.757 -26.102 1.00 41.00 344 PRO A C 1
ATOM 2613 O O . PRO A 1 344 ? -5.844 -11.130 -26.009 1.00 41.00 344 PRO A O 1
ATOM 2616 N N . SER A 1 345 ? -7.957 -11.451 -25.352 1.00 52.56 345 SER A N 1
ATOM 2617 C CA . SER A 1 345 ? -8.028 -10.330 -24.406 1.00 52.56 345 SER A CA 1
ATOM 2618 C C . SER A 1 345 ? -8.056 -10.785 -22.944 1.00 52.56 345 SER A C 1
ATOM 2620 O O . SER A 1 345 ? -8.977 -10.459 -22.203 1.00 52.56 345 SER A O 1
ATOM 2622 N N . ARG A 1 346 ? -7.020 -11.516 -22.510 1.00 46.09 346 ARG A N 1
ATOM 2623 C CA . ARG A 1 346 ? -6.632 -11.609 -21.089 1.00 46.09 346 ARG A CA 1
ATOM 2624 C C . ARG A 1 346 ? -5.187 -12.099 -20.953 1.00 46.09 346 ARG A C 1
ATOM 2626 O O . ARG A 1 346 ? -4.920 -13.293 -20.918 1.00 46.09 346 ARG A O 1
ATOM 2633 N N . ARG A 1 347 ? -4.227 -11.166 -20.951 1.00 43.47 347 ARG A N 1
ATOM 2634 C CA . ARG A 1 347 ? -2.801 -11.493 -20.716 1.00 43.47 347 ARG A CA 1
ATOM 2635 C C . ARG A 1 347 ? -1.997 -10.438 -19.950 1.00 43.47 347 ARG A C 1
ATOM 2637 O O . ARG A 1 347 ? -0.783 -10.579 -19.840 1.00 43.47 347 ARG A O 1
ATOM 2644 N N . LYS A 1 348 ? -2.644 -9.376 -19.446 1.00 44.53 348 LYS A N 1
ATOM 2645 C CA . LYS A 1 348 ? -1.960 -8.259 -18.765 1.00 44.53 348 LYS A CA 1
ATOM 2646 C C . LYS A 1 348 ? -2.014 -8.313 -17.231 1.00 44.53 348 LYS A C 1
ATOM 2648 O O . LYS A 1 348 ? -1.214 -7.634 -16.602 1.00 44.53 348 LYS A O 1
ATOM 2653 N N . GLU A 1 349 ? -2.883 -9.139 -16.645 1.00 44.38 349 GLU A N 1
ATOM 2654 C CA . GLU A 1 349 ? -2.964 -9.345 -15.183 1.00 44.38 349 GLU A CA 1
ATOM 2655 C C . GLU A 1 349 ? -2.153 -10.571 -14.715 1.00 44.38 349 GLU A C 1
ATOM 2657 O O . GLU A 1 349 ? -1.450 -10.495 -13.709 1.00 44.38 349 GLU A O 1
ATOM 2662 N N . THR A 1 350 ? -2.091 -11.629 -15.534 1.00 47.50 350 THR A N 1
ATOM 2663 C CA . THR A 1 350 ? -1.429 -12.924 -15.252 1.00 47.50 350 THR A CA 1
ATOM 2664 C C . THR A 1 350 ? 0.068 -12.899 -14.910 1.00 47.50 350 THR A C 1
ATOM 2666 O O . THR A 1 350 ? 0.626 -13.935 -14.565 1.00 47.50 350 THR A O 1
ATOM 2669 N N . GLN A 1 351 ? 0.769 -11.765 -15.024 1.00 48.38 351 GLN A N 1
ATOM 2670 C CA . GLN A 1 351 ? 2.211 -11.692 -14.718 1.00 48.38 351 GLN A CA 1
ATOM 2671 C C . GLN A 1 351 ? 2.527 -11.273 -13.273 1.00 48.38 351 GLN A C 1
ATOM 2673 O O . GLN A 1 351 ? 3.663 -11.442 -12.841 1.00 48.38 351 GLN A O 1
ATOM 2678 N N . ALA A 1 352 ? 1.548 -10.773 -12.512 1.00 48.09 352 ALA A N 1
ATOM 2679 C CA . ALA A 1 352 ? 1.726 -10.413 -11.099 1.00 48.09 352 ALA A CA 1
ATOM 2680 C C . ALA A 1 352 ? 1.127 -11.444 -10.116 1.00 48.09 352 ALA A C 1
ATOM 2682 O O . ALA A 1 352 ? 1.211 -11.256 -8.907 1.00 48.09 352 ALA A O 1
ATOM 2683 N N . GLU A 1 353 ? 0.509 -12.519 -10.615 1.00 53.72 353 GLU A N 1
ATOM 2684 C CA . GLU A 1 353 ? -0.314 -13.446 -9.816 1.00 53.72 353 GLU A CA 1
ATOM 2685 C C . GLU A 1 353 ? 0.486 -14.506 -9.034 1.00 53.72 353 GLU A C 1
ATOM 2687 O O . GLU A 1 353 ? -0.039 -15.105 -8.094 1.00 53.72 353 GLU A O 1
ATOM 2692 N N . VAL A 1 354 ? 1.751 -14.749 -9.399 1.00 54.59 354 VAL A N 1
ATOM 2693 C CA . VAL A 1 354 ? 2.527 -15.905 -8.902 1.00 54.59 354 VAL A CA 1
ATOM 2694 C C . VAL A 1 354 ? 3.413 -15.577 -7.695 1.00 54.59 354 VAL A C 1
ATOM 2696 O O . VAL A 1 354 ? 3.637 -16.452 -6.863 1.00 54.59 354 VAL A O 1
ATOM 2699 N N . ALA A 1 355 ? 3.881 -14.334 -7.550 1.00 62.28 355 ALA A N 1
ATOM 2700 C CA . ALA A 1 355 ? 4.729 -13.962 -6.419 1.00 62.28 355 ALA A CA 1
ATOM 2701 C C . ALA A 1 355 ? 3.921 -13.954 -5.108 1.00 62.28 355 ALA A C 1
ATOM 2703 O O . ALA A 1 355 ? 2.917 -13.245 -4.977 1.00 62.28 355 ALA A O 1
ATOM 2704 N N . GLY A 1 356 ? 4.362 -14.747 -4.130 1.00 76.75 356 GLY A N 1
ATOM 2705 C CA . GLY A 1 356 ? 3.920 -14.579 -2.747 1.00 76.75 356 GLY A CA 1
ATOM 2706 C C . GLY A 1 356 ? 4.525 -13.305 -2.155 1.00 76.75 356 GLY A C 1
ATOM 2707 O O . GLY A 1 356 ? 5.421 -12.700 -2.745 1.00 76.75 356 GLY A O 1
ATOM 2708 N N . LEU A 1 357 ? 4.084 -12.892 -0.965 1.00 89.12 357 LEU A N 1
ATOM 2709 C CA . LEU A 1 357 ? 4.861 -11.908 -0.213 1.00 89.12 357 LEU A CA 1
ATOM 2710 C C . LEU A 1 357 ? 6.226 -12.541 0.130 1.00 89.12 357 LEU A C 1
ATOM 2712 O O . LEU A 1 357 ? 6.284 -13.607 0.748 1.00 89.12 357 LEU A O 1
ATOM 2716 N N . VAL A 1 358 ? 7.310 -11.925 -0.327 1.00 92.06 358 VAL A N 1
ATOM 2717 C CA . VAL A 1 358 ? 8.687 -12.340 -0.028 1.00 92.06 358 VAL A CA 1
ATOM 2718 C C . VAL A 1 358 ? 9.237 -11.386 1.022 1.00 92.06 358 VAL A C 1
ATOM 2720 O O . VAL A 1 358 ? 8.952 -10.187 0.974 1.00 92.06 358 VAL A O 1
ATOM 2723 N N . GLY A 1 359 ? 9.981 -11.928 1.984 1.00 84.56 359 GLY A N 1
ATOM 2724 C CA . GLY A 1 359 ? 10.289 -11.211 3.214 1.00 84.56 359 GLY A CA 1
ATOM 2725 C C . GLY A 1 359 ? 9.058 -11.027 4.098 1.00 84.56 359 GLY A C 1
ATOM 2726 O O . GLY A 1 359 ? 8.065 -11.751 3.972 1.00 84.56 359 GLY A O 1
ATOM 2727 N N . GLN A 1 360 ? 9.111 -10.013 4.965 1.00 93.69 360 GLN A N 1
ATOM 2728 C CA . GLN A 1 360 ? 7.991 -9.596 5.826 1.00 93.69 360 GLN A CA 1
ATOM 2729 C C . GLN A 1 360 ? 7.503 -10.692 6.798 1.00 93.69 360 GLN A C 1
ATOM 2731 O O . GLN A 1 360 ? 6.316 -10.764 7.126 1.00 93.69 360 GLN A O 1
ATOM 2736 N N . GLN A 1 361 ? 8.412 -11.557 7.255 1.00 93.69 361 GLN A N 1
ATOM 2737 C CA . GLN A 1 361 ? 8.090 -12.661 8.162 1.00 93.69 361 GLN A CA 1
ATOM 2738 C C . GLN A 1 361 ? 7.499 -12.149 9.491 1.00 93.69 361 GLN A C 1
ATOM 2740 O O . GLN A 1 361 ? 6.416 -12.577 9.883 1.00 93.69 361 GLN A O 1
ATOM 2745 N N . GLU A 1 362 ? 8.115 -11.122 10.086 1.00 93.94 362 GLU A N 1
ATOM 2746 C CA . GLU A 1 362 ? 7.612 -10.429 11.285 1.00 93.94 362 GLU A CA 1
ATOM 2747 C C . GLU A 1 362 ? 6.176 -9.907 11.111 1.00 93.94 362 GLU A C 1
ATOM 2749 O O . GLU A 1 362 ? 5.343 -10.045 12.003 1.00 93.94 362 GLU A O 1
ATOM 2754 N N . ALA A 1 363 ? 5.853 -9.331 9.948 1.00 95.94 363 ALA A N 1
ATOM 2755 C CA . ALA A 1 363 ? 4.527 -8.782 9.669 1.00 95.94 363 ALA A CA 1
ATOM 2756 C C . ALA A 1 363 ? 3.453 -9.877 9.549 1.00 95.94 363 ALA A C 1
ATOM 2758 O O . ALA A 1 363 ? 2.303 -9.665 9.942 1.00 95.94 363 ALA A O 1
ATOM 2759 N N . ARG A 1 364 ? 3.823 -11.054 9.026 1.00 95.81 364 ARG A N 1
ATOM 2760 C CA . ARG A 1 364 ? 2.949 -12.234 8.947 1.00 95.81 364 ARG A CA 1
ATOM 2761 C C . ARG A 1 364 ? 2.676 -12.819 10.324 1.00 95.81 364 ARG A C 1
ATOM 2763 O O . ARG A 1 364 ? 1.515 -13.010 10.673 1.00 95.81 364 ARG A O 1
ATOM 2770 N N . GLU A 1 365 ? 3.725 -13.035 11.108 1.00 94.81 365 GLU A N 1
ATOM 2771 C CA . GLU A 1 365 ? 3.629 -13.551 12.476 1.00 94.81 365 GLU A CA 1
ATOM 2772 C C . GLU A 1 365 ? 2.848 -12.591 13.380 1.00 94.81 365 GLU A C 1
ATOM 2774 O O . GLU A 1 365 ? 2.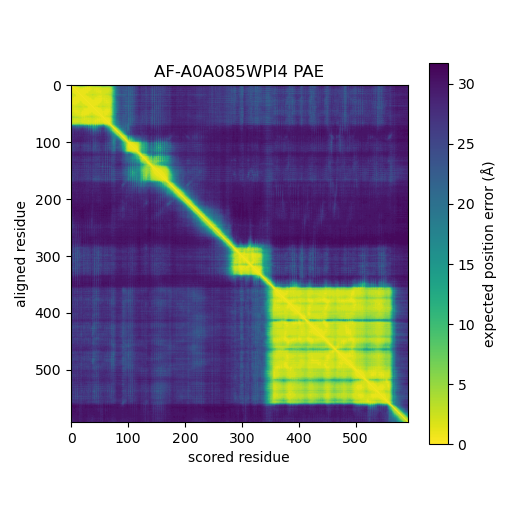014 -13.021 14.177 1.00 94.81 365 GLU A O 1
ATOM 2779 N N . LEU A 1 366 ? 3.040 -11.279 13.202 1.00 96.00 366 LEU A N 1
ATOM 2780 C CA . LEU A 1 366 ? 2.266 -10.257 13.898 1.00 96.00 366 LEU A CA 1
ATOM 2781 C C . LEU A 1 366 ? 0.783 -10.279 13.496 1.00 96.00 366 LEU A C 1
ATOM 2783 O O . LEU A 1 366 ? -0.068 -10.168 14.375 1.00 96.00 366 LEU A O 1
ATOM 2787 N N . LEU A 1 367 ? 0.449 -10.465 12.211 1.00 96.12 367 LEU A N 1
ATOM 2788 C CA . LEU A 1 367 ? -0.946 -10.633 11.779 1.00 96.12 367 LEU A CA 1
ATOM 2789 C C . LEU A 1 367 ? -1.574 -11.896 12.381 1.00 96.12 367 LEU A C 1
ATOM 2791 O O . LEU A 1 367 ? -2.718 -11.863 12.826 1.00 96.12 367 LEU A O 1
ATOM 2795 N N . GLU A 1 368 ? -0.842 -13.006 12.406 1.00 94.88 368 GLU A N 1
ATOM 2796 C CA . GLU A 1 368 ? -1.348 -14.279 12.923 1.00 94.88 368 GLU A CA 1
ATOM 2797 C C . GLU A 1 368 ? -1.590 -14.221 14.431 1.00 94.88 368 GLU A C 1
ATOM 2799 O O . GLU A 1 368 ? -2.691 -14.552 14.875 1.00 94.88 368 GLU A O 1
ATOM 2804 N N . ARG A 1 369 ? -0.644 -13.661 15.193 1.00 95.19 369 ARG A N 1
ATOM 2805 C CA . ARG A 1 369 ? -0.818 -13.389 16.626 1.00 95.19 369 ARG A CA 1
ATOM 2806 C C . ARG A 1 369 ? -1.978 -12.429 16.893 1.00 95.19 369 ARG A C 1
ATOM 2808 O O . ARG A 1 369 ? -2.761 -12.650 17.811 1.00 95.19 369 ARG A O 1
ATOM 2815 N N . ALA A 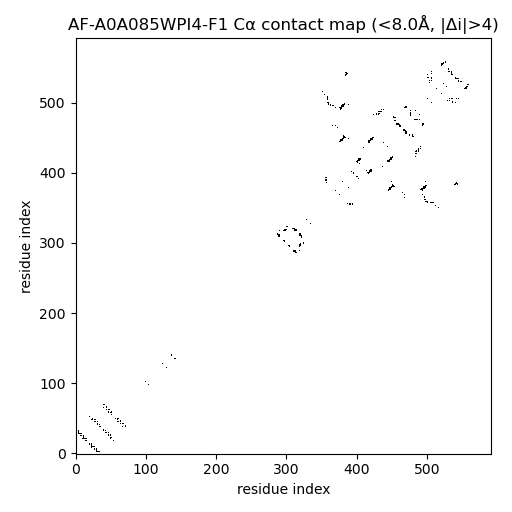1 370 ? -2.138 -11.386 16.079 1.00 94.31 370 ALA A N 1
ATOM 2816 C CA . ALA A 1 370 ? -3.248 -10.443 16.214 1.00 94.31 370 ALA A CA 1
ATOM 2817 C C . ALA A 1 370 ? -4.611 -11.124 16.056 1.00 94.31 370 ALA A C 1
ATOM 2819 O O . ALA A 1 370 ? -5.518 -10.886 16.851 1.00 94.31 370 ALA A O 1
ATOM 2820 N N . LEU A 1 371 ? -4.749 -11.986 15.046 1.00 93.12 371 LEU A N 1
ATOM 2821 C CA . LEU A 1 371 ? -5.980 -12.732 14.795 1.00 93.12 371 LEU A CA 1
ATOM 2822 C C . LEU A 1 371 ? -6.255 -13.769 15.897 1.00 93.12 371 LEU A C 1
ATOM 2824 O O . LEU A 1 371 ? -7.412 -13.924 16.281 1.00 93.12 371 LEU A O 1
ATOM 2828 N N . GLN A 1 372 ? -5.218 -14.412 16.448 1.00 92.50 372 GLN A N 1
ATOM 2829 C CA . GLN A 1 372 ? -5.323 -15.320 17.603 1.00 92.50 372 GLN A CA 1
ATOM 2830 C C . GLN A 1 372 ? -5.798 -14.596 18.873 1.00 92.50 372 GLN A C 1
ATOM 2832 O O . GLN A 1 372 ? -6.727 -15.057 19.528 1.00 92.50 372 GLN A O 1
ATOM 2837 N N . VAL A 1 373 ? -5.243 -13.414 19.168 1.00 93.00 373 VAL A N 1
ATOM 2838 C CA . VAL A 1 373 ? -5.680 -12.533 20.275 1.00 93.00 373 VAL A CA 1
ATOM 2839 C C . VAL A 1 373 ? -7.079 -11.929 20.022 1.00 93.00 373 VAL A C 1
ATOM 2841 O O . VAL A 1 373 ? -7.685 -11.339 20.915 1.00 93.00 373 VAL A O 1
ATOM 2844 N N . GLY A 1 374 ? -7.638 -12.092 18.818 1.00 92.94 374 GLY A N 1
ATOM 2845 C CA . GLY A 1 374 ? -8.990 -11.653 18.471 1.00 92.94 374 GLY A CA 1
ATOM 2846 C C . GLY A 1 374 ? -9.090 -10.211 17.965 1.00 92.94 374 GLY A C 1
ATOM 2847 O O . GLY A 1 374 ? -10.187 -9.649 17.970 1.00 92.94 374 GLY A O 1
ATOM 2848 N N . ALA A 1 375 ? -7.987 -9.611 17.504 1.00 94.88 375 ALA A N 1
ATOM 2849 C CA . ALA A 1 375 ? -7.992 -8.288 16.886 1.00 94.88 375 ALA A CA 1
ATOM 2850 C C . ALA A 1 375 ? -8.900 -8.258 15.638 1.00 94.88 375 ALA A C 1
ATOM 2852 O O . ALA A 1 375 ? -8.776 -9.061 14.711 1.00 94.88 375 ALA A O 1
ATOM 2853 N N . ARG A 1 376 ? -9.823 -7.294 15.619 1.00 97.06 376 ARG A N 1
ATOM 2854 C CA . ARG A 1 376 ? -10.857 -7.083 14.592 1.00 97.06 376 ARG A CA 1
ATOM 2855 C C . ARG A 1 376 ? -10.568 -5.904 13.670 1.00 97.06 376 ARG A C 1
ATOM 2857 O O . ARG A 1 376 ? -11.206 -5.781 12.625 1.00 97.06 376 ARG A O 1
ATOM 2864 N N . ARG A 1 377 ? -9.655 -5.011 14.054 1.00 97.75 377 ARG A N 1
ATOM 2865 C CA . ARG A 1 377 ? -9.359 -3.760 13.341 1.00 97.75 377 ARG A CA 1
ATOM 2866 C C . ARG A 1 377 ? -7.854 -3.616 13.162 1.00 97.75 377 ARG A C 1
ATOM 2868 O O . ARG A 1 377 ? -7.163 -3.144 14.063 1.00 97.75 377 ARG A O 1
ATOM 2875 N N . VAL A 1 378 ? -7.351 -4.063 12.014 1.00 98.31 378 VAL A N 1
ATOM 2876 C CA . VAL A 1 378 ? -5.908 -4.155 11.757 1.00 98.31 378 VAL A CA 1
ATOM 2877 C C . VAL A 1 378 ? -5.540 -3.325 10.527 1.00 98.31 378 VAL A C 1
ATOM 2879 O O . VAL A 1 378 ? -6.176 -3.449 9.483 1.00 98.31 378 VAL A O 1
ATOM 2882 N N . LEU A 1 379 ? -4.512 -2.481 10.641 1.00 98.62 379 LEU A N 1
ATOM 2883 C CA . LEU A 1 379 ? -4.053 -1.582 9.578 1.00 98.62 379 LEU A CA 1
ATOM 2884 C C . LEU A 1 379 ? -2.638 -1.948 9.107 1.00 98.62 379 LEU A C 1
ATOM 2886 O O . LEU A 1 379 ? -1.660 -1.740 9.817 1.00 98.62 379 LEU A O 1
ATOM 2890 N N . VAL A 1 380 ? -2.506 -2.451 7.883 1.00 98.44 380 VAL A N 1
ATOM 2891 C CA . VAL A 1 380 ? -1.217 -2.747 7.247 1.00 98.44 380 VAL A CA 1
ATOM 2892 C C . VAL A 1 380 ? -0.666 -1.482 6.587 1.00 98.44 380 VAL A C 1
ATOM 2894 O O . VAL A 1 380 ? -1.194 -1.009 5.577 1.00 98.44 380 VAL A O 1
ATOM 2897 N N . VAL A 1 381 ? 0.420 -0.941 7.132 1.00 98.38 381 VAL A N 1
ATOM 2898 C CA . VAL A 1 381 ? 1.035 0.317 6.686 1.00 98.38 381 VAL A CA 1
ATOM 2899 C C . VAL A 1 381 ? 2.401 0.042 6.076 1.00 98.38 381 VAL A C 1
ATOM 2901 O O . VAL A 1 381 ? 3.209 -0.683 6.641 1.00 98.38 381 VAL A O 1
ATOM 2904 N N . GLY A 1 382 ? 2.707 0.659 4.938 1.00 97.31 382 GLY A N 1
ATOM 2905 C CA . GLY A 1 382 ? 4.083 0.664 4.439 1.00 97.31 382 GLY A CA 1
ATOM 2906 C C . GLY A 1 382 ? 4.287 1.539 3.203 1.00 97.31 382 GLY A C 1
ATOM 2907 O O . GLY A 1 382 ? 3.299 2.012 2.622 1.00 97.31 382 GLY A O 1
ATOM 2908 N N . PRO A 1 383 ? 5.537 1.737 2.753 1.00 95.69 383 PRO A N 1
ATOM 2909 C CA . PRO A 1 383 ? 5.848 2.525 1.562 1.00 95.69 383 PRO A CA 1
ATOM 2910 C C . PRO A 1 383 ? 5.207 2.006 0.262 1.00 95.69 383 PRO A C 1
ATOM 2912 O O . PRO A 1 383 ? 4.577 0.944 0.190 1.00 95.69 383 PRO A O 1
ATOM 2915 N N . VAL A 1 384 ? 5.330 2.778 -0.817 1.00 93.69 384 VAL A N 1
ATOM 2916 C CA . VAL A 1 384 ? 4.857 2.355 -2.143 1.00 93.69 384 VAL A CA 1
ATOM 2917 C C . VAL A 1 384 ? 5.739 1.212 -2.653 1.00 93.69 384 VAL A C 1
ATOM 2919 O O . VAL A 1 384 ? 6.951 1.343 -2.690 1.00 93.69 384 VAL A O 1
ATOM 2922 N N . GLY A 1 385 ? 5.129 0.102 -3.081 1.00 93.38 385 GLY A N 1
ATOM 2923 C CA . GLY A 1 385 ? 5.855 -1.034 -3.665 1.00 93.38 385 GLY A CA 1
ATOM 2924 C C . GLY A 1 385 ? 6.400 -2.072 -2.673 1.00 93.38 385 GLY A C 1
ATOM 2925 O O . GLY A 1 385 ? 7.128 -2.956 -3.108 1.00 93.38 385 GLY A O 1
ATOM 2926 N N . THR A 1 386 ? 6.018 -2.027 -1.390 1.00 95.62 386 THR A N 1
ATOM 2927 C CA . THR A 1 386 ? 6.381 -3.042 -0.368 1.00 95.62 386 THR A CA 1
ATOM 2928 C C . THR A 1 386 ? 5.503 -4.301 -0.358 1.00 95.62 386 THR A C 1
ATOM 2930 O O . THR A 1 386 ? 5.530 -5.079 0.586 1.00 95.62 386 THR A O 1
ATOM 2933 N N . GLY A 1 387 ? 4.679 -4.511 -1.388 1.00 94.56 387 GLY A N 1
ATOM 2934 C CA . GLY A 1 387 ? 3.897 -5.745 -1.530 1.00 94.56 387 GLY A CA 1
ATOM 2935 C C . GLY A 1 387 ? 2.530 -5.793 -0.833 1.00 94.56 387 GLY A C 1
ATOM 2936 O O . GLY A 1 387 ? 1.880 -6.823 -0.948 1.00 94.56 387 GLY A O 1
ATOM 2937 N N . LYS A 1 388 ? 2.029 -4.711 -0.204 1.00 95.75 388 LYS A N 1
ATOM 2938 C CA . LYS A 1 388 ? 0.678 -4.661 0.426 1.00 95.75 388 LYS A CA 1
ATOM 2939 C C . LYS A 1 388 ? -0.424 -5.344 -0.406 1.00 95.75 388 LYS A C 1
ATOM 2941 O O . LYS A 1 388 ? -1.050 -6.287 0.064 1.00 95.75 388 LYS A O 1
ATOM 2946 N N . SER A 1 389 ? -0.606 -4.925 -1.660 1.00 95.00 389 SER A N 1
ATOM 2947 C CA . SER A 1 389 ? -1.626 -5.488 -2.561 1.00 95.00 389 SER A CA 1
ATOM 2948 C C . SER A 1 389 ? -1.337 -6.928 -2.992 1.00 95.00 389 SER A C 1
ATOM 2950 O O . SER A 1 389 ? -2.262 -7.706 -3.204 1.00 95.00 389 SER A O 1
ATOM 2952 N N . ALA A 1 390 ? -0.061 -7.313 -3.096 1.00 94.06 390 ALA A N 1
ATOM 2953 C CA . ALA A 1 390 ? 0.315 -8.701 -3.363 1.00 94.06 390 ALA A CA 1
ATOM 2954 C C . ALA A 1 390 ? -0.026 -9.602 -2.164 1.00 94.06 390 ALA A C 1
ATOM 2956 O O . ALA A 1 390 ? -0.531 -10.706 -2.356 1.00 94.06 390 ALA A O 1
ATOM 2957 N N . TRP A 1 391 ? 0.165 -9.106 -0.935 1.00 95.75 391 TRP A N 1
ATOM 2958 C CA . TRP A 1 391 ? -0.214 -9.808 0.289 1.00 95.75 391 TRP A CA 1
ATOM 2959 C C . TRP A 1 391 ? -1.731 -9.937 0.433 1.00 95.75 391 TRP A C 1
ATOM 2961 O O . TRP A 1 391 ? -2.216 -11.031 0.697 1.00 95.75 391 TRP A O 1
ATOM 2971 N N . PHE A 1 392 ? -2.495 -8.872 0.181 1.00 96.50 392 PHE A N 1
ATOM 2972 C CA . PHE A 1 392 ? -3.962 -8.917 0.251 1.00 96.50 392 PHE A CA 1
ATOM 2973 C C . PHE A 1 392 ? -4.540 -9.931 -0.752 1.00 96.50 392 PHE A C 1
ATOM 2975 O O . PHE A 1 392 ? -5.326 -10.794 -0.370 1.00 96.50 392 PHE A O 1
ATOM 2982 N N . ARG A 1 393 ? -4.043 -9.940 -1.996 1.00 94.81 393 ARG A N 1
ATOM 2983 C CA . ARG A 1 393 ? -4.383 -10.969 -3.000 1.00 94.81 393 ARG A CA 1
ATOM 2984 C C . ARG A 1 393 ? -3.843 -12.361 -2.663 1.00 94.81 393 ARG A C 1
ATOM 2986 O O . ARG A 1 393 ? -4.340 -13.353 -3.186 1.00 94.81 393 ARG A O 1
ATOM 2993 N N . GLN A 1 394 ? -2.791 -12.477 -1.851 1.00 93.81 394 GLN A N 1
ATOM 2994 C CA . GLN A 1 394 ? -2.340 -13.769 -1.325 1.00 93.81 394 GLN A CA 1
ATOM 2995 C C . GLN A 1 394 ? -3.320 -14.287 -0.264 1.00 93.81 394 GLN A C 1
ATOM 2997 O O . GLN A 1 394 ? -3.691 -15.452 -0.332 1.00 93.81 394 GLN A O 1
ATOM 3002 N N . LEU A 1 395 ? -3.768 -13.435 0.664 1.00 94.88 395 LEU A N 1
ATOM 3003 C CA . LEU A 1 395 ? -4.752 -13.792 1.692 1.00 94.88 395 LEU A CA 1
ATOM 3004 C C . LEU A 1 395 ? -6.095 -14.197 1.072 1.00 94.88 395 LEU A C 1
ATOM 3006 O O . LEU A 1 395 ? -6.666 -15.203 1.482 1.00 94.88 395 LEU A O 1
ATOM 3010 N N . GLU A 1 396 ? -6.549 -13.477 0.045 1.00 95.00 396 GLU A N 1
ATOM 3011 C CA . GLU A 1 396 ? -7.759 -13.814 -0.713 1.00 95.00 396 GLU A CA 1
ATOM 3012 C C . GLU A 1 396 ? -7.659 -15.179 -1.412 1.00 95.00 396 GLU A C 1
ATOM 3014 O O . GLU A 1 396 ? -8.524 -16.030 -1.227 1.00 95.00 396 GLU A O 1
ATOM 3019 N N . ARG A 1 397 ? -6.563 -15.447 -2.139 1.00 93.31 397 ARG A N 1
ATOM 3020 C CA . ARG A 1 397 ? -6.318 -16.762 -2.771 1.00 93.31 397 ARG A CA 1
ATOM 3021 C C . ARG A 1 397 ? -6.147 -17.912 -1.776 1.00 93.31 397 ARG A C 1
ATOM 3023 O O . ARG A 1 397 ? -6.258 -19.066 -2.171 1.00 93.31 397 ARG A O 1
ATOM 3030 N N . GLN A 1 398 ? -5.819 -17.607 -0.524 1.00 93.81 398 GLN A N 1
ATOM 3031 C CA . GLN A 1 398 ? -5.746 -18.570 0.578 1.00 93.81 398 GLN A CA 1
ATOM 3032 C C . GLN A 1 398 ? -7.079 -18.694 1.335 1.00 93.81 398 GLN A C 1
ATOM 3034 O O . GLN A 1 398 ? -7.111 -19.341 2.377 1.00 93.81 398 GLN A O 1
ATOM 3039 N N . GLU A 1 399 ? -8.149 -18.041 0.863 1.00 94.19 399 GLU A N 1
ATOM 3040 C CA . GLU A 1 399 ? -9.475 -17.995 1.498 1.00 94.19 399 GLU A CA 1
ATOM 3041 C C . GLU A 1 399 ? -9.449 -17.436 2.942 1.00 94.19 399 GLU A C 1
ATOM 3043 O O . GLU A 1 399 ? -10.389 -17.596 3.717 1.00 94.19 399 GLU A O 1
ATOM 3048 N N . ARG A 1 400 ? -8.382 -16.701 3.304 1.00 94.31 400 ARG A N 1
ATOM 3049 C CA . ARG A 1 400 ? -8.181 -16.080 4.630 1.00 94.31 400 ARG A CA 1
ATOM 3050 C C . ARG A 1 400 ? -8.906 -14.739 4.793 1.00 94.31 400 ARG A C 1
ATOM 3052 O O . ARG A 1 400 ? -8.842 -14.138 5.863 1.00 94.31 400 ARG A O 1
ATOM 3059 N N . GLY A 1 401 ? -9.574 -14.262 3.746 1.00 95.19 401 GLY A N 1
ATOM 3060 C CA . GLY A 1 401 ? -10.422 -13.073 3.743 1.00 95.19 401 GLY A CA 1
ATOM 3061 C C . GLY A 1 401 ? -10.934 -12.753 2.340 1.00 95.19 401 GLY A C 1
ATOM 3062 O O . GLY A 1 401 ? -10.433 -13.295 1.360 1.00 95.19 401 GLY A O 1
ATOM 3063 N N . THR A 1 402 ? -11.930 -11.877 2.235 1.00 96.69 402 THR A N 1
ATOM 3064 C CA . THR A 1 402 ? -12.494 -11.426 0.948 1.00 96.69 402 THR A CA 1
ATOM 3065 C C . THR A 1 402 ? -12.022 -10.008 0.642 1.00 96.69 402 THR A C 1
ATOM 3067 O O . THR A 1 402 ? -12.147 -9.143 1.511 1.00 96.69 402 THR A O 1
ATOM 3070 N N . LEU A 1 403 ? -11.504 -9.738 -0.562 1.00 96.62 403 LEU A N 1
ATOM 3071 C CA . LEU A 1 403 ? -11.171 -8.373 -0.977 1.00 96.62 403 LEU A CA 1
ATOM 3072 C C . LEU A 1 403 ? -12.442 -7.625 -1.384 1.00 96.62 403 LEU A C 1
ATOM 3074 O O . LEU A 1 403 ? -13.238 -8.123 -2.177 1.00 96.62 403 LEU A O 1
ATOM 3078 N N . MET A 1 404 ? -12.664 -6.442 -0.809 1.00 95.94 404 MET A N 1
ATOM 3079 C CA . MET A 1 404 ? -13.930 -5.718 -0.956 1.00 95.94 404 MET A CA 1
ATOM 3080 C C . MET A 1 404 ? -13.719 -4.221 -1.176 1.00 95.94 404 MET A C 1
ATOM 3082 O O . MET A 1 404 ? -12.811 -3.609 -0.609 1.00 95.94 404 MET A O 1
ATOM 3086 N N . THR A 1 405 ? -14.604 -3.617 -1.972 1.00 94.94 405 THR A N 1
ATOM 3087 C CA . THR A 1 405 ? -14.769 -2.157 -2.004 1.00 94.94 405 THR A CA 1
ATOM 3088 C C . THR A 1 405 ? -15.698 -1.722 -0.872 1.00 94.94 405 THR A C 1
ATOM 3090 O O . THR A 1 405 ? -16.470 -2.533 -0.347 1.00 94.94 405 THR A O 1
ATOM 3093 N N . LEU A 1 406 ? -15.664 -0.437 -0.511 1.00 93.75 406 LEU A N 1
ATOM 3094 C CA . LEU A 1 406 ? -16.540 0.107 0.527 1.00 93.75 406 LEU A CA 1
ATOM 3095 C C . LEU A 1 406 ? -18.024 -0.123 0.197 1.00 93.75 406 LEU A C 1
ATOM 3097 O O . LEU A 1 406 ? -18.786 -0.529 1.063 1.00 93.75 406 LEU A O 1
ATOM 3101 N N . GLU A 1 407 ? -18.412 0.046 -1.064 1.00 93.69 407 GLU A N 1
ATOM 3102 C CA . GLU A 1 407 ? -19.789 -0.127 -1.533 1.00 93.69 407 GLU A CA 1
ATOM 3103 C C . GLU A 1 407 ? -20.263 -1.577 -1.352 1.00 93.69 407 GLU A C 1
ATOM 3105 O O . GLU A 1 407 ? -21.373 -1.815 -0.879 1.00 93.69 407 GLU A O 1
ATOM 3110 N N . THR A 1 408 ? -19.411 -2.557 -1.677 1.00 93.31 408 THR A N 1
ATOM 3111 C CA . THR A 1 408 ? -19.726 -3.984 -1.471 1.00 93.31 408 THR A CA 1
ATOM 3112 C C . THR A 1 408 ? -19.761 -4.377 0.009 1.00 93.31 408 THR A C 1
ATOM 3114 O O . THR A 1 408 ? -20.526 -5.261 0.393 1.00 93.31 408 THR A O 1
ATOM 3117 N N . LEU A 1 409 ? -18.971 -3.701 0.848 1.00 92.25 409 LEU A N 1
ATOM 3118 C CA . LEU A 1 409 ? -18.946 -3.900 2.295 1.00 92.25 409 LEU A CA 1
ATOM 3119 C C . LEU A 1 409 ? -20.208 -3.332 2.967 1.00 92.25 409 LEU A C 1
ATOM 3121 O O . LEU A 1 409 ? -20.823 -4.001 3.795 1.00 92.25 409 LEU A O 1
ATOM 3125 N N . GLU A 1 410 ? -20.647 -2.136 2.561 1.00 89.81 410 GLU A N 1
ATOM 3126 C CA . GLU A 1 410 ? -21.887 -1.500 3.035 1.00 89.81 410 GLU A CA 1
ATOM 3127 C C . GLU A 1 410 ? -23.147 -2.309 2.674 1.00 89.81 410 GLU A C 1
ATOM 3129 O O . GLU A 1 410 ? -24.141 -2.251 3.395 1.00 89.81 410 GLU A O 1
ATOM 3134 N N . GLN A 1 411 ? -23.096 -3.115 1.608 1.00 90.75 411 GLN A N 1
ATOM 3135 C CA . GLN A 1 411 ? -24.161 -4.050 1.210 1.00 90.75 411 GLN A CA 1
ATOM 3136 C C . GLN A 1 411 ? -24.220 -5.329 2.073 1.00 90.75 411 GLN A C 1
ATOM 3138 O O . GLN A 1 411 ? -25.083 -6.177 1.853 1.00 90.75 411 GLN A O 1
ATOM 3143 N N . GLY A 1 412 ? -23.320 -5.493 3.051 1.00 83.75 412 GLY A N 1
ATOM 3144 C CA . GLY A 1 412 ? -23.304 -6.634 3.974 1.00 83.75 412 GLY A CA 1
ATOM 3145 C C . GLY A 1 412 ? -22.745 -7.936 3.389 1.00 83.75 412 GLY A C 1
ATOM 3146 O O . GLY A 1 412 ? -22.814 -8.979 4.047 1.00 83.75 412 GLY A O 1
ATOM 3147 N N . ALA A 1 413 ? -22.181 -7.893 2.178 1.00 80.06 413 ALA A N 1
ATOM 3148 C CA . ALA A 1 413 ? -21.484 -9.027 1.584 1.00 80.06 413 ALA A CA 1
ATOM 3149 C C . ALA A 1 413 ? -20.150 -9.316 2.308 1.00 80.06 413 ALA A C 1
ATOM 3151 O O . ALA A 1 413 ? -19.637 -8.497 3.069 1.00 80.06 413 ALA A O 1
ATOM 3152 N N . GLY A 1 414 ? -19.570 -10.490 2.041 1.00 78.81 414 GLY A N 1
ATOM 3153 C CA . GLY A 1 414 ? -18.235 -10.868 2.516 1.00 78.81 414 GLY A CA 1
ATOM 3154 C C . GLY A 1 414 ? -18.205 -11.785 3.742 1.00 78.81 414 GLY A C 1
ATOM 3155 O O . GLY A 1 414 ? -19.150 -11.862 4.534 1.00 78.81 414 GLY A O 1
ATOM 3156 N N . GLY A 1 415 ? -17.085 -12.501 3.876 1.00 86.19 415 GLY A N 1
ATOM 3157 C CA . GLY A 1 415 ? -16.829 -13.458 4.952 1.00 86.19 415 GLY A CA 1
ATOM 3158 C C . GLY A 1 415 ? -16.525 -12.824 6.323 1.00 86.19 415 GLY A C 1
ATOM 3159 O O . GLY A 1 415 ? -16.706 -11.620 6.527 1.00 86.19 415 GLY A O 1
ATOM 3160 N N . PRO A 1 416 ? -16.047 -13.621 7.299 1.00 88.44 416 PRO A N 1
ATOM 3161 C CA . PRO A 1 416 ? -15.724 -13.130 8.644 1.00 88.44 416 PRO A CA 1
ATOM 3162 C C . PRO A 1 416 ? -14.519 -12.174 8.670 1.00 88.44 416 PRO A C 1
ATOM 3164 O O . PRO A 1 416 ? -14.410 -11.359 9.589 1.00 88.44 416 PRO A O 1
ATOM 3167 N N . VAL A 1 417 ? -13.637 -12.265 7.666 1.00 95.44 417 VAL A N 1
ATOM 3168 C CA . VAL A 1 417 ? -12.476 -11.391 7.460 1.00 95.44 417 VAL A CA 1
ATOM 3169 C C . VAL A 1 417 ? -12.637 -10.647 6.133 1.00 95.44 417 VAL A C 1
ATOM 3171 O O . VAL A 1 417 ? -12.710 -11.264 5.070 1.00 95.44 417 VAL A O 1
ATOM 3174 N N . VAL A 1 418 ? -12.666 -9.320 6.200 1.00 96.81 418 VAL A N 1
ATOM 3175 C CA . VAL A 1 418 ? -12.758 -8.414 5.046 1.00 96.81 418 VAL A CA 1
ATOM 3176 C C . VAL A 1 418 ? -11.413 -7.730 4.826 1.00 96.81 418 VAL A C 1
ATOM 3178 O O . VAL A 1 418 ? -10.779 -7.288 5.784 1.00 96.81 418 VAL A O 1
ATOM 3181 N N . LEU A 1 419 ? -10.988 -7.611 3.569 1.00 97.81 419 LEU A N 1
ATOM 3182 C CA . LEU A 1 419 ? -9.752 -6.950 3.160 1.00 97.81 419 LEU A CA 1
ATOM 3183 C C . LEU A 1 419 ? -10.096 -5.667 2.381 1.00 97.81 419 LEU A C 1
ATOM 3185 O O . LEU A 1 419 ? -10.706 -5.738 1.315 1.00 97.81 419 LEU A O 1
ATOM 3189 N N . VAL A 1 420 ? -9.697 -4.498 2.894 1.00 97.75 420 VAL A N 1
ATOM 3190 C CA . VAL A 1 420 ? -9.953 -3.181 2.274 1.00 97.75 420 VAL A CA 1
ATOM 3191 C C . VAL A 1 420 ? -8.630 -2.516 1.895 1.00 97.75 420 VAL A C 1
ATOM 3193 O O . VAL A 1 420 ? -7.806 -2.195 2.753 1.00 97.75 420 VAL A O 1
ATOM 3196 N N . GLU A 1 421 ? -8.403 -2.298 0.602 1.00 97.44 421 GLU A N 1
ATOM 3197 C CA . GLU A 1 421 ? -7.141 -1.740 0.108 1.00 97.44 421 GLU A CA 1
ATOM 3198 C C . GLU A 1 421 ? -7.112 -0.205 0.031 1.00 97.44 421 GLU A C 1
ATOM 3200 O O . GLU A 1 421 ? -8.077 0.429 -0.384 1.00 97.44 421 GLU A O 1
ATOM 3205 N N . ASN A 1 422 ? -5.936 0.377 0.294 1.00 96.88 422 ASN A N 1
ATOM 3206 C CA . ASN A 1 422 ? -5.611 1.793 0.077 1.00 96.88 422 ASN A CA 1
ATOM 3207 C C . ASN A 1 422 ? -6.604 2.771 0.738 1.00 96.88 422 ASN A C 1
ATOM 3209 O O . ASN A 1 422 ? -7.080 3.706 0.089 1.00 96.88 422 ASN A O 1
ATOM 3213 N N . VAL A 1 423 ? -6.895 2.601 2.034 1.00 98.00 423 VAL A N 1
ATOM 3214 C CA . VAL A 1 423 ? -7.816 3.494 2.771 1.00 98.00 423 VAL A CA 1
ATOM 3215 C C . VAL A 1 423 ? -7.358 4.961 2.760 1.00 98.00 423 VAL A C 1
ATOM 3217 O O . VAL A 1 423 ? -8.188 5.866 2.759 1.00 98.00 423 VAL A O 1
ATOM 3220 N N . ASP A 1 424 ? -6.051 5.201 2.608 1.00 97.75 424 ASP A N 1
ATOM 3221 C CA . ASP A 1 424 ? -5.428 6.519 2.389 1.00 97.75 424 ASP A CA 1
ATOM 3222 C C . ASP A 1 424 ? -5.797 7.209 1.055 1.00 97.75 424 ASP A C 1
ATOM 3224 O O . ASP A 1 424 ? -5.412 8.353 0.812 1.00 97.75 424 ASP A O 1
ATOM 3228 N N . ARG A 1 425 ? -6.494 6.506 0.153 1.00 96.94 425 ARG A N 1
ATOM 3229 C CA . ARG A 1 425 ? -6.978 7.027 -1.138 1.00 96.94 425 ARG A CA 1
ATOM 3230 C C . ARG A 1 425 ? -8.490 7.215 -1.195 1.00 96.94 425 ARG A C 1
ATOM 3232 O O . ARG A 1 425 ? -8.980 7.760 -2.184 1.00 96.94 425 ARG A O 1
ATOM 3239 N N . LEU A 1 426 ? -9.217 6.754 -0.181 1.00 97.50 426 LEU A N 1
ATOM 3240 C CA . LEU A 1 426 ? -10.649 7.004 -0.059 1.00 97.50 426 LEU A CA 1
ATOM 3241 C C . LEU A 1 426 ? -10.894 8.509 0.137 1.00 97.50 426 LEU A C 1
ATOM 3243 O O . LEU A 1 426 ? -10.068 9.214 0.715 1.00 97.50 426 LEU A O 1
ATOM 3247 N N . SER A 1 427 ? -12.035 9.014 -0.340 1.00 97.44 427 SER A N 1
ATOM 3248 C CA . SER A 1 427 ? -12.453 10.379 -0.002 1.00 97.44 427 SER A CA 1
ATOM 3249 C C . SER A 1 427 ? -12.721 10.489 1.510 1.00 97.44 427 SER A C 1
ATOM 3251 O O . SER A 1 427 ? -13.062 9.480 2.130 1.00 97.44 427 SER A O 1
ATOM 3253 N N . PRO A 1 428 ? -12.643 11.687 2.122 1.00 97.12 428 PRO A N 1
ATOM 3254 C CA . PRO A 1 428 ? -12.953 11.852 3.546 1.00 97.12 428 PRO A CA 1
ATOM 3255 C C . PRO A 1 428 ? -14.349 11.327 3.925 1.00 97.12 428 PRO A C 1
ATOM 3257 O O . PRO A 1 428 ? -14.517 10.694 4.959 1.00 97.12 428 PRO A O 1
ATOM 3260 N N . GLU A 1 429 ? -15.334 11.502 3.042 1.00 97.50 429 GLU A N 1
ATOM 3261 C CA . GLU A 1 429 ? -16.688 10.954 3.192 1.00 97.50 429 GLU A CA 1
ATOM 3262 C C . GLU A 1 429 ? -16.718 9.415 3.153 1.00 97.50 429 GLU A C 1
ATOM 3264 O O . GLU A 1 429 ? -17.449 8.788 3.914 1.00 97.50 429 GLU A O 1
ATOM 3269 N N . ALA A 1 430 ? -15.915 8.783 2.293 1.00 97.62 430 ALA A N 1
ATOM 3270 C CA . ALA A 1 430 ? -15.780 7.328 2.257 1.00 97.62 430 ALA A CA 1
ATOM 3271 C C . ALA A 1 430 ? -15.024 6.789 3.489 1.00 97.62 430 ALA A C 1
ATOM 3273 O O . ALA A 1 430 ? -15.373 5.728 4.002 1.00 97.62 430 ALA A O 1
ATOM 3274 N N . GLN A 1 431 ? -14.041 7.527 4.017 1.00 98.19 431 GLN A N 1
ATOM 3275 C CA . GLN A 1 431 ? -13.384 7.183 5.284 1.00 98.19 431 GLN A CA 1
ATOM 3276 C C . GLN A 1 431 ? -14.348 7.291 6.473 1.00 98.19 431 GLN A C 1
ATOM 3278 O O . GLN A 1 431 ? -14.336 6.414 7.333 1.00 98.19 431 GLN A O 1
ATOM 3283 N N . GLU A 1 432 ? -15.221 8.304 6.509 1.00 97.88 432 GLU A N 1
ATOM 3284 C CA . GLU A 1 432 ? -16.225 8.440 7.574 1.00 97.88 432 GLU A CA 1
ATOM 3285 C C . GLU A 1 432 ? -17.340 7.385 7.469 1.00 97.88 432 GLU A C 1
ATOM 3287 O O . GLU A 1 43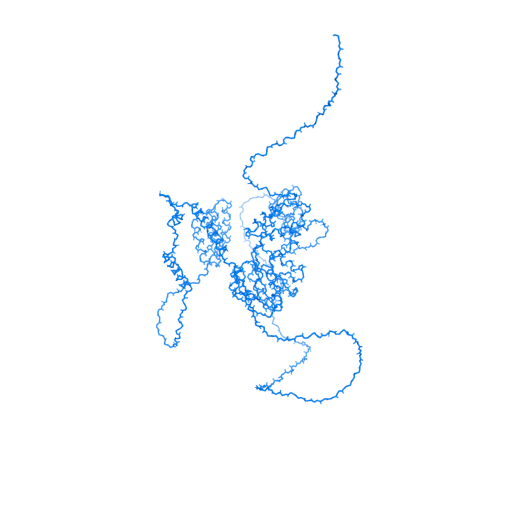2 ? -17.782 6.832 8.477 1.00 97.88 432 GLU A O 1
ATOM 3292 N N . ARG A 1 433 ? -17.746 7.010 6.249 1.00 97.44 433 ARG A N 1
ATOM 3293 C CA . ARG A 1 433 ? -18.644 5.865 6.028 1.00 97.44 433 ARG A CA 1
ATOM 3294 C C . ARG A 1 433 ? -18.021 4.544 6.480 1.00 97.44 433 ARG A C 1
ATOM 3296 O O . ARG A 1 433 ? -18.689 3.771 7.165 1.00 97.44 433 ARG A O 1
ATOM 3303 N N . LEU A 1 434 ? -16.737 4.318 6.189 1.00 97.81 434 LEU A N 1
ATOM 3304 C CA . LEU A 1 434 ? -15.992 3.163 6.700 1.00 97.81 434 LEU A CA 1
ATOM 3305 C C . LEU A 1 434 ? -15.911 3.188 8.236 1.00 97.81 434 LEU A C 1
ATOM 3307 O O . LEU A 1 434 ? -16.270 2.202 8.868 1.00 97.81 434 LEU A O 1
ATOM 3311 N N . SER A 1 435 ? -15.541 4.320 8.843 1.00 98.00 435 SER A N 1
ATOM 3312 C CA . SER A 1 435 ? -15.582 4.557 10.299 1.00 98.00 435 SER A CA 1
ATOM 3313 C C . SER A 1 435 ? -16.950 4.190 10.901 1.00 98.00 435 SER A C 1
ATOM 3315 O O . SER A 1 435 ? -17.033 3.390 11.836 1.00 98.00 435 SER A O 1
ATOM 3317 N N . SER A 1 436 ? -18.039 4.670 10.298 1.00 97.19 436 SER A N 1
ATOM 3318 C CA . SER A 1 436 ? -19.420 4.388 10.715 1.00 97.19 436 SER A CA 1
ATOM 3319 C C . SER A 1 436 ? -19.857 2.934 10.479 1.00 97.19 436 SER A C 1
ATOM 3321 O O . SER A 1 436 ? -20.732 2.424 11.179 1.00 97.19 436 SER A O 1
ATOM 3323 N N . PHE A 1 437 ? -19.300 2.241 9.485 1.00 96.38 437 PHE A N 1
ATOM 3324 C CA . PHE A 1 437 ? -19.499 0.802 9.287 1.00 96.38 437 PHE A CA 1
ATOM 3325 C C . PHE A 1 437 ? -18.782 -0.003 10.381 1.00 96.38 437 PHE A C 1
ATOM 3327 O O . PHE A 1 437 ? -19.388 -0.867 11.012 1.00 96.38 437 PHE A O 1
ATOM 3334 N N . LEU A 1 438 ? -17.516 0.318 10.658 1.00 96.56 438 LEU A N 1
ATOM 3335 C CA . LEU A 1 438 ? -16.704 -0.365 11.664 1.00 96.56 438 LEU A CA 1
ATOM 3336 C C . LEU A 1 438 ? -17.276 -0.201 13.083 1.00 96.56 438 LEU A C 1
ATOM 3338 O O . LEU A 1 438 ? -17.242 -1.164 13.852 1.00 96.56 438 LEU A O 1
ATOM 3342 N N . ALA A 1 439 ? -17.875 0.948 13.402 1.00 96.56 439 ALA A N 1
ATOM 3343 C CA . ALA A 1 439 ? -18.574 1.165 14.669 1.00 96.56 439 ALA A CA 1
ATOM 3344 C C . ALA A 1 439 ? -19.870 0.334 14.800 1.00 96.56 439 ALA A C 1
ATOM 3346 O O . ALA A 1 439 ? -20.211 -0.108 15.895 1.00 96.56 439 ALA A O 1
ATOM 3347 N N . ARG A 1 440 ? -20.588 0.092 13.690 1.00 96.06 440 ARG A N 1
ATOM 3348 C CA . ARG A 1 440 ? -21.839 -0.696 13.664 1.00 96.06 440 ARG A CA 1
ATOM 3349 C C . ARG A 1 440 ? -21.628 -2.212 13.653 1.00 96.06 440 ARG A C 1
ATOM 3351 O O . ARG A 1 440 ? -22.541 -2.933 14.041 1.00 96.06 440 ARG A O 1
ATOM 3358 N N . HIS A 1 441 ? -20.456 -2.681 13.221 1.00 95.12 441 HIS A N 1
ATOM 3359 C CA . HIS A 1 441 ? -20.143 -4.105 13.034 1.00 95.12 441 HIS A CA 1
ATOM 3360 C C . HIS A 1 441 ? -18.907 -4.559 13.835 1.00 95.12 441 HIS A C 1
ATOM 3362 O O . HIS A 1 441 ? -17.928 -5.029 13.235 1.00 95.12 441 HIS A O 1
ATOM 3368 N N . PRO A 1 442 ? -18.881 -4.384 15.175 1.00 94.94 442 PRO A N 1
ATOM 3369 C CA . PRO A 1 442 ? -17.714 -4.678 16.017 1.00 94.94 442 PRO A CA 1
ATOM 3370 C C . PRO A 1 442 ? -17.242 -6.142 15.944 1.00 94.94 442 PRO A C 1
ATOM 3372 O O . PRO A 1 442 ? -16.078 -6.427 16.214 1.00 94.94 442 PRO A O 1
ATOM 3375 N N . GLU A 1 443 ? -18.117 -7.067 15.545 1.00 93.88 443 GLU A N 1
ATOM 3376 C CA . GLU A 1 443 ? -17.846 -8.497 15.389 1.00 93.88 443 GLU A CA 1
ATOM 3377 C C . GLU A 1 443 ? -17.015 -8.853 14.144 1.00 93.88 443 GLU A C 1
ATOM 3379 O O . GLU A 1 443 ? -16.302 -9.861 14.141 1.00 93.88 443 GLU A O 1
ATOM 3384 N N . ARG A 1 444 ? -17.091 -8.046 13.075 1.00 94.06 444 ARG A N 1
ATOM 3385 C CA . ARG A 1 444 ? -16.387 -8.312 11.809 1.00 94.06 444 ARG A CA 1
ATOM 3386 C C . ARG A 1 444 ? -14.892 -8.085 11.973 1.00 94.06 444 ARG A C 1
ATOM 3388 O O . ARG A 1 444 ? -14.502 -7.051 12.501 1.00 94.06 444 ARG A O 1
ATOM 3395 N N . THR A 1 445 ? -14.044 -8.959 11.439 1.00 97.25 445 THR A N 1
ATOM 3396 C CA . THR A 1 445 ? -12.614 -8.653 11.296 1.00 97.25 445 THR A CA 1
ATOM 3397 C C . THR A 1 445 ? -12.388 -7.903 9.983 1.00 97.25 445 THR A C 1
ATOM 3399 O O . THR A 1 445 ? -12.792 -8.373 8.922 1.00 97.25 445 THR A O 1
ATOM 3402 N N . VAL A 1 446 ? -11.731 -6.744 10.037 1.00 97.75 446 VAL A N 1
ATOM 3403 C CA . VAL A 1 446 ? -11.409 -5.919 8.865 1.00 97.75 446 VAL A CA 1
ATOM 3404 C C . VAL A 1 446 ? -9.917 -5.589 8.866 1.00 97.75 446 VAL A C 1
ATOM 3406 O O . VAL A 1 446 ? -9.402 -4.961 9.796 1.00 97.75 446 VAL A O 1
ATOM 3409 N N . LEU A 1 447 ? -9.237 -6.027 7.805 1.00 98.25 447 LEU A N 1
ATOM 3410 C CA . LEU A 1 447 ? -7.833 -5.760 7.518 1.00 98.25 447 LEU A CA 1
ATOM 3411 C C . LEU A 1 447 ? -7.758 -4.650 6.463 1.00 98.25 447 LEU A C 1
ATOM 3413 O O . LEU A 1 447 ? -8.199 -4.822 5.328 1.00 98.25 447 LEU A O 1
ATOM 3417 N N . MET A 1 448 ? -7.217 -3.497 6.838 1.00 98.56 448 MET A N 1
ATOM 3418 C CA . MET A 1 448 ? -7.087 -2.320 5.976 1.00 98.56 448 MET A CA 1
ATOM 3419 C C . MET A 1 448 ? -5.644 -2.160 5.505 1.00 98.56 448 MET A C 1
ATOM 3421 O O . MET A 1 448 ? -4.725 -2.527 6.233 1.00 98.56 448 MET A O 1
ATOM 3425 N N . SER A 1 449 ? -5.411 -1.590 4.320 1.00 98.50 449 SER A N 1
ATOM 3426 C CA . SER A 1 449 ? -4.059 -1.239 3.862 1.00 98.50 449 SER A CA 1
ATOM 3427 C C . SER A 1 449 ? -3.906 0.259 3.597 1.00 98.50 449 SER A C 1
ATOM 3429 O O . SER A 1 449 ? -4.798 0.886 3.026 1.00 98.50 449 SER A O 1
ATOM 3431 N N . ALA A 1 450 ? -2.774 0.837 4.005 1.00 98.25 450 ALA A N 1
ATOM 3432 C CA . ALA A 1 450 ? -2.459 2.251 3.803 1.00 98.25 450 ALA A CA 1
ATOM 3433 C C . ALA A 1 450 ? -1.001 2.479 3.365 1.00 98.25 450 ALA A C 1
ATOM 3435 O O . ALA A 1 450 ? -0.087 1.700 3.663 1.00 98.25 450 ALA A O 1
ATOM 3436 N N . ARG A 1 451 ? -0.760 3.577 2.646 1.00 97.62 451 ARG A N 1
ATOM 3437 C CA . ARG A 1 451 ? 0.587 4.122 2.420 1.00 97.62 451 ARG A CA 1
ATOM 3438 C C . ARG A 1 451 ? 1.078 4.858 3.667 1.00 97.62 451 ARG A C 1
ATOM 3440 O O . ARG A 1 451 ? 0.351 5.662 4.235 1.00 97.62 451 ARG A O 1
ATOM 3447 N N . GLY A 1 452 ? 2.328 4.617 4.053 1.00 96.69 452 GLY A N 1
ATOM 3448 C CA . GLY A 1 452 ? 2.932 5.269 5.213 1.00 96.69 452 GLY A CA 1
ATOM 3449 C C . GLY A 1 452 ? 4.233 4.610 5.662 1.00 96.69 452 GLY A C 1
ATOM 3450 O O . GLY A 1 452 ? 4.744 3.720 4.986 1.00 96.69 452 GLY A O 1
ATOM 3451 N N . SER A 1 453 ? 4.746 5.026 6.813 1.00 96.19 453 SER A N 1
ATOM 3452 C CA . SER A 1 453 ? 5.833 4.367 7.539 1.00 96.19 453 SER A CA 1
ATOM 3453 C C . SER A 1 453 ? 5.576 4.531 9.031 1.00 96.19 453 SER A C 1
ATOM 3455 O O . SER A 1 453 ? 5.459 5.655 9.509 1.00 96.19 453 SER A O 1
ATOM 3457 N N . LEU A 1 454 ? 5.477 3.429 9.770 1.00 95.88 454 LEU A N 1
ATOM 3458 C CA . LEU A 1 454 ? 5.268 3.477 11.217 1.00 95.88 454 LEU A CA 1
ATOM 3459 C C . LEU A 1 454 ? 6.609 3.635 11.938 1.00 95.88 454 LEU A C 1
ATOM 3461 O O . LEU A 1 454 ? 7.608 3.043 11.532 1.00 95.88 454 LEU A O 1
ATOM 3465 N N . GLY A 1 455 ? 6.619 4.428 13.009 1.00 92.31 455 GLY A N 1
ATOM 3466 C CA . GLY A 1 455 ? 7.723 4.450 13.967 1.00 92.31 455 GLY A CA 1
ATOM 3467 C C . GLY A 1 455 ? 7.669 3.256 14.925 1.00 92.31 455 GLY A C 1
ATOM 3468 O O . GLY A 1 455 ? 6.685 2.514 14.958 1.00 92.31 455 GLY A O 1
ATOM 3469 N N . ALA A 1 456 ? 8.714 3.094 15.738 1.00 92.19 456 ALA A N 1
ATOM 3470 C CA . ALA A 1 456 ? 8.741 2.068 16.776 1.00 92.19 456 ALA A CA 1
ATOM 3471 C C . ALA A 1 456 ? 7.604 2.281 17.805 1.00 92.19 456 ALA A C 1
ATOM 3473 O O . ALA A 1 456 ? 7.376 3.419 18.239 1.00 92.19 456 ALA A O 1
ATOM 3474 N N . PRO A 1 457 ? 6.890 1.218 18.218 1.00 93.31 457 PRO A N 1
ATOM 3475 C CA . PRO A 1 457 ? 5.837 1.318 19.218 1.00 93.31 457 PRO A CA 1
ATOM 3476 C C . PRO A 1 457 ? 6.418 1.628 20.599 1.00 93.31 457 PRO A C 1
ATOM 3478 O O . PRO A 1 457 ? 7.410 1.037 21.017 1.00 93.31 457 PRO A O 1
ATOM 3481 N N . LYS A 1 458 ? 5.771 2.547 21.324 1.00 93.62 458 LYS A N 1
ATOM 3482 C CA . LYS A 1 458 ? 6.129 2.891 22.713 1.00 93.62 458 LYS A CA 1
ATOM 3483 C C . LYS A 1 458 ? 5.373 2.062 23.755 1.00 93.62 458 LYS A C 1
ATOM 3485 O O . LYS A 1 458 ? 5.719 2.113 24.929 1.00 93.62 458 LYS A O 1
ATOM 3490 N N . LEU A 1 459 ? 4.326 1.348 23.339 1.00 93.88 459 LEU A N 1
ATOM 3491 C CA . LEU A 1 459 ? 3.452 0.562 24.203 1.00 93.88 459 LEU A CA 1
ATOM 3492 C C . LEU A 1 459 ? 3.348 -0.869 23.670 1.00 93.88 459 LEU A C 1
ATOM 3494 O O . LEU A 1 459 ? 3.226 -1.087 22.463 1.00 93.88 459 LEU A O 1
ATOM 3498 N N . LEU A 1 460 ? 3.360 -1.830 24.587 1.00 95.31 460 LEU A N 1
ATOM 3499 C CA . LEU A 1 460 ? 3.142 -3.249 24.328 1.00 95.31 460 LEU A CA 1
ATOM 3500 C C . LEU A 1 460 ? 2.028 -3.720 25.266 1.00 95.31 460 LEU A C 1
ATOM 3502 O O . LEU A 1 460 ? 2.139 -3.571 26.481 1.00 95.31 460 LEU A O 1
ATOM 3506 N N . LEU A 1 461 ? 0.957 -4.280 24.709 1.00 92.44 461 LEU A N 1
ATOM 3507 C CA . LEU A 1 461 ? -0.019 -5.051 25.474 1.00 92.44 461 LEU A CA 1
ATOM 3508 C C . LEU A 1 461 ? 0.526 -6.464 25.661 1.00 92.44 461 LEU A C 1
ATOM 3510 O O . LEU A 1 461 ? 1.072 -7.035 24.717 1.00 92.44 461 LEU A O 1
ATOM 3514 N N . GLN A 1 462 ? 0.347 -7.034 26.849 1.00 93.69 462 GLN A N 1
ATOM 3515 C CA . GLN A 1 462 ? 0.729 -8.407 27.167 1.00 93.69 462 GLN A CA 1
ATOM 3516 C C . GLN A 1 462 ? -0.516 -9.188 27.595 1.00 93.69 462 GLN A C 1
ATOM 3518 O O . GLN A 1 462 ? -1.204 -8.796 28.535 1.00 93.69 462 GLN A O 1
ATOM 3523 N N . GLY A 1 463 ? -0.809 -10.280 26.890 1.00 89.50 463 GLY A N 1
ATOM 3524 C CA . GLY A 1 463 ? -1.860 -11.239 27.224 1.00 89.50 463 GLY A CA 1
ATOM 3525 C C . GLY A 1 463 ? -1.311 -12.665 27.289 1.00 89.50 463 GLY A C 1
ATOM 3526 O O . GLY A 1 463 ? -0.123 -12.891 27.060 1.00 89.50 463 GLY A O 1
ATOM 3527 N N . ALA A 1 464 ? -2.183 -13.634 27.584 1.00 88.12 464 ALA A N 1
ATOM 3528 C CA . ALA A 1 464 ? -1.808 -15.052 27.646 1.00 88.12 464 ALA A CA 1
ATOM 3529 C C . ALA A 1 464 ? -1.248 -15.571 26.305 1.00 88.12 464 ALA A C 1
ATOM 3531 O O . ALA A 1 464 ? -0.227 -16.248 26.285 1.00 88.12 464 ALA A O 1
ATOM 3532 N N . GLU A 1 465 ? -1.853 -15.154 25.189 1.00 84.81 465 GLU A N 1
ATOM 3533 C CA . GLU A 1 465 ? -1.456 -15.522 23.818 1.00 84.81 465 GLU A CA 1
ATOM 3534 C C . GLU A 1 465 ? -0.293 -14.662 23.257 1.00 84.81 465 GLU A C 1
ATOM 3536 O O . GLU A 1 465 ? -0.035 -14.637 22.053 1.00 84.81 465 GLU A O 1
ATOM 3541 N N . GLY A 1 466 ? 0.413 -13.917 24.118 1.00 86.38 466 GLY A N 1
ATOM 3542 C CA . GLY A 1 466 ? 1.602 -13.134 23.768 1.00 86.38 466 GLY A CA 1
ATOM 3543 C C . GLY A 1 466 ? 1.405 -11.615 23.780 1.00 86.38 466 GLY A C 1
ATOM 3544 O O . GLY A 1 466 ? 0.479 -11.081 24.393 1.00 86.38 466 GLY A O 1
ATOM 3545 N N . SER A 1 467 ? 2.331 -10.898 23.131 1.00 89.62 467 SER A N 1
ATOM 3546 C CA . SER A 1 467 ? 2.376 -9.431 23.128 1.00 89.62 467 SER A CA 1
ATOM 3547 C C . SER A 1 467 ? 1.987 -8.801 21.788 1.00 89.62 467 SER A C 1
ATOM 3549 O O . SER A 1 467 ? 2.338 -9.316 20.719 1.00 89.62 467 SER A O 1
ATOM 3551 N N . LEU A 1 468 ? 1.293 -7.657 21.861 1.00 94.31 468 LEU A N 1
ATOM 3552 C CA . LEU A 1 468 ? 0.881 -6.833 20.720 1.00 94.31 468 LEU A CA 1
ATOM 3553 C C . LEU A 1 468 ? 1.368 -5.379 20.873 1.00 94.31 468 LEU A C 1
ATOM 3555 O O . LEU A 1 468 ? 1.148 -4.775 21.925 1.00 94.31 468 LEU A O 1
ATOM 3559 N N . PRO A 1 469 ? 1.988 -4.779 19.842 1.00 95.69 469 PRO A N 1
ATOM 3560 C CA . PRO A 1 469 ? 2.381 -3.377 19.856 1.00 95.69 469 PRO A CA 1
ATOM 3561 C C . PRO A 1 469 ? 1.181 -2.448 19.678 1.00 95.69 469 PRO A C 1
ATOM 3563 O O . PRO A 1 469 ? 0.338 -2.657 18.809 1.00 95.69 469 PRO A O 1
ATOM 3566 N N . VAL A 1 470 ? 1.148 -1.375 20.468 1.00 94.56 470 VAL A N 1
ATOM 3567 C CA . VAL A 1 470 ? 0.136 -0.319 20.375 1.00 94.56 470 VAL A CA 1
ATOM 3568 C C . VAL A 1 470 ? 0.802 1.004 20.019 1.00 94.56 470 VAL A C 1
ATOM 3570 O O . VAL A 1 470 ? 1.803 1.420 20.610 1.00 94.56 470 VAL A O 1
ATOM 3573 N N . LEU A 1 471 ? 0.215 1.678 19.035 1.00 96.38 471 LEU A N 1
ATOM 3574 C CA . LEU A 1 471 ? 0.561 3.033 18.628 1.00 96.38 471 LEU A CA 1
ATOM 3575 C C . LEU A 1 471 ? -0.547 3.982 19.079 1.00 96.38 471 LEU A C 1
ATOM 3577 O O . LEU A 1 471 ? -1.723 3.635 19.039 1.00 96.38 471 LEU A O 1
ATOM 3581 N N . SER A 1 472 ? -0.176 5.195 19.487 1.00 96.81 472 SER A N 1
ATOM 3582 C CA . SER A 1 472 ? -1.162 6.246 19.734 1.00 96.81 472 SER A CA 1
ATOM 3583 C C . SER A 1 472 ? -1.797 6.701 18.417 1.00 96.81 472 SER A C 1
ATOM 3585 O O . SER A 1 472 ? -1.148 6.664 17.369 1.00 96.81 472 SER A O 1
ATOM 3587 N N . THR A 1 473 ? -3.026 7.221 18.464 1.00 97.38 473 THR A N 1
ATOM 3588 C CA . THR A 1 473 ? -3.713 7.800 17.294 1.00 97.38 473 THR A CA 1
ATOM 3589 C C . THR A 1 473 ? -2.850 8.842 16.578 1.00 97.38 473 THR A C 1
ATOM 3591 O O . THR A 1 473 ? -2.810 8.885 15.351 1.00 97.38 473 THR A O 1
ATOM 3594 N N . ARG A 1 474 ? -2.074 9.631 17.338 1.00 96.81 474 ARG A N 1
ATOM 3595 C CA . ARG A 1 474 ? -1.084 10.571 16.796 1.00 96.81 474 ARG A CA 1
ATOM 3596 C C . ARG A 1 474 ? 0.014 9.862 15.995 1.00 96.81 474 ARG A C 1
ATOM 3598 O O . ARG A 1 474 ? 0.254 10.248 14.857 1.00 96.81 474 ARG A O 1
ATOM 3605 N N . ALA A 1 475 ? 0.642 8.824 16.552 1.00 97.25 475 ALA A N 1
ATOM 3606 C CA . ALA A 1 475 ? 1.691 8.069 15.864 1.00 97.25 475 ALA A CA 1
ATOM 3607 C C . ALA A 1 475 ? 1.159 7.321 14.625 1.00 97.25 475 ALA A C 1
ATOM 3609 O O . ALA A 1 475 ? 1.861 7.222 13.619 1.00 97.25 475 ALA A O 1
ATOM 3610 N N . LEU A 1 476 ? -0.091 6.845 14.667 1.00 97.94 476 LEU A N 1
ATOM 3611 C CA . LEU A 1 476 ? -0.783 6.298 13.497 1.00 97.94 476 LEU A CA 1
ATOM 3612 C C . LEU A 1 476 ? -0.998 7.372 12.422 1.00 97.94 476 LEU A C 1
ATOM 3614 O O . LEU A 1 476 ? -0.641 7.143 11.269 1.00 97.94 476 LEU A O 1
ATOM 3618 N N . SER A 1 477 ? -1.524 8.543 12.797 1.00 97.81 477 SER A N 1
ATOM 3619 C CA . SER A 1 477 ? -1.802 9.660 11.881 1.00 97.81 477 SER A CA 1
ATOM 3620 C C . SER A 1 477 ? -0.530 10.179 11.214 1.00 97.81 477 SER A C 1
ATOM 3622 O O . SER A 1 477 ? -0.470 10.269 9.989 1.00 97.81 477 SER A O 1
ATOM 3624 N N . GLU A 1 478 ? 0.520 10.440 11.998 1.00 97.31 478 GLU A N 1
ATOM 3625 C CA . GLU A 1 478 ? 1.846 10.817 11.496 1.00 97.31 478 GLU A CA 1
ATOM 3626 C C . GLU A 1 478 ? 2.408 9.722 10.569 1.00 97.31 478 GLU A C 1
ATOM 3628 O O . GLU A 1 478 ? 2.863 10.020 9.461 1.00 97.31 478 GLU A O 1
ATOM 3633 N N . GLY A 1 479 ? 2.289 8.449 10.963 1.00 97.12 479 GLY A N 1
ATOM 3634 C CA . GLY A 1 479 ? 2.769 7.304 10.190 1.00 97.12 479 GLY A CA 1
ATOM 3635 C C . GLY A 1 479 ? 2.065 7.101 8.844 1.00 97.12 479 GLY A C 1
ATOM 3636 O O . GLY A 1 479 ? 2.712 6.689 7.881 1.00 97.12 479 GLY A O 1
ATOM 3637 N N . VAL A 1 480 ? 0.775 7.440 8.727 1.00 97.75 480 VAL A N 1
ATOM 3638 C CA . VAL A 1 480 ? 0.025 7.460 7.451 1.00 97.75 480 VAL A CA 1
ATOM 3639 C C . VAL A 1 480 ? -0.025 8.851 6.805 1.00 97.75 480 VAL A C 1
ATOM 3641 O O . VAL A 1 480 ? -0.871 9.112 5.951 1.00 97.75 480 VAL A O 1
ATOM 3644 N N . LEU A 1 481 ? 0.884 9.761 7.173 1.00 96.50 481 LEU A N 1
ATOM 3645 C CA . LEU A 1 481 ? 1.020 11.099 6.577 1.00 96.50 481 LEU A CA 1
ATOM 3646 C C . LEU A 1 481 ? -0.270 11.947 6.642 1.00 96.50 481 LEU A C 1
ATOM 3648 O O . LEU A 1 481 ? -0.538 12.745 5.744 1.00 96.50 481 LEU A O 1
ATOM 3652 N N . ASN A 1 482 ? -1.078 11.758 7.689 1.00 97.06 482 ASN A N 1
ATOM 3653 C CA . ASN A 1 482 ? -2.386 12.390 7.913 1.00 97.06 482 ASN A CA 1
ATOM 3654 C C . ASN A 1 482 ? -3.395 12.181 6.762 1.00 97.06 482 ASN A C 1
ATOM 3656 O O . ASN A 1 482 ? -4.288 12.999 6.548 1.00 97.06 482 ASN A O 1
ATOM 3660 N N . SER A 1 483 ? -3.247 11.091 6.001 1.00 97.44 483 SER A N 1
ATOM 3661 C CA . SER A 1 483 ? -4.116 10.748 4.861 1.00 97.44 483 SER A CA 1
ATOM 3662 C C . SER A 1 483 ? -5.372 9.951 5.235 1.00 97.44 483 SER A C 1
ATOM 3664 O O . SER A 1 483 ? -6.243 9.750 4.390 1.00 97.44 483 SER A O 1
ATOM 3666 N N . VAL A 1 484 ? -5.470 9.496 6.487 1.00 98.06 484 VAL A N 1
ATOM 3667 C CA . VAL A 1 484 ? -6.596 8.730 7.034 1.00 98.06 484 VAL A CA 1
ATOM 3668 C C . VAL A 1 484 ? -7.211 9.528 8.182 1.00 98.06 484 VAL A C 1
ATOM 3670 O O . VAL A 1 484 ? -6.478 10.052 9.021 1.00 98.06 484 VAL A O 1
ATOM 3673 N N . SER A 1 485 ? -8.540 9.639 8.209 1.00 98.06 485 SER A N 1
ATOM 3674 C CA . SER A 1 485 ? -9.276 10.384 9.234 1.00 98.06 485 SER A CA 1
ATOM 3675 C C . SER A 1 485 ? -9.013 9.864 10.651 1.00 98.06 485 SER A C 1
ATOM 3677 O O . SER A 1 485 ? -8.910 8.660 10.889 1.00 98.06 485 SER A O 1
ATOM 3679 N N . VAL A 1 486 ? -8.959 10.788 11.617 1.00 97.94 486 VAL A N 1
ATOM 3680 C CA . VAL A 1 486 ? -8.730 10.470 13.037 1.00 97.94 486 VAL A CA 1
ATOM 3681 C C . VAL A 1 486 ? -9.787 9.486 13.557 1.00 97.94 486 VAL A C 1
ATOM 3683 O O . VAL A 1 486 ? -9.410 8.468 14.126 1.00 97.94 486 VAL A O 1
ATOM 3686 N N . SER A 1 487 ? -11.072 9.696 13.242 1.00 97.62 487 SER A N 1
ATOM 3687 C CA . SER A 1 487 ? -12.194 8.818 13.629 1.00 97.62 487 SER A CA 1
ATOM 3688 C C . SER A 1 487 ? -12.044 7.362 13.159 1.00 97.62 487 SER A C 1
ATOM 3690 O O . SER A 1 487 ? -12.542 6.436 13.800 1.00 97.62 487 SER A O 1
ATOM 3692 N N . LEU A 1 488 ? -11.363 7.140 12.026 1.00 98.25 488 LEU A N 1
ATOM 3693 C CA . LEU A 1 488 ? -11.056 5.801 11.520 1.00 98.25 488 LEU A CA 1
ATOM 3694 C C . LEU A 1 488 ? -9.804 5.222 12.200 1.00 98.25 488 LEU A C 1
ATOM 369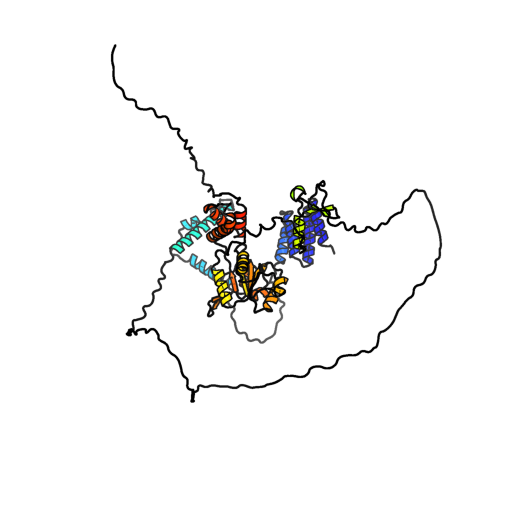6 O O . LEU A 1 488 ? -9.765 4.029 12.493 1.00 98.25 488 LEU A O 1
ATOM 3700 N N . LEU A 1 489 ? -8.799 6.057 12.489 1.00 98.19 489 LEU A N 1
ATOM 3701 C CA . LEU A 1 489 ? -7.578 5.652 13.194 1.00 98.19 489 LEU A CA 1
ATOM 3702 C C . LEU A 1 489 ? -7.821 5.289 14.666 1.00 98.19 489 LEU A C 1
ATOM 3704 O O . LEU A 1 489 ? -7.191 4.360 15.162 1.00 98.19 489 LEU A O 1
ATOM 3708 N N . GLU A 1 490 ? -8.755 5.955 15.346 1.00 97.69 490 GLU A N 1
ATOM 3709 C CA . GLU A 1 490 ? -9.160 5.649 16.731 1.00 97.69 490 GLU A CA 1
ATOM 3710 C C . GLU A 1 490 ? -9.786 4.256 16.885 1.00 97.69 490 GLU A C 1
ATOM 3712 O O . GLU A 1 490 ? -9.768 3.683 17.972 1.00 97.69 490 GLU A O 1
ATOM 3717 N N . GLN A 1 491 ? -10.299 3.679 15.795 1.00 97.81 491 GLN A N 1
ATOM 3718 C CA . GLN A 1 491 ? -10.856 2.326 15.781 1.00 97.81 491 GLN A CA 1
ATOM 3719 C C . GLN A 1 491 ? -9.807 1.241 15.488 1.00 97.81 491 GLN A C 1
ATOM 3721 O O . GLN A 1 491 ? -10.136 0.056 15.532 1.00 97.81 491 GLN A O 1
ATOM 3726 N N . ILE A 1 492 ? -8.557 1.600 15.173 1.00 97.88 492 ILE A N 1
ATOM 3727 C CA . ILE A 1 492 ? -7.494 0.637 14.864 1.00 97.88 492 ILE A CA 1
ATOM 3728 C C . ILE A 1 492 ? -6.930 0.041 16.156 1.00 97.88 492 ILE A C 1
ATOM 3730 O O . ILE A 1 492 ? -6.374 0.741 16.994 1.00 97.88 492 ILE A O 1
ATOM 3734 N N . GLN A 1 493 ? -7.025 -1.282 16.287 1.00 96.94 493 GLN A N 1
ATOM 3735 C CA . GLN A 1 493 ? -6.510 -2.028 17.440 1.00 96.94 493 GLN A CA 1
ATOM 3736 C C . GLN A 1 493 ? -5.036 -2.409 17.273 1.00 96.94 493 GLN A C 1
ATOM 3738 O O . GLN A 1 493 ? -4.311 -2.527 18.256 1.00 96.94 493 GLN A O 1
ATOM 3743 N N . LEU A 1 494 ? -4.590 -2.609 16.029 1.00 97.25 494 LEU A N 1
ATOM 3744 C CA . LEU A 1 494 ? -3.207 -2.931 15.695 1.00 97.25 494 LEU A CA 1
ATOM 3745 C C . LEU A 1 494 ? -2.829 -2.332 14.342 1.00 97.25 494 LEU A C 1
ATOM 3747 O O . LEU A 1 494 ? -3.598 -2.416 13.384 1.00 97.25 494 LEU A O 1
ATOM 3751 N N . ALA A 1 495 ? -1.605 -1.821 14.231 1.00 97.81 495 ALA A N 1
ATOM 3752 C CA . ALA A 1 495 ? -1.008 -1.499 12.944 1.00 97.81 495 ALA A CA 1
ATOM 3753 C C . ALA A 1 495 ? 0.233 -2.363 12.685 1.00 97.81 495 ALA A C 1
ATOM 3755 O O . ALA A 1 495 ? 1.058 -2.568 13.573 1.00 97.81 495 ALA A O 1
ATOM 3756 N N . ILE A 1 496 ? 0.343 -2.877 11.462 1.00 97.94 496 ILE A N 1
ATOM 3757 C CA . ILE A 1 496 ? 1.392 -3.801 11.028 1.00 97.94 496 ILE A CA 1
ATOM 3758 C C . ILE A 1 496 ? 2.283 -3.071 10.016 1.00 97.94 496 ILE A C 1
ATOM 3760 O O . ILE A 1 496 ? 1.798 -2.733 8.930 1.00 97.94 496 ILE A O 1
ATOM 3764 N N . PRO A 1 497 ? 3.563 -2.807 10.335 1.00 97.56 497 PRO A N 1
ATOM 3765 C CA . PRO A 1 497 ? 4.494 -2.216 9.386 1.00 97.56 497 PRO A CA 1
ATOM 3766 C C . PRO A 1 497 ? 4.929 -3.244 8.332 1.00 97.56 497 PRO A C 1
ATOM 3768 O O . PRO A 1 497 ? 5.289 -4.370 8.665 1.00 97.56 497 PRO A O 1
ATOM 3771 N N . LEU A 1 498 ? 4.956 -2.836 7.061 1.00 96.81 498 LEU A N 1
ATOM 3772 C CA . LEU A 1 498 ? 5.716 -3.511 6.009 1.00 96.81 498 LEU A CA 1
ATOM 3773 C C . LEU A 1 498 ? 6.983 -2.724 5.695 1.00 96.81 498 LEU A C 1
ATOM 3775 O O . LEU A 1 498 ? 6.923 -1.537 5.356 1.00 96.81 498 LEU A O 1
ATOM 3779 N N . GLN A 1 499 ? 8.111 -3.418 5.749 1.00 93.62 499 GLN A N 1
ATOM 3780 C CA . GLN A 1 499 ? 9.429 -2.885 5.436 1.00 93.62 499 GLN A CA 1
ATOM 3781 C C . GLN A 1 499 ? 9.643 -2.840 3.911 1.00 93.62 499 GLN A C 1
ATOM 3783 O O . GLN A 1 499 ? 8.938 -3.500 3.142 1.00 93.62 499 GLN A O 1
ATOM 3788 N N . VAL A 1 500 ? 10.615 -2.054 3.442 1.00 93.06 500 VAL A N 1
ATOM 3789 C CA . VAL A 1 500 ? 11.067 -2.150 2.043 1.00 93.06 500 VAL A CA 1
ATOM 3790 C C . VAL A 1 500 ? 11.846 -3.460 1.893 1.00 93.06 500 VAL A C 1
ATOM 3792 O O . VAL A 1 500 ? 12.734 -3.685 2.713 1.00 93.06 500 VAL A O 1
ATOM 3795 N N . PRO A 1 501 ? 11.542 -4.317 0.898 1.00 95.19 501 PRO A N 1
ATOM 3796 C CA . PRO A 1 501 ? 12.272 -5.566 0.726 1.00 95.19 501 PRO A CA 1
ATOM 3797 C C . PRO A 1 501 ? 13.783 -5.357 0.576 1.00 95.19 501 PRO A C 1
ATOM 3799 O O . PRO A 1 501 ? 14.236 -4.374 -0.015 1.00 95.19 501 PRO A O 1
ATOM 3802 N N . THR A 1 502 ? 14.573 -6.294 1.090 1.00 95.00 502 THR A N 1
ATOM 3803 C CA . THR A 1 502 ? 16.032 -6.280 0.925 1.00 95.00 502 THR A CA 1
ATOM 3804 C C . THR A 1 502 ? 16.428 -6.579 -0.526 1.00 95.00 502 THR A C 1
ATOM 3806 O O . THR A 1 502 ? 15.621 -7.032 -1.340 1.00 95.00 502 THR A O 1
ATOM 3809 N N . ARG A 1 503 ? 17.705 -6.374 -0.884 1.00 95.94 503 ARG A N 1
ATOM 3810 C CA . ARG A 1 503 ? 18.228 -6.758 -2.211 1.00 95.94 503 ARG A CA 1
ATOM 3811 C C . ARG A 1 503 ? 18.006 -8.246 -2.509 1.00 95.94 503 ARG A C 1
ATOM 3813 O O . ARG A 1 503 ? 17.678 -8.589 -3.641 1.00 95.94 503 ARG A O 1
ATOM 3820 N N . GLU A 1 504 ? 18.185 -9.113 -1.516 1.00 95.56 504 GLU A N 1
ATOM 3821 C CA . GLU A 1 504 ? 18.026 -10.565 -1.664 1.00 95.56 504 GLU A CA 1
ATOM 3822 C C . GLU A 1 504 ? 16.552 -10.945 -1.837 1.00 95.56 504 GLU A C 1
ATOM 3824 O O . GLU A 1 504 ? 16.209 -11.702 -2.746 1.00 95.56 504 GLU A O 1
ATOM 3829 N N . GLU A 1 505 ? 15.665 -10.325 -1.057 1.00 95.88 505 GLU A N 1
ATOM 3830 C CA . GLU A 1 505 ? 14.218 -10.468 -1.219 1.00 95.88 505 GLU A CA 1
ATOM 3831 C C . GLU A 1 505 ? 13.757 -9.953 -2.589 1.00 95.88 505 GLU A C 1
ATOM 3833 O O . GLU A 1 505 ? 12.973 -10.622 -3.254 1.00 95.88 505 GLU A O 1
ATOM 3838 N N . PHE A 1 506 ? 14.282 -8.824 -3.083 1.00 96.62 506 PHE A N 1
ATOM 3839 C CA . PHE A 1 506 ? 13.991 -8.348 -4.439 1.00 96.62 506 PHE A CA 1
ATOM 3840 C C . PHE A 1 506 ? 14.509 -9.283 -5.532 1.00 96.62 506 PHE A C 1
ATOM 3842 O O . PHE A 1 506 ? 13.818 -9.447 -6.537 1.00 96.62 506 PHE A O 1
ATOM 3849 N N . MET A 1 507 ? 15.676 -9.915 -5.365 1.00 96.44 507 MET A N 1
ATOM 3850 C CA . MET A 1 507 ? 16.130 -10.953 -6.298 1.00 96.44 507 MET A CA 1
ATOM 3851 C C . MET A 1 507 ? 15.154 -12.131 -6.319 1.00 96.44 507 MET A C 1
ATOM 3853 O O . MET A 1 507 ? 14.822 -12.626 -7.392 1.00 96.44 507 MET A O 1
ATOM 3857 N N . GLU A 1 508 ? 14.645 -12.548 -5.162 1.00 95.81 508 GLU A N 1
ATOM 3858 C CA . GLU A 1 508 ? 13.697 -13.656 -5.073 1.00 95.81 508 GLU A CA 1
ATOM 3859 C C . GLU A 1 508 ? 12.302 -13.298 -5.622 1.00 95.81 508 GLU A C 1
ATOM 3861 O O . GLU A 1 508 ? 11.749 -14.044 -6.432 1.00 95.81 508 GLU A O 1
ATOM 3866 N N . ILE A 1 509 ? 11.783 -12.098 -5.329 1.00 95.38 509 ILE A N 1
ATOM 3867 C CA . ILE A 1 509 ? 10.589 -11.536 -5.991 1.00 95.38 509 ILE A CA 1
ATOM 3868 C C . ILE A 1 509 ? 10.785 -11.538 -7.511 1.00 95.38 509 ILE A C 1
ATOM 3870 O O . ILE A 1 509 ? 9.885 -11.926 -8.258 1.00 95.38 509 ILE A O 1
ATOM 3874 N N . ALA A 1 510 ? 11.966 -11.138 -7.988 1.00 95.38 510 ALA A N 1
ATOM 3875 C CA . ALA A 1 510 ? 12.276 -11.118 -9.408 1.00 95.38 510 ALA A CA 1
ATOM 3876 C C . ALA A 1 510 ? 12.262 -12.524 -10.024 1.00 95.38 510 ALA A C 1
ATOM 3878 O O . ALA A 1 510 ? 11.674 -12.695 -11.090 1.00 95.38 510 ALA A O 1
ATOM 3879 N N . ARG A 1 511 ? 12.825 -13.543 -9.355 1.00 94.94 511 ARG A N 1
ATOM 3880 C CA . ARG A 1 511 ? 12.738 -14.945 -9.810 1.00 94.94 511 ARG A CA 1
ATOM 3881 C C . ARG A 1 511 ? 11.289 -15.414 -9.914 1.00 94.94 511 ARG A C 1
ATOM 3883 O O . ARG A 1 511 ? 10.916 -15.977 -10.941 1.00 94.94 511 ARG A O 1
ATOM 3890 N N . GLN A 1 512 ? 10.456 -15.125 -8.915 1.00 93.88 512 GLN A N 1
ATOM 3891 C CA . GLN A 1 512 ? 9.040 -15.518 -8.914 1.00 93.88 512 GLN A CA 1
ATOM 3892 C C . GLN A 1 512 ? 8.241 -14.831 -10.035 1.00 93.88 512 GLN A C 1
ATOM 3894 O O . GLN A 1 512 ? 7.471 -15.489 -10.735 1.00 93.88 512 GLN A O 1
ATOM 3899 N N . LEU A 1 513 ? 8.476 -13.536 -10.277 1.00 92.44 513 LEU A N 1
ATOM 3900 C CA . LEU A 1 513 ? 7.880 -12.787 -11.395 1.00 92.44 513 LEU A CA 1
ATOM 3901 C C . LEU A 1 513 ? 8.381 -13.259 -12.773 1.00 92.44 513 LEU A C 1
ATOM 3903 O O . LEU A 1 513 ? 7.660 -13.165 -13.767 1.00 92.44 513 LEU A O 1
ATOM 3907 N N . LEU A 1 514 ? 9.617 -13.759 -12.850 1.00 92.94 514 LEU A N 1
ATOM 3908 C CA . LEU A 1 514 ? 10.215 -14.287 -14.077 1.00 92.94 514 LEU A CA 1
ATOM 3909 C C . LEU A 1 514 ? 9.873 -15.755 -14.343 1.00 92.94 514 LEU A C 1
ATOM 3911 O O . LEU A 1 514 ? 9.974 -16.168 -15.495 1.00 92.94 514 LEU A O 1
ATOM 3915 N N . GLY A 1 515 ? 9.424 -16.527 -13.349 1.00 91.81 515 GLY A N 1
ATOM 3916 C CA . GLY A 1 515 ? 9.038 -17.937 -13.502 1.00 91.81 515 GLY A CA 1
ATOM 3917 C C . GLY A 1 515 ? 8.136 -18.205 -14.721 1.00 91.81 515 GLY A C 1
ATOM 3918 O O . GLY A 1 515 ? 8.502 -19.023 -15.566 1.00 91.81 515 GLY A O 1
ATOM 3919 N N . PRO A 1 516 ? 7.028 -17.458 -14.916 1.00 90.38 516 PRO A N 1
ATOM 3920 C CA . PRO A 1 516 ? 6.170 -17.576 -16.103 1.00 90.38 516 PRO A CA 1
ATOM 3921 C C . PRO A 1 516 ? 6.837 -17.208 -17.444 1.00 90.38 516 PRO A C 1
ATOM 3923 O O . PRO A 1 516 ? 6.303 -17.536 -18.503 1.00 90.38 516 PRO A O 1
ATOM 3926 N N . ARG A 1 517 ? 7.978 -16.503 -17.422 1.00 89.88 517 ARG A N 1
ATOM 3927 C CA . ARG A 1 517 ? 8.767 -16.085 -18.598 1.00 89.88 517 ARG A CA 1
ATOM 3928 C C . ARG A 1 517 ? 10.023 -16.940 -18.820 1.00 89.88 517 ARG A C 1
ATOM 3930 O O . ARG A 1 517 ? 10.609 -16.844 -19.895 1.00 89.88 517 ARG A O 1
ATOM 3937 N N . ALA A 1 518 ? 10.419 -17.777 -17.859 1.00 86.25 518 ALA A N 1
ATOM 3938 C CA . ALA A 1 518 ? 11.690 -18.508 -17.854 1.00 86.25 518 ALA A CA 1
ATOM 3939 C C . ALA A 1 518 ? 12.008 -19.318 -19.137 1.00 86.25 518 ALA A C 1
ATOM 3941 O O . ALA A 1 518 ? 13.171 -19.329 -19.536 1.00 86.25 518 ALA A O 1
ATOM 3942 N N . PRO A 1 519 ? 11.040 -19.936 -19.854 1.00 88.81 519 PRO A N 1
ATOM 3943 C CA . PRO A 1 519 ? 11.331 -20.626 -21.119 1.00 88.81 519 PRO A CA 1
ATOM 3944 C C . PRO A 1 519 ? 11.793 -19.709 -22.265 1.00 88.81 519 PRO A C 1
ATOM 3946 O O . PRO A 1 519 ? 12.374 -20.194 -23.232 1.00 88.81 519 PRO A O 1
ATOM 3949 N N . LEU A 1 520 ? 11.505 -18.404 -22.183 1.00 90.69 520 LEU A N 1
ATOM 3950 C CA . LEU A 1 520 ? 11.798 -17.398 -23.215 1.00 90.69 520 LEU A CA 1
ATOM 3951 C C . LEU A 1 520 ? 12.812 -16.342 -22.748 1.00 90.69 520 LEU A C 1
ATOM 3953 O O . LEU A 1 520 ? 13.255 -15.518 -23.548 1.00 90.69 520 LEU A O 1
ATOM 3957 N N . LEU A 1 521 ? 13.161 -16.328 -21.460 1.00 94.06 521 LEU A N 1
ATOM 3958 C CA . LEU A 1 521 ? 13.998 -15.305 -20.845 1.00 94.06 521 LEU A CA 1
ATOM 3959 C C . LEU A 1 521 ? 14.950 -15.919 -19.816 1.00 94.06 521 LEU A C 1
ATOM 3961 O O . LEU A 1 521 ? 14.515 -16.390 -18.768 1.00 94.06 521 LEU A O 1
ATOM 3965 N N . ALA A 1 522 ? 16.250 -15.826 -20.093 1.00 94.00 522 ALA A N 1
ATOM 3966 C CA . ALA A 1 522 ? 17.315 -16.187 -19.166 1.00 94.00 522 ALA A CA 1
ATOM 3967 C C . ALA A 1 522 ? 18.099 -14.932 -18.751 1.00 94.00 522 ALA A C 1
ATOM 3969 O O . ALA A 1 522 ? 18.627 -14.212 -19.599 1.00 94.00 522 ALA A O 1
ATOM 3970 N N . LEU A 1 523 ? 18.199 -14.675 -17.445 1.00 95.25 523 LEU A N 1
ATOM 3971 C CA . LEU A 1 523 ? 19.027 -13.605 -16.876 1.00 95.25 523 LEU A CA 1
ATOM 3972 C C . LEU A 1 523 ? 20.172 -14.213 -16.069 1.00 95.25 523 LEU A C 1
ATOM 3974 O O . LEU A 1 523 ? 19.962 -15.198 -15.366 1.00 95.25 523 LEU A O 1
ATOM 3978 N N . SER A 1 524 ? 21.362 -13.612 -16.125 1.00 95.69 524 SER A N 1
ATOM 3979 C CA . SER A 1 524 ? 22.421 -13.934 -15.162 1.00 95.69 524 SER A CA 1
ATOM 3980 C C . SER A 1 524 ? 22.086 -13.377 -13.773 1.00 95.69 524 SER A C 1
ATOM 3982 O O . SER A 1 524 ? 21.503 -12.293 -13.667 1.00 95.69 524 SER A O 1
ATOM 3984 N N . ASP A 1 525 ? 22.502 -14.070 -12.706 1.00 95.56 525 ASP A N 1
ATOM 3985 C CA . ASP A 1 525 ? 22.295 -13.589 -11.331 1.00 95.56 525 ASP A CA 1
ATOM 3986 C C . ASP A 1 525 ? 22.913 -12.198 -11.109 1.00 95.56 525 ASP A C 1
ATOM 3988 O O . ASP A 1 525 ? 22.291 -11.372 -10.454 1.00 95.56 525 ASP A O 1
ATOM 3992 N N . ASP A 1 526 ? 24.059 -11.874 -11.726 1.00 96.00 526 ASP A N 1
ATOM 3993 C CA . ASP A 1 526 ? 24.661 -10.529 -11.656 1.00 96.00 526 ASP A CA 1
ATOM 3994 C C . ASP A 1 526 ? 23.728 -9.424 -12.182 1.00 96.00 526 ASP A C 1
ATOM 3996 O O . ASP A 1 526 ? 23.627 -8.345 -11.593 1.00 96.00 526 ASP A O 1
ATOM 4000 N N . LEU A 1 527 ? 23.027 -9.686 -13.292 1.00 96.38 527 LEU A N 1
ATOM 4001 C CA . LEU A 1 527 ? 22.073 -8.744 -13.878 1.00 96.38 527 LEU A CA 1
ATOM 4002 C C . LEU A 1 527 ? 20.817 -8.639 -13.009 1.00 96.38 527 LEU A C 1
ATOM 4004 O O . LEU A 1 527 ? 20.329 -7.536 -12.765 1.00 96.38 527 LEU A O 1
ATOM 4008 N N . LEU A 1 528 ? 20.331 -9.770 -12.492 1.00 96.75 528 LEU A N 1
ATOM 4009 C CA . LEU A 1 528 ? 19.204 -9.806 -11.562 1.00 96.75 528 LEU A CA 1
ATOM 4010 C C . LEU A 1 528 ? 19.518 -9.034 -10.269 1.00 96.75 528 LEU A C 1
ATOM 4012 O O . LEU A 1 528 ? 18.700 -8.248 -9.798 1.00 96.75 528 LEU A O 1
ATOM 4016 N N . ALA A 1 529 ? 20.727 -9.202 -9.735 1.00 97.00 529 ALA A N 1
ATOM 4017 C CA . ALA A 1 529 ? 21.202 -8.553 -8.523 1.00 97.00 529 ALA A CA 1
ATOM 4018 C C . ALA A 1 529 ? 21.459 -7.052 -8.712 1.00 97.00 529 ALA A C 1
ATOM 4020 O O . ALA A 1 529 ? 21.283 -6.289 -7.760 1.00 97.00 529 ALA A O 1
ATOM 4021 N N . ALA A 1 530 ? 21.853 -6.617 -9.913 1.00 96.88 530 ALA A N 1
ATOM 4022 C CA . ALA A 1 530 ? 21.927 -5.203 -10.276 1.00 96.88 530 ALA A CA 1
ATOM 4023 C C . ALA A 1 530 ? 20.523 -4.578 -10.372 1.00 96.88 530 ALA A C 1
ATOM 4025 O O . ALA A 1 530 ? 20.275 -3.544 -9.756 1.00 96.88 530 ALA A O 1
ATOM 4026 N N . ILE A 1 531 ? 19.579 -5.248 -11.046 1.00 97.56 531 ILE A N 1
ATOM 4027 C CA . ILE A 1 531 ? 18.168 -4.825 -11.129 1.00 97.56 531 ILE A CA 1
ATOM 4028 C C . ILE A 1 531 ? 17.533 -4.722 -9.730 1.00 97.56 531 ILE A C 1
ATOM 4030 O O . ILE A 1 531 ? 16.863 -3.737 -9.427 1.00 97.56 531 ILE A O 1
ATOM 4034 N N . ALA A 1 532 ? 17.777 -5.704 -8.858 1.00 97.25 532 ALA A N 1
ATOM 4035 C CA . ALA A 1 532 ? 17.308 -5.695 -7.474 1.00 97.25 532 ALA A CA 1
ATOM 4036 C C . ALA A 1 532 ? 17.935 -4.564 -6.636 1.00 97.25 532 ALA A C 1
ATOM 4038 O O . ALA A 1 532 ? 17.259 -3.988 -5.787 1.00 97.25 532 ALA A O 1
ATOM 4039 N N . SER A 1 533 ? 19.200 -4.208 -6.893 1.00 96.44 533 SER A N 1
ATOM 4040 C CA . SER A 1 533 ? 19.866 -3.084 -6.214 1.00 96.44 533 SER A CA 1
ATOM 4041 C C . SER A 1 533 ? 19.249 -1.740 -6.609 1.00 96.44 533 SER A C 1
ATOM 4043 O O . SER A 1 533 ? 18.967 -0.919 -5.741 1.00 96.44 533 SER A O 1
ATOM 4045 N N . GLU A 1 534 ? 18.974 -1.537 -7.901 1.00 96.75 534 GLU A N 1
ATOM 4046 C CA . GLU A 1 534 ? 18.296 -0.333 -8.403 1.00 96.75 534 GLU A CA 1
ATOM 4047 C C . GLU A 1 534 ? 16.873 -0.211 -7.826 1.00 96.75 534 GLU A C 1
ATOM 4049 O O . GLU A 1 534 ? 16.452 0.857 -7.381 1.00 96.75 534 GLU A O 1
ATOM 4054 N N . ALA A 1 535 ? 16.140 -1.329 -7.754 1.00 96.25 535 ALA A N 1
ATOM 4055 C CA . ALA A 1 535 ? 14.816 -1.369 -7.139 1.00 96.25 535 ALA A CA 1
ATOM 4056 C C . ALA A 1 535 ? 14.836 -1.040 -5.635 1.00 96.25 535 ALA A C 1
ATOM 4058 O O . ALA A 1 535 ? 13.913 -0.379 -5.162 1.00 96.25 535 ALA A O 1
ATOM 4059 N N . ALA A 1 536 ? 15.876 -1.453 -4.901 1.00 94.19 536 ALA A N 1
ATOM 4060 C CA . ALA A 1 536 ? 16.023 -1.183 -3.469 1.00 94.19 536 ALA A CA 1
ATOM 4061 C C . ALA A 1 536 ? 16.317 0.292 -3.146 1.00 94.19 536 ALA A C 1
ATOM 4063 O O . ALA A 1 536 ? 15.865 0.794 -2.120 1.00 94.19 536 ALA A O 1
ATOM 4064 N N . VAL A 1 537 ? 17.039 0.999 -4.023 1.00 95.00 537 VAL A N 1
ATOM 4065 C CA . VAL A 1 537 ? 17.303 2.446 -3.879 1.00 95.00 537 VAL A CA 1
ATOM 4066 C C . VAL A 1 537 ? 16.114 3.288 -4.370 1.00 95.00 537 VAL A C 1
ATOM 4068 O O . VAL A 1 537 ? 15.913 4.418 -3.924 1.00 95.00 537 VAL A O 1
ATOM 4071 N N . SER A 1 538 ? 15.292 2.751 -5.276 1.00 94.38 538 SER A N 1
ATOM 4072 C CA . SER A 1 538 ? 14.147 3.466 -5.840 1.00 94.38 538 SER A CA 1
ATOM 4073 C C . SER A 1 538 ? 13.013 3.685 -4.822 1.00 94.38 538 SER A C 1
ATOM 4075 O O . SER A 1 538 ? 12.506 2.718 -4.249 1.00 94.38 538 SER A O 1
ATOM 4077 N N . PRO A 1 539 ? 12.453 4.909 -4.697 1.00 92.19 539 PRO A N 1
ATOM 4078 C CA . PRO A 1 539 ? 11.284 5.178 -3.847 1.00 92.19 539 PRO A CA 1
ATOM 4079 C C . PRO A 1 539 ? 9.995 4.485 -4.335 1.00 92.19 539 PRO A C 1
ATOM 4081 O O . PRO A 1 539 ? 8.943 4.593 -3.704 1.00 92.19 539 PRO A O 1
ATOM 4084 N N . ARG A 1 540 ? 10.047 3.798 -5.484 1.00 93.31 540 ARG A N 1
ATOM 4085 C CA . ARG A 1 540 ? 8.951 2.991 -6.037 1.00 93.31 540 ARG A CA 1
ATOM 4086 C C . ARG A 1 540 ? 9.060 1.503 -5.668 1.00 93.31 540 ARG A C 1
ATOM 4088 O O . ARG A 1 540 ? 8.098 0.770 -5.928 1.00 93.31 540 ARG A O 1
ATOM 4095 N N . ALA A 1 541 ? 10.188 1.075 -5.088 1.00 94.31 541 ALA A N 1
ATOM 4096 C CA . ALA A 1 541 ? 10.462 -0.283 -4.618 1.00 94.31 541 ALA A CA 1
ATOM 4097 C C . ALA A 1 541 ? 10.072 -1.353 -5.663 1.00 94.31 541 ALA A C 1
ATOM 4099 O O . ALA A 1 541 ? 10.487 -1.281 -6.824 1.00 94.31 541 ALA A O 1
ATOM 4100 N N . GLY A 1 542 ? 9.202 -2.306 -5.304 1.00 94.38 542 GLY A N 1
ATOM 4101 C CA . GLY A 1 542 ? 8.755 -3.383 -6.195 1.00 94.38 542 GLY A CA 1
ATOM 4102 C C . GLY A 1 542 ? 8.105 -2.926 -7.512 1.00 94.38 542 GLY A C 1
ATOM 4103 O O . GLY A 1 542 ? 8.117 -3.678 -8.485 1.00 94.38 542 GLY A O 1
ATOM 4104 N N . HIS A 1 543 ? 7.596 -1.690 -7.609 1.00 94.38 543 HIS A N 1
ATOM 4105 C CA . HIS A 1 543 ? 7.115 -1.160 -8.892 1.00 94.38 543 HIS A CA 1
ATOM 4106 C C . HIS A 1 543 ? 8.253 -0.802 -9.854 1.00 94.38 543 HIS A C 1
ATOM 4108 O O . HIS A 1 543 ? 8.051 -0.885 -11.066 1.00 94.38 543 HIS A O 1
ATOM 4114 N N . GLU A 1 544 ? 9.429 -0.404 -9.355 1.00 96.88 544 GLU A N 1
ATOM 4115 C CA . GLU A 1 544 ? 10.594 -0.213 -10.224 1.00 96.88 544 GLU A CA 1
ATOM 4116 C C . GLU A 1 544 ? 11.204 -1.557 -10.610 1.00 96.88 544 GLU A C 1
ATOM 4118 O O . GLU A 1 544 ? 11.556 -1.725 -11.772 1.00 96.88 544 GLU A O 1
ATOM 4123 N N . LEU A 1 545 ? 11.208 -2.549 -9.708 1.00 96.75 545 LEU A N 1
ATOM 4124 C CA . LEU A 1 545 ? 11.571 -3.924 -10.064 1.00 96.75 545 LEU A CA 1
ATOM 4125 C C . LEU A 1 545 ? 10.716 -4.439 -11.234 1.00 96.75 545 LEU A C 1
ATOM 4127 O O . LEU A 1 545 ? 11.253 -4.863 -12.256 1.00 96.75 545 LEU A O 1
ATOM 4131 N N . LEU A 1 546 ? 9.387 -4.329 -11.127 1.00 95.56 546 LEU A N 1
ATOM 4132 C CA . LEU A 1 546 ? 8.458 -4.680 -12.207 1.00 95.56 546 LEU A CA 1
ATOM 4133 C C . LEU A 1 546 ? 8.749 -3.905 -13.503 1.00 95.56 546 LEU A C 1
ATOM 4135 O O . LEU A 1 546 ? 8.757 -4.497 -14.581 1.00 95.56 546 LEU A O 1
ATOM 4139 N N . ALA A 1 547 ? 9.020 -2.598 -13.415 1.00 96.44 547 ALA A N 1
ATOM 4140 C CA . ALA A 1 547 ? 9.334 -1.775 -14.581 1.00 96.44 547 ALA A CA 1
ATOM 4141 C C . ALA A 1 547 ? 10.667 -2.169 -15.244 1.00 96.44 547 ALA A C 1
ATOM 4143 O O . ALA A 1 547 ? 10.744 -2.225 -16.469 1.00 96.44 547 ALA A O 1
ATOM 4144 N N . LEU A 1 548 ? 11.704 -2.476 -14.461 1.00 96.94 548 LEU A N 1
ATOM 4145 C CA . LEU A 1 548 ? 13.003 -2.945 -14.946 1.00 96.94 548 LEU A CA 1
ATOM 4146 C C . LEU A 1 548 ? 12.876 -4.312 -15.627 1.00 96.94 548 LEU A C 1
ATOM 4148 O O . LEU A 1 548 ? 13.306 -4.456 -16.768 1.00 96.94 548 LEU A O 1
ATOM 4152 N N . LEU A 1 549 ? 12.204 -5.279 -14.996 1.00 95.94 549 LEU A N 1
ATOM 4153 C CA . LEU A 1 549 ? 11.972 -6.611 -15.570 1.00 95.94 549 LEU A CA 1
ATOM 4154 C C . LEU A 1 549 ? 11.106 -6.572 -16.841 1.00 95.94 549 LEU A C 1
ATOM 4156 O O . LEU A 1 549 ? 11.324 -7.360 -17.765 1.00 95.94 549 LEU A O 1
ATOM 4160 N N . ALA A 1 550 ? 10.147 -5.645 -16.927 1.00 95.19 550 ALA A N 1
ATOM 4161 C CA . ALA A 1 550 ? 9.327 -5.439 -18.123 1.00 95.19 550 ALA A CA 1
ATOM 4162 C C . ALA A 1 550 ? 10.106 -4.820 -19.300 1.00 95.19 550 ALA A C 1
ATOM 4164 O O . ALA A 1 550 ? 9.726 -5.030 -20.451 1.00 95.19 550 ALA A O 1
ATOM 4165 N N . ARG A 1 551 ? 11.196 -4.082 -19.036 1.00 95.81 551 ARG A N 1
ATOM 4166 C CA . ARG A 1 551 ? 12.088 -3.532 -20.076 1.00 95.81 551 ARG A CA 1
ATOM 4167 C C . ARG A 1 551 ? 13.008 -4.594 -20.691 1.00 95.81 551 ARG A C 1
ATOM 4169 O O . ARG A 1 551 ? 13.543 -4.348 -21.768 1.00 95.81 551 ARG A O 1
ATOM 4176 N N . VAL A 1 552 ? 13.204 -5.747 -20.040 1.00 95.06 552 VAL A N 1
ATOM 4177 C CA . VAL A 1 552 ? 14.073 -6.809 -20.569 1.00 95.06 552 VAL A CA 1
ATOM 4178 C C . VAL A 1 552 ? 13.345 -7.615 -21.659 1.00 95.06 552 VAL A C 1
ATOM 4180 O O . VAL A 1 552 ? 12.305 -8.218 -21.357 1.00 95.06 552 VAL A O 1
ATOM 4183 N N . PRO A 1 553 ? 13.858 -7.660 -22.908 1.00 94.62 553 PRO A N 1
ATOM 4184 C CA . PRO A 1 553 ? 13.280 -8.469 -23.981 1.00 94.62 553 PRO A CA 1
ATOM 4185 C C . PRO A 1 553 ? 13.477 -9.970 -23.741 1.00 94.62 553 PRO A C 1
ATOM 4187 O O . PRO A 1 553 ? 14.285 -10.380 -22.913 1.00 94.62 553 PRO A O 1
ATOM 4190 N N . GLU A 1 554 ? 12.781 -10.805 -24.510 1.00 94.69 554 GLU A N 1
ATOM 4191 C CA . GLU A 1 554 ? 13.063 -12.247 -24.579 1.00 94.69 554 GLU A CA 1
ATOM 4192 C C . GLU A 1 554 ? 14.503 -12.514 -25.073 1.00 94.69 554 GLU A C 1
ATOM 4194 O O . GLU A 1 554 ? 15.093 -11.693 -25.781 1.00 94.69 554 GLU A O 1
ATOM 4199 N N . GLY A 1 555 ? 15.084 -13.647 -24.672 1.00 95.31 555 GLY A N 1
ATOM 4200 C CA . GLY A 1 555 ? 16.477 -14.020 -24.934 1.00 95.31 555 GLY A CA 1
ATOM 4201 C C . GLY A 1 555 ? 17.326 -14.200 -23.670 1.00 95.31 555 GLY A C 1
ATOM 4202 O O . GLY A 1 555 ? 16.810 -14.274 -22.554 1.00 95.31 555 GLY A O 1
ATOM 4203 N N . SER A 1 556 ? 18.646 -14.285 -23.858 1.00 95.62 556 SER A N 1
ATOM 4204 C CA . SER A 1 556 ? 19.625 -14.467 -22.777 1.00 95.62 556 SER A CA 1
ATOM 4205 C C . SER A 1 556 ? 20.409 -13.181 -22.533 1.00 95.62 556 SER A C 1
ATOM 4207 O O . SER A 1 556 ? 21.071 -12.688 -23.447 1.00 95.62 556 SER A O 1
ATOM 4209 N N . TRP A 1 557 ? 20.384 -12.668 -21.302 1.00 97.06 557 TRP A N 1
ATOM 4210 C CA . TRP A 1 557 ? 20.998 -11.388 -20.939 1.00 97.06 557 TRP A CA 1
ATOM 4211 C C . TRP A 1 557 ? 21.939 -11.517 -19.740 1.00 97.06 557 TRP A C 1
ATOM 4213 O O . TRP A 1 557 ? 21.629 -12.173 -18.746 1.00 97.06 557 TRP A O 1
ATOM 4223 N N . SER A 1 558 ? 23.081 -10.838 -19.821 1.00 95.12 558 SER A N 1
ATOM 4224 C CA . SER A 1 558 ? 24.063 -10.732 -18.743 1.00 95.12 558 SER A CA 1
ATOM 4225 C C . SER A 1 558 ? 24.582 -9.304 -18.618 1.00 95.12 558 SER A C 1
ATOM 4227 O O . SER A 1 558 ? 24.598 -8.539 -19.586 1.00 95.12 558 SER A O 1
ATOM 4229 N N . LEU A 1 559 ? 24.994 -8.926 -17.408 1.00 94.38 559 LEU A N 1
ATOM 4230 C CA . LEU A 1 559 ? 25.543 -7.602 -17.148 1.00 94.38 559 LEU A CA 1
ATOM 4231 C C . LEU A 1 559 ? 26.979 -7.516 -17.684 1.00 94.38 559 LEU A C 1
ATOM 4233 O O . LEU A 1 559 ? 27.868 -8.223 -17.213 1.00 94.38 559 LEU A O 1
ATOM 4237 N N . VAL A 1 560 ? 27.229 -6.612 -18.632 1.00 91.50 560 VAL A N 1
ATOM 4238 C CA . VAL A 1 560 ? 28.599 -6.240 -19.005 1.00 91.50 560 VAL A CA 1
ATOM 4239 C C . VAL A 1 560 ? 29.058 -5.156 -18.040 1.00 91.50 560 VAL A C 1
ATOM 4241 O O . VAL A 1 560 ? 28.647 -4.001 -18.153 1.00 91.50 560 VAL A O 1
ATOM 4244 N N . THR A 1 561 ? 29.912 -5.510 -17.080 1.00 79.56 561 THR A N 1
ATOM 4245 C CA . THR A 1 561 ? 30.560 -4.503 -16.237 1.00 79.56 561 THR A CA 1
ATOM 4246 C C . THR A 1 561 ? 31.443 -3.616 -17.114 1.00 79.56 561 THR A C 1
ATOM 4248 O O . THR A 1 561 ? 32.299 -4.098 -17.859 1.00 79.56 561 THR A O 1
ATOM 4251 N N . ALA A 1 562 ? 31.226 -2.300 -17.048 1.00 55.62 562 ALA A N 1
ATOM 4252 C CA . ALA A 1 562 ? 32.006 -1.308 -17.786 1.00 55.62 562 ALA A CA 1
ATOM 4253 C C . ALA A 1 562 ? 33.408 -1.161 -17.166 1.00 55.62 562 ALA A C 1
ATOM 4255 O O . ALA A 1 562 ? 33.736 -0.173 -16.508 1.00 55.62 562 ALA A O 1
ATOM 4256 N N . GLY A 1 563 ? 34.236 -2.189 -17.346 1.00 49.09 563 GLY A N 1
ATOM 4257 C CA . GLY A 1 563 ? 35.624 -2.194 -16.917 1.00 49.09 563 GLY A CA 1
ATOM 4258 C C . GLY A 1 563 ? 36.415 -1.096 -17.622 1.00 49.09 563 GLY A C 1
ATOM 4259 O O . GLY A 1 563 ? 36.392 -0.986 -18.850 1.00 49.09 563 GLY A O 1
ATOM 4260 N N . LYS A 1 564 ? 37.156 -0.310 -16.829 1.00 44.56 564 LYS A N 1
ATOM 4261 C CA . LYS A 1 564 ? 38.214 0.595 -17.307 1.00 44.56 564 LYS A CA 1
ATOM 4262 C C . LYS A 1 564 ? 39.052 -0.126 -18.370 1.00 44.56 564 LYS A C 1
ATOM 4264 O O . LYS A 1 564 ? 39.446 -1.272 -18.164 1.00 44.56 564 LYS A O 1
ATOM 4269 N N . GLY A 1 565 ? 39.279 0.547 -19.498 1.00 46.28 565 GLY A N 1
ATOM 4270 C CA . GLY A 1 565 ? 39.600 -0.092 -20.776 1.00 46.28 565 GLY A CA 1
ATOM 4271 C C . GLY A 1 565 ? 40.660 -1.194 -20.720 1.00 46.28 565 GLY A C 1
ATOM 4272 O O . GLY A 1 565 ? 41.842 -0.931 -20.500 1.00 46.28 565 GLY A O 1
ATOM 4273 N N . THR A 1 566 ? 40.250 -2.423 -21.031 1.00 39.25 566 THR A N 1
ATOM 4274 C CA . THR A 1 566 ? 41.173 -3.518 -21.323 1.00 39.25 566 THR A CA 1
ATOM 4275 C C . THR A 1 566 ? 41.670 -3.414 -22.760 1.00 39.25 566 THR A C 1
ATOM 4277 O O . THR A 1 566 ? 41.115 -3.966 -23.713 1.00 39.25 566 THR A O 1
ATOM 4280 N N . ALA A 1 567 ? 42.820 -2.759 -22.907 1.00 46.78 567 ALA A N 1
ATOM 4281 C CA . ALA A 1 567 ? 43.749 -3.165 -23.947 1.00 46.78 567 ALA A CA 1
ATOM 4282 C C . ALA A 1 567 ? 44.000 -4.690 -23.853 1.00 46.78 567 ALA A C 1
ATOM 4284 O O . ALA A 1 567 ? 43.975 -5.269 -22.770 1.00 46.78 567 ALA A O 1
ATOM 4285 N N . ALA A 1 568 ? 44.300 -5.318 -24.995 1.00 50.31 568 ALA A N 1
ATOM 4286 C CA . ALA A 1 568 ? 44.678 -6.732 -25.132 1.00 50.31 568 ALA A CA 1
ATOM 4287 C C . ALA A 1 568 ? 43.573 -7.817 -25.213 1.00 50.31 568 ALA A C 1
ATOM 4289 O O . ALA A 1 568 ? 43.811 -8.956 -24.812 1.00 50.31 568 ALA A O 1
ATOM 4290 N N . GLN A 1 569 ? 42.501 -7.597 -25.990 1.00 47.66 569 GLN A N 1
ATOM 4291 C CA . GLN A 1 569 ? 41.997 -8.695 -26.846 1.00 47.66 569 GLN A CA 1
ATOM 4292 C C . GLN A 1 569 ? 42.959 -8.933 -28.030 1.00 47.66 569 GLN A C 1
ATOM 4294 O O . GLN A 1 569 ? 42.695 -8.619 -29.194 1.00 47.66 569 GLN A O 1
ATOM 4299 N N . LYS A 1 570 ? 44.142 -9.485 -27.733 1.00 43.84 570 LYS A N 1
ATOM 4300 C CA . LYS A 1 570 ? 45.143 -9.818 -28.754 1.00 43.84 570 LYS A CA 1
ATOM 4301 C C . LYS A 1 570 ? 44.731 -11.120 -29.449 1.00 43.84 570 LYS A C 1
ATOM 4303 O O . LYS A 1 570 ? 44.864 -12.201 -28.884 1.00 43.84 570 LYS A O 1
ATOM 4308 N N . LYS A 1 571 ? 44.223 -10.993 -30.683 1.00 44.34 571 LYS A N 1
ATOM 4309 C CA . LYS A 1 571 ? 43.809 -12.080 -31.596 1.00 44.34 571 LYS A CA 1
ATOM 4310 C C . LYS A 1 571 ? 44.652 -13.355 -31.433 1.00 44.34 571 LYS A C 1
ATOM 4312 O O . LYS A 1 571 ? 45.765 -13.432 -31.958 1.00 44.34 571 LYS A O 1
ATOM 4317 N N . LYS A 1 572 ? 44.083 -14.393 -30.812 1.00 42.84 572 LYS A N 1
ATOM 4318 C CA . LYS A 1 572 ? 44.638 -15.755 -30.828 1.00 42.84 572 LYS A CA 1
ATOM 4319 C C . LYS A 1 572 ? 44.359 -16.372 -32.205 1.00 42.84 572 LYS A C 1
ATOM 4321 O O . LYS A 1 572 ? 43.424 -17.148 -32.370 1.00 42.84 572 LYS A O 1
ATOM 4326 N N . LYS A 1 573 ? 45.128 -15.950 -33.220 1.00 43.72 573 LYS A N 1
ATOM 4327 C CA . LYS A 1 573 ? 45.065 -16.511 -34.580 1.00 43.72 573 LYS A CA 1
ATOM 4328 C C . LYS A 1 573 ? 45.265 -18.025 -34.497 1.00 43.72 573 LYS A C 1
ATOM 4330 O O . LYS A 1 573 ? 46.315 -18.487 -34.055 1.00 43.72 573 LYS A O 1
ATOM 4335 N N . SER A 1 574 ? 44.272 -18.776 -34.955 1.00 39.78 574 SER A N 1
ATOM 4336 C CA . SER A 1 574 ? 44.381 -20.208 -35.202 1.00 39.78 574 SER A CA 1
ATOM 4337 C C . SER A 1 574 ? 45.470 -20.465 -36.248 1.00 39.78 574 SER A C 1
ATOM 4339 O O . SER A 1 574 ? 45.432 -19.935 -37.358 1.00 39.78 574 SER A O 1
ATOM 4341 N N . ALA A 1 575 ? 46.470 -21.266 -35.881 1.00 39.62 575 ALA A N 1
ATOM 4342 C CA . ALA A 1 575 ? 47.499 -21.721 -36.806 1.00 39.62 575 ALA A CA 1
ATOM 4343 C C . ALA A 1 575 ? 46.996 -22.960 -37.571 1.00 39.62 575 ALA A C 1
ATOM 4345 O O . ALA A 1 575 ? 46.549 -23.914 -36.929 1.00 39.62 575 ALA A O 1
ATOM 4346 N N . PRO A 1 576 ? 47.093 -23.004 -38.912 1.00 43.66 576 PRO A N 1
ATOM 4347 C CA . PRO A 1 576 ? 46.772 -24.206 -39.665 1.00 43.66 576 PRO A CA 1
ATOM 4348 C C . PRO A 1 576 ? 47.942 -25.204 -39.632 1.00 43.66 576 PRO A C 1
ATOM 4350 O O . PRO A 1 576 ? 49.016 -24.961 -40.180 1.00 43.66 576 PRO A O 1
ATOM 4353 N N . LYS A 1 577 ? 47.703 -26.378 -39.044 1.00 46.16 577 LYS A N 1
ATOM 4354 C CA . LYS A 1 577 ? 48.296 -27.656 -39.485 1.00 46.16 577 LYS A CA 1
ATOM 4355 C C . LYS A 1 577 ? 47.217 -28.377 -40.321 1.00 46.16 577 LYS A C 1
ATOM 4357 O O . LYS A 1 577 ? 46.044 -28.130 -40.048 1.00 46.16 577 LYS A O 1
ATOM 4362 N N . PRO A 1 578 ? 47.551 -29.270 -41.279 1.00 49.19 578 PRO A N 1
ATOM 4363 C CA . PRO A 1 578 ? 48.803 -30.028 -41.353 1.00 49.19 578 PRO A CA 1
ATOM 4364 C C . PRO A 1 578 ? 49.454 -30.117 -42.752 1.00 49.19 578 PRO A C 1
ATOM 4366 O O . PRO A 1 578 ? 48.830 -29.874 -43.780 1.00 49.19 578 PRO A O 1
ATOM 4369 N N . LYS A 1 579 ? 50.685 -30.644 -42.793 1.00 40.81 579 LYS A N 1
ATOM 4370 C CA . LYS A 1 579 ? 51.063 -31.683 -43.769 1.00 40.81 579 LYS A CA 1
ATOM 4371 C C . LYS A 1 579 ? 52.239 -32.495 -43.232 1.00 40.81 579 LYS A C 1
ATOM 4373 O O . LYS A 1 579 ? 53.325 -31.966 -43.017 1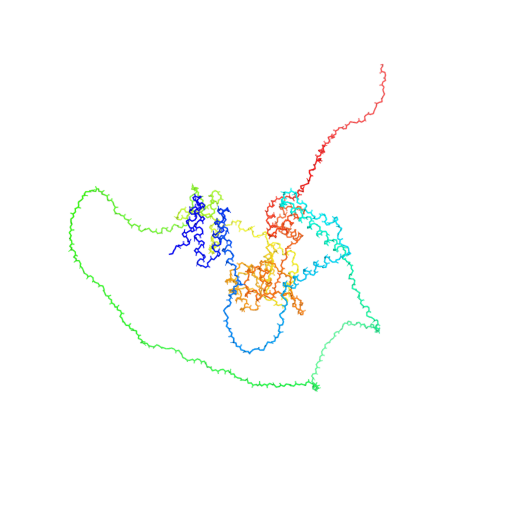.00 40.81 579 LYS A O 1
ATOM 4378 N N . ALA A 1 580 ? 52.002 -33.780 -42.984 1.00 49.38 580 ALA A N 1
ATOM 4379 C CA . ALA A 1 580 ? 53.058 -34.721 -42.646 1.00 49.38 580 ALA A CA 1
ATOM 4380 C C . ALA A 1 580 ? 53.867 -35.058 -43.907 1.00 49.38 580 ALA A C 1
ATOM 4382 O O . ALA A 1 580 ? 53.290 -35.301 -44.967 1.00 49.38 580 ALA A O 1
ATOM 4383 N N . ARG A 1 581 ? 55.195 -35.124 -43.787 1.00 43.38 581 ARG A N 1
ATOM 4384 C CA . ARG A 1 581 ? 56.040 -35.860 -44.732 1.00 43.38 581 ARG A CA 1
ATOM 4385 C C . ARG A 1 581 ? 56.890 -36.860 -43.961 1.00 43.38 581 ARG A C 1
ATOM 4387 O O . ARG A 1 581 ? 57.566 -36.518 -42.998 1.00 43.38 581 ARG A O 1
ATOM 4394 N N . SER A 1 582 ? 56.774 -38.105 -44.396 1.00 43.47 582 SER A N 1
ATOM 4395 C CA . SER A 1 582 ? 57.407 -39.301 -43.854 1.00 43.47 582 SER A CA 1
ATOM 4396 C C . SER A 1 582 ? 58.933 -39.237 -43.894 1.00 43.47 582 SER A C 1
ATOM 4398 O O . SER A 1 582 ? 59.513 -38.926 -44.935 1.00 43.47 582 SER A O 1
ATOM 4400 N N . ALA A 1 583 ? 59.580 -39.664 -42.809 1.00 45.75 583 ALA A N 1
ATOM 4401 C CA . ALA A 1 583 ? 60.985 -40.049 -42.839 1.00 45.75 583 ALA A CA 1
ATOM 4402 C C . ALA A 1 583 ? 61.136 -41.387 -43.592 1.00 45.75 583 ALA A C 1
ATOM 4404 O O . ALA A 1 583 ? 60.793 -42.445 -43.068 1.00 45.75 583 ALA A O 1
ATOM 4405 N N . GLY A 1 584 ? 61.626 -41.332 -44.834 1.00 44.81 584 GLY A N 1
ATOM 4406 C CA . GLY A 1 584 ? 61.967 -42.500 -45.655 1.00 44.81 584 GLY A CA 1
ATOM 4407 C C . GLY A 1 584 ? 63.468 -42.796 -45.599 1.00 44.81 584 GLY A C 1
ATOM 4408 O O . GLY A 1 584 ? 64.287 -41.910 -45.825 1.00 44.81 584 GLY A O 1
ATOM 4409 N N . ARG A 1 585 ? 63.836 -44.038 -45.274 1.00 47.62 585 ARG A N 1
ATOM 4410 C CA . ARG A 1 585 ? 65.202 -44.471 -44.924 1.00 47.62 585 ARG A CA 1
ATOM 4411 C C . ARG A 1 585 ? 65.858 -45.245 -46.083 1.00 47.62 585 ARG A C 1
ATOM 4413 O O . ARG A 1 585 ? 65.324 -46.266 -46.494 1.00 47.62 585 ARG A O 1
ATOM 4420 N N . GLY A 1 586 ? 67.045 -44.832 -46.540 1.00 43.25 586 GLY A N 1
ATOM 4421 C CA . GLY A 1 586 ? 67.888 -45.576 -47.504 1.00 43.25 586 GLY A CA 1
ATOM 4422 C C . GLY A 1 586 ? 68.984 -44.669 -48.087 1.00 43.25 586 GLY A C 1
ATOM 4423 O O . GLY A 1 586 ? 68.652 -43.652 -48.672 1.00 43.25 586 GLY A O 1
ATOM 4424 N N . ARG A 1 587 ? 70.296 -44.814 -47.842 1.00 47.06 587 ARG A N 1
ATOM 4425 C CA . ARG A 1 587 ? 71.253 -45.952 -47.836 1.00 47.06 587 ARG A CA 1
ATOM 4426 C C . ARG A 1 587 ? 71.848 -46.283 -49.223 1.00 47.06 587 ARG A C 1
ATOM 4428 O O . ARG A 1 587 ? 71.331 -47.134 -49.927 1.00 47.06 587 ARG A O 1
ATOM 4435 N N . ARG A 1 588 ? 73.016 -45.671 -49.491 1.00 49.53 588 ARG A N 1
ATOM 4436 C CA . ARG A 1 588 ? 74.186 -46.128 -50.293 1.00 49.53 588 ARG A CA 1
ATOM 4437 C C . ARG A 1 588 ? 73.972 -46.983 -51.563 1.00 49.53 588 ARG A C 1
ATOM 4439 O O . ARG A 1 588 ? 73.676 -48.169 -51.452 1.00 49.53 588 ARG A O 1
ATOM 4446 N N . LYS A 1 589 ? 74.428 -46.435 -52.699 1.00 45.91 589 LYS A N 1
ATOM 4447 C CA . LYS A 1 589 ? 75.393 -46.948 -53.722 1.00 45.91 589 LYS A CA 1
ATOM 4448 C C . LYS A 1 589 ? 75.475 -45.852 -54.817 1.00 45.91 589 LYS A C 1
ATOM 4450 O O . LYS A 1 589 ? 74.492 -45.148 -54.985 1.00 45.91 589 LYS A O 1
ATOM 4455 N N . GLY A 1 590 ? 76.561 -45.578 -55.544 1.00 49.81 590 GLY A N 1
ATOM 4456 C CA . GLY A 1 590 ? 77.859 -46.246 -55.689 1.00 49.81 590 GLY A CA 1
ATOM 4457 C C . GLY A 1 590 ? 78.117 -46.556 -57.174 1.00 49.81 590 GLY A C 1
ATOM 4458 O O . GLY A 1 590 ? 77.325 -47.299 -57.745 1.00 49.81 590 GLY A O 1
ATOM 4459 N N . THR A 1 591 ? 79.224 -46.055 -57.751 1.00 49.88 591 THR A N 1
ATOM 4460 C CA . THR A 1 591 ? 79.614 -46.100 -59.193 1.00 49.88 591 THR A CA 1
ATOM 4461 C C . THR A 1 591 ? 78.754 -45.228 -60.131 1.00 49.88 591 THR A C 1
ATOM 4463 O O . THR A 1 591 ? 77.576 -45.026 -59.853 1.00 49.88 591 THR A O 1
ATOM 4466 N N . LYS A 1 592 ? 79.276 -44.661 -61.228 1.00 47.25 592 LYS A N 1
ATOM 4467 C CA . LYS A 1 592 ? 80.624 -44.751 -61.836 1.00 47.25 592 LYS A CA 1
ATOM 4468 C C . LYS A 1 592 ? 81.377 -43.425 -61.763 1.00 47.25 592 LYS A C 1
ATOM 4470 O O . LYS A 1 592 ? 80.694 -42.384 -61.831 1.00 47.25 592 LYS A O 1
#

pLDDT: mean 71.79, std 25.94, range [26.28, 98.62]

Solvent-accessible surface area (backbone atoms only — not comparable to full-atom values): 38300 Å² total; per-residue (Å²): 131,88,57,52,71,54,28,49,53,51,13,52,56,23,46,78,69,67,35,51,71,57,16,35,54,24,25,50,54,23,19,56,48,30,45,77,70,74,35,56,70,64,17,49,54,32,35,53,52,34,31,71,74,44,77,83,46,60,70,47,52,53,49,38,54,53,53,56,61,69,68,50,89,72,92,76,80,81,76,85,82,82,91,81,83,90,83,87,91,77,88,80,76,86,74,76,77,76,78,54,68,68,59,56,51,52,49,52,50,54,50,51,52,48,53,73,75,60,55,89,78,78,66,79,51,72,67,60,59,54,71,69,59,80,81,61,56,96,94,47,82,77,49,75,65,57,55,50,55,52,51,52,52,53,52,57,49,53,54,49,54,51,50,60,46,64,74,62,54,79,93,74,84,78,79,80,78,79,84,78,73,93,77,91,77,93,80,79,93,78,84,87,79,89,90,86,86,86,86,83,84,90,83,82,90,83,91,81,90,86,87,85,93,85,89,83,87,85,86,88,87,88,83,86,87,89,82,92,87,88,83,84,92,88,87,90,86,89,82,84,88,84,81,91,84,86,86,89,86,83,91,80,88,82,85,93,83,93,81,90,88,90,90,81,90,80,91,84,88,86,85,89,80,94,75,76,93,65,78,81,66,81,73,84,70,64,86,39,75,47,63,88,87,60,90,50,45,20,74,82,81,70,46,45,36,92,80,63,50,68,38,37,31,46,93,83,78,44,31,42,28,60,66,61,50,52,54,50,29,63,76,67,71,61,78,73,86,76,83,88,74,96,65,98,84,82,74,84,67,75,63,68,72,70,41,68,69,62,67,62,59,70,42,51,53,50,52,52,46,36,51,73,75,61,60,33,29,36,38,40,28,15,54,60,42,45,43,67,70,46,38,53,55,45,36,36,77,65,70,68,28,37,79,48,52,71,73,52,46,76,70,67,56,75,62,69,28,36,33,35,74,48,53,49,71,48,51,73,69,55,41,50,50,48,32,56,47,52,70,75,41,70,85,47,28,40,42,35,28,34,57,26,54,69,74,86,62,89,40,70,50,78,54,95,88,45,75,47,59,37,70,53,59,64,53,49,31,61,18,34,70,63,44,51,57,65,77,43,47,71,61,49,69,34,69,41,60,44,61,76,57,50,50,67,37,37,35,50,48,48,49,42,48,37,55,91,43,45,96,52,36,45,72,35,67,69,35,44,48,50,48,15,46,54,14,57,74,37,86,42,22,49,53,41,38,53,52,56,60,68,68,56,70,78,44,80,49,70,66,79,77,87,65,80,81,75,80,79,88,69,79,83,73,83,80,88,80,87,83,91,79,83,92,81,88,85,85,90,85,81,86,133